Protein 2A2L (pdb70)

Structure (mmCIF, N/CA/C/O backbone):
data_2A2L
#
_entry.id   2A2L
#
_cell.length_a   80.490
_cell.length_b   80.490
_cell.length_c   207.050
_cell.angle_alpha   90.00
_cell.angle_beta   90.00
_cell.angle_gamma   90.00
#
_symmetry.space_group_name_H-M   'P 42 21 2'
#
loop_
_entity.id
_entity.type
_entity.pdbx_description
1 polymer unknown
2 water water
#
loop_
_atom_site.group_PDB
_atom_site.id
_atom_site.type_symbol
_atom_site.label_atom_id
_atom_site.label_alt_id
_atom_site.label_comp_id
_atom_site.label_asym_id
_atom_site.label_entity_id
_atom_site.label_seq_id
_atom_site.pdbx_PDB_ins_code
_atom_site.Cartn_x
_atom_site.Cartn_y
_atom_site.Cartn_z
_atom_site.occupancy
_atom_site.B_iso_or_equiv
_atom_site.auth_seq_id
_atom_site.auth_comp_id
_atom_site.auth_asym_id
_atom_site.auth_atom_id
_atom_site.pdbx_PDB_model_num
ATOM 1 N N . SER A 1 1 ? 38.128 -5.641 76.392 1.00 37.31 2 SER A N 1
ATOM 2 C CA . SER A 1 1 ? 36.730 -5.170 76.147 1.00 37.29 2 SER A CA 1
ATOM 3 C C . SER A 1 1 ? 36.553 -4.602 74.733 1.00 37.32 2 SER A C 1
ATOM 4 O O . SER A 1 1 ? 37.525 -4.457 73.981 1.00 37.30 2 SER A O 1
ATOM 7 N N . LEU A 1 2 ? 35.303 -4.294 74.382 1.00 37.32 3 LEU A N 1
ATOM 8 C CA . LEU A 1 2 ? 34.994 -3.379 73.287 1.00 37.33 3 LEU A CA 1
ATOM 9 C C . LEU A 1 2 ? 35.157 -1.930 73.743 1.00 37.34 3 LEU A C 1
ATOM 10 O O . LEU A 1 2 ? 34.657 -1.542 74.817 1.00 37.33 3 LEU A O 1
ATOM 15 N N . MET A 1 3 ? 35.847 -1.130 72.931 1.00 37.30 4 MET A N 1
ATOM 16 C CA . MET A 1 3 ? 35.786 0.309 73.115 1.00 37.30 4 MET A CA 1
ATOM 17 C C . MET A 1 3 ? 34.454 0.904 72.664 1.00 37.18 4 MET A C 1
ATOM 18 O O . MET A 1 3 ? 33.986 0.678 71.533 1.00 37.18 4 MET A O 1
ATOM 23 N N . ASN A 1 4 ? 33.835 1.634 73.586 1.00 37.05 5 ASN A N 1
ATOM 24 C CA . ASN A 1 4 ? 32.903 2.693 73.235 1.00 36.89 5 ASN A CA 1
ATOM 25 C C . ASN A 1 4 ? 33.603 3.743 72.395 1.00 36.75 5 ASN A C 1
ATOM 26 O O . ASN A 1 4 ? 34.577 4.352 72.823 1.00 36.71 5 ASN A O 1
ATOM 31 N N . LYS A 1 5 ? 33.115 3.916 71.176 1.00 36.59 6 LYS A N 1
ATOM 32 C CA . LYS A 1 5 ? 33.696 4.872 70.266 1.00 36.41 6 LYS A CA 1
ATOM 33 C C . LYS A 1 5 ? 32.830 6.110 70.175 1.00 36.30 6 LYS A C 1
ATOM 34 O O . LYS A 1 5 ? 33.305 7.190 69.819 1.00 36.26 6 LYS A O 1
ATOM 40 N N . SER A 1 6 ? 31.562 5.947 70.541 1.00 36.14 7 SER A N 1
ATOM 41 C CA . SER A 1 6 ? 30.690 7.076 70.820 1.00 35.99 7 SER A CA 1
ATOM 42 C C . SER A 1 6 ? 29.729 6.794 71.990 1.00 35.92 7 SER A C 1
ATOM 43 O O . SER A 1 6 ? 29.383 5.636 72.249 1.00 35.93 7 SER A O 1
ATOM 46 N N . GLN A 1 7 ? 29.325 7.845 72.705 1.00 35.76 8 GLN A N 1
ATOM 47 C CA . GLN A 1 7 ? 28.365 7.720 73.797 1.00 35.63 8 GLN A CA 1
ATOM 48 C C . GLN A 1 7 ? 27.052 8.433 73.493 1.00 35.54 8 GLN A C 1
ATOM 49 O O . GLN A 1 7 ? 27.015 9.374 72.694 1.00 35.53 8 GLN A O 1
ATOM 55 N N . GLN A 1 8 ? 25.984 7.995 74.157 1.00 35.38 9 GLN A N 1
ATOM 56 C CA . GLN A 1 8 ? 24.659 8.591 73.986 1.00 35.28 9 GLN A CA 1
ATOM 57 C C . GLN A 1 8 ? 24.363 9.569 75.113 1.00 35.16 9 GLN A C 1
ATOM 58 O O . GLN A 1 8 ? 24.498 9.226 76.286 1.00 35.21 9 GLN A O 1
ATOM 64 N N . VAL A 1 9 ? 23.975 10.789 74.750 1.00 35.00 10 VAL A N 1
ATOM 65 C CA . VAL A 1 9 ? 23.654 11.838 75.726 1.00 34.83 10 VAL A CA 1
ATOM 66 C C . VAL A 1 9 ? 22.402 12.610 75.339 1.00 34.71 10 VAL A C 1
ATOM 67 O O . VAL A 1 9 ? 22.072 12.758 74.154 1.00 34.69 10 VAL A O 1
ATOM 71 N N . GLN A 1 10 ? 21.723 13.098 76.366 1.00 34.51 11 GLN A N 1
ATOM 72 C CA . GLN A 1 10 ? 20.551 13.928 76.220 1.00 34.34 11 GLN A CA 1
ATOM 73 C C . GLN A 1 10 ? 20.876 15.428 76.279 1.00 34.19 11 GLN A C 1
ATOM 74 O O . GLN A 1 10 ? 21.628 15.879 77.133 1.00 34.11 11 GLN A O 1
ATOM 80 N N . THR A 1 11 ? 20.307 16.173 75.336 1.00 34.00 12 THR A N 1
ATOM 81 C CA . THR A 1 11 ? 20.385 17.621 75.299 1.00 33.82 12 THR A CA 1
ATOM 82 C C . THR A 1 11 ? 18.981 18.233 75.502 1.00 33.68 12 THR A C 1
ATOM 83 O O . THR A 1 11 ? 17.981 17.678 75.049 1.00 33.68 12 THR A O 1
ATOM 87 N N . ILE A 1 12 ? 18.901 19.353 76.206 1.00 33.46 13 ILE A N 1
ATOM 88 C CA . ILE A 1 12 ? 17.642 20.105 76.276 1.00 33.23 13 ILE A CA 1
ATOM 89 C C . ILE A 1 12 ? 17.348 20.782 74.919 1.00 33.11 13 ILE A C 1
ATOM 90 O O . ILE A 1 12 ? 18.256 20.985 74.098 1.00 33.08 13 ILE A O 1
ATOM 95 N N . THR A 1 13 ? 16.077 21.099 74.692 1.00 32.89 14 THR A N 1
ATOM 96 C CA . THR A 1 13 ? 15.594 21.587 73.416 1.00 32.72 14 THR A CA 1
ATOM 97 C C . THR A 1 13 ? 15.152 23.049 73.513 1.00 32.67 14 THR A C 1
ATOM 98 O O . THR A 1 13 ? 14.979 23.598 74.604 1.00 32.63 14 THR A O 1
ATOM 102 N N . LEU A 1 14 ? 14.968 23.667 72.358 1.00 32.48 15 LEU A N 1
ATOM 103 C CA . LEU A 1 14 ? 14.344 24.959 72.279 1.00 32.36 15 LEU A CA 1
ATOM 104 C C . LEU A 1 14 ? 12.903 24.914 72.817 1.00 32.29 15 LEU A C 1
ATOM 105 O O . LEU A 1 14 ? 12.487 25.781 73.582 1.00 32.28 15 LEU A O 1
ATOM 110 N N . ALA A 1 15 ? 12.149 23.902 72.419 1.00 32.15 16 ALA A N 1
ATOM 111 C CA . ALA A 1 15 ? 10.799 23.716 72.933 1.00 32.04 16 ALA A CA 1
ATOM 112 C C . ALA A 1 15 ? 10.735 23.969 74.437 1.00 31.94 16 ALA A C 1
ATOM 113 O O . ALA A 1 15 ? 10.035 24.877 74.883 1.00 31.96 16 ALA A O 1
ATOM 115 N N . ALA A 1 16 ? 11.490 23.168 75.192 1.00 31.80 17 ALA A N 1
ATOM 116 C CA . ALA A 1 16 ? 11.594 23.246 76.656 1.00 31.65 17 ALA A CA 1
ATOM 117 C C . ALA A 1 16 ? 12.133 24.585 77.168 1.00 31.57 17 ALA A C 1
ATOM 118 O O . ALA A 1 16 ? 11.598 25.146 78.122 1.00 31.58 17 ALA A O 1
ATOM 120 N N . ALA A 1 17 ? 13.190 25.082 76.525 1.00 31.44 18 ALA A N 1
ATOM 121 C CA . ALA A 1 17 ? 13.717 26.433 76.757 1.00 31.32 18 ALA A CA 1
ATOM 122 C C . ALA A 1 17 ? 12.624 27.475 76.673 1.00 31.26 18 ALA A C 1
ATOM 123 O O . ALA A 1 17 ? 12.511 28.335 77.547 1.00 31.31 18 ALA A O 1
ATOM 125 N N . GLN A 1 18 ? 11.821 27.400 75.618 1.00 31.19 19 GLN A N 1
ATOM 126 C CA . GLN A 1 18 ? 10.789 28.395 75.363 1.00 31.13 19 GLN A CA 1
ATOM 127 C C . GLN A 1 18 ? 9.739 28.432 76.463 1.00 31.11 19 GLN A C 1
ATOM 128 O O . GLN A 1 18 ? 9.277 29.500 76.849 1.00 31.16 19 GLN A O 1
ATOM 134 N N . GLN A 1 19 ? 9.388 27.256 76.966 1.00 31.10 20 GLN A N 1
ATOM 135 C CA . GLN A 1 19 ? 8.388 27.111 77.999 1.00 31.10 20 GLN A CA 1
ATOM 136 C C . GLN A 1 19 ? 8.870 27.642 79.342 1.00 31.07 20 GLN A C 1
ATOM 137 O O . GLN A 1 19 ? 8.139 28.378 80.002 1.00 31.10 20 GLN A O 1
ATOM 143 N N . MET A 1 20 ? 10.096 27.287 79.740 1.00 31.07 21 MET A N 1
ATOM 144 C CA . MET A 1 20 ? 10.726 27.864 80.954 1.00 31.02 21 MET A CA 1
ATOM 145 C C . MET A 1 20 ? 10.970 29.371 80.894 1.00 31.08 21 MET A C 1
ATOM 146 O O . MET A 1 20 ? 11.061 30.027 81.927 1.00 31.09 21 MET A O 1
ATOM 151 N N . ALA A 1 21 ? 11.076 29.919 79.694 1.00 31.10 22 ALA A N 1
ATOM 152 C CA . ALA A 1 21 ? 11.103 31.360 79.535 1.00 31.18 22 ALA A CA 1
ATOM 153 C C . ALA A 1 21 ? 9.808 32.000 80.026 1.00 31.24 22 ALA A C 1
ATOM 154 O O . ALA A 1 21 ? 9.832 33.096 80.602 1.00 31.27 22 ALA A O 1
ATOM 156 N N . ALA A 1 22 ? 8.679 31.323 79.812 1.00 31.28 23 ALA A N 1
ATOM 157 C CA . ALA A 1 22 ? 7.393 31.930 80.095 1.00 31.32 23 ALA A CA 1
ATOM 158 C C . ALA A 1 22 ? 7.098 31.830 81.575 1.00 31.37 23 ALA A C 1
ATOM 159 O O . ALA A 1 22 ? 6.489 32.733 82.156 1.00 31.41 23 ALA A O 1
ATOM 161 N N . ALA A 1 23 ? 7.539 30.731 82.177 1.00 31.40 24 ALA A N 1
ATOM 162 C CA . ALA A 1 23 ? 7.412 30.513 83.607 1.00 31.41 24 ALA A CA 1
ATOM 163 C C . ALA A 1 23 ? 8.129 31.644 84.330 1.00 31.42 24 ALA A C 1
ATOM 164 O O . ALA A 1 23 ? 7.509 32.406 85.078 1.00 31.47 24 ALA A O 1
ATOM 166 N N . VAL A 1 24 ? 9.428 31.745 84.069 1.00 31.41 25 VAL A N 1
ATOM 167 C CA . VAL A 1 24 ? 10.301 32.792 84.593 1.00 31.36 25 VAL A CA 1
ATOM 168 C C . VAL A 1 24 ? 9.715 34.188 84.396 1.00 31.40 25 VAL A C 1
ATOM 169 O O . VAL A 1 24 ? 9.692 34.985 85.332 1.00 31.38 25 VAL A O 1
ATOM 173 N N . GLU A 1 25 ? 9.208 34.460 83.194 1.00 31.40 26 GLU A N 1
ATOM 174 C CA . GLU A 1 25 ? 8.649 35.762 82.871 1.00 31.48 26 GLU A CA 1
ATOM 175 C C . GLU A 1 25 ? 7.398 36.068 83.688 1.00 31.44 26 GLU A C 1
ATOM 176 O O . GLU A 1 25 ? 7.046 37.229 83.924 1.00 31.50 26 GLU A O 1
ATOM 182 N N . LYS A 1 26 ? 6.722 35.020 84.127 1.00 31.43 27 LYS A N 1
ATOM 183 C CA . LYS A 1 26 ? 5.465 35.187 84.825 1.00 31.37 27 LYS A CA 1
ATOM 184 C C . LYS A 1 26 ? 5.740 35.298 86.306 1.00 31.29 27 LYS A C 1
ATOM 185 O O . LYS A 1 26 ? 5.068 36.044 87.014 1.00 31.28 27 LYS A O 1
ATOM 191 N N . LYS A 1 27 ? 6.730 34.551 86.771 1.00 31.24 28 LYS A N 1
ATOM 192 C CA . LYS A 1 27 ? 7.146 34.634 88.163 1.00 31.23 28 LYS A CA 1
ATOM 193 C C . LYS A 1 27 ? 7.870 35.940 88.471 1.00 31.22 28 LYS A C 1
ATOM 194 O O . LYS A 1 27 ? 7.648 36.544 89.517 1.00 31.21 28 LYS A O 1
ATOM 200 N N . ALA A 1 28 ? 8.744 36.361 87.560 1.00 31.20 29 ALA A N 1
ATOM 201 C CA . ALA A 1 28 ? 9.511 37.571 87.755 1.00 31.18 29 ALA A CA 1
ATOM 202 C C . ALA A 1 28 ? 8.535 38.738 87.866 1.00 31.21 29 ALA A C 1
ATOM 203 O O . ALA A 1 28 ? 8.732 39.648 88.667 1.00 31.18 29 ALA A O 1
ATOM 205 N N . THR A 1 29 ? 7.463 38.678 87.077 1.00 31.19 30 THR A N 1
ATOM 206 C CA . THR A 1 29 ? 6.489 39.756 87.038 1.00 31.22 30 THR A CA 1
ATOM 207 C C . THR A 1 29 ? 5.753 40.025 88.351 1.00 31.08 30 THR A C 1
ATOM 208 O O . THR A 1 29 ? 5.592 41.188 88.750 1.00 31.13 30 THR A O 1
ATOM 212 N N . GLU A 1 30 ? 5.375 38.955 89.042 1.00 30.95 31 GLU A N 1
ATOM 213 C CA . GLU A 1 30 ? 4.645 39.044 90.312 1.00 30.81 31 GLU A CA 1
ATOM 214 C C . GLU A 1 30 ? 5.520 39.267 91.563 1.00 30.65 31 GLU A C 1
ATOM 215 O O . GLU A 1 30 ? 5.019 39.705 92.620 1.00 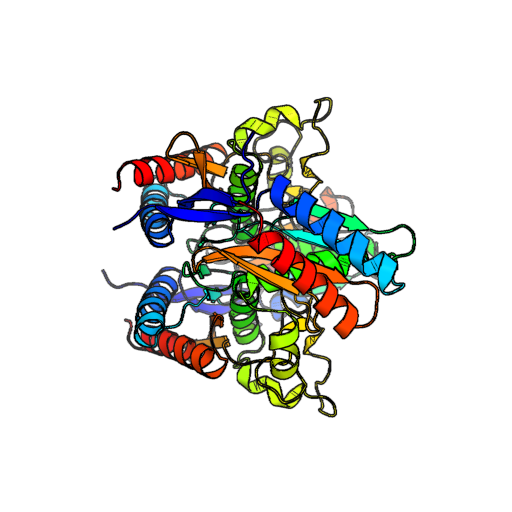30.67 31 GLU A O 1
ATOM 221 N N . ILE A 1 31 ? 6.811 38.957 91.463 1.00 30.40 32 ILE A N 1
ATOM 222 C CA . ILE A 1 31 ? 7.767 39.458 92.455 1.00 30.15 32 ILE A CA 1
ATOM 223 C C . ILE A 1 31 ? 8.434 40.771 92.020 1.00 29.95 32 ILE A C 1
ATOM 224 O O . ILE A 1 31 ? 9.458 41.184 92.593 1.00 29.89 32 ILE A O 1
ATOM 229 N N . ASN A 1 32 ? 7.827 41.393 90.999 1.00 29.64 33 ASN A N 1
ATOM 230 C CA . ASN A 1 32 ? 8.059 42.780 90.598 1.00 29.32 33 ASN A CA 1
ATOM 231 C C . ASN A 1 32 ? 9.482 43.042 90.179 1.00 29.08 33 ASN A C 1
ATOM 232 O O . ASN A 1 32 ? 10.096 44.006 90.639 1.00 29.04 33 ASN A O 1
ATOM 237 N N . VAL A 1 33 ? 10.005 42.177 89.312 1.00 28.72 34 VAL A N 1
ATOM 238 C CA . VAL A 1 33 ? 11.380 42.294 88.863 1.00 28.35 34 VAL A CA 1
ATOM 239 C C . VAL A 1 33 ? 11.508 42.001 87.355 1.00 28.07 34 VAL A C 1
ATOM 240 O O . VAL A 1 33 ? 10.779 41.189 86.810 1.00 28.06 34 VAL A O 1
ATOM 244 N N . ALA A 1 34 ? 12.435 42.677 86.687 1.00 27.68 35 ALA A N 1
ATOM 245 C CA . ALA A 1 34 ? 12.731 42.426 85.280 1.00 27.26 35 ALA A CA 1
ATOM 246 C C . ALA A 1 34 ? 14.087 41.748 85.111 1.00 27.00 35 ALA A C 1
ATOM 247 O O . ALA A 1 34 ? 15.122 42.294 85.498 1.00 26.96 35 ALA A O 1
ATOM 249 N N . VAL A 1 35 ? 14.080 40.557 84.519 1.00 26.61 36 VAL A N 1
ATOM 250 C CA . VAL A 1 35 ? 15.311 39.788 84.369 1.00 26.18 36 VAL A CA 1
ATOM 251 C C . VAL A 1 35 ? 15.658 39.408 82.933 1.00 25.95 36 VAL A C 1
ATOM 252 O O . VAL A 1 35 ? 14.784 39.348 82.078 1.00 25.86 36 VAL A O 1
ATOM 256 N N . VAL A 1 36 ? 16.942 39.130 82.682 1.00 25.61 37 VAL A N 1
ATOM 257 C CA . VAL A 1 36 ? 17.342 38.248 81.570 1.00 25.25 37 VAL A CA 1
ATOM 258 C C . VAL A 1 36 ? 17.283 36.741 81.911 1.00 25.05 37 VAL A C 1
ATOM 259 O O . VAL A 1 36 ? 17.689 36.336 82.992 1.00 25.01 37 VAL A O 1
ATOM 263 N N . PHE A 1 37 ? 16.778 35.924 80.978 1.00 24.75 38 PHE A N 1
ATOM 264 C CA . PHE A 1 37 ? 16.782 34.459 81.107 1.00 24.44 38 PHE A CA 1
ATOM 265 C C . PHE A 1 37 ? 17.566 33.856 79.965 1.00 24.29 38 PHE A C 1
ATOM 266 O O . PHE A 1 37 ? 17.403 34.253 78.800 1.00 24.21 38 PHE A O 1
ATOM 274 N N . SER A 1 38 ? 18.419 32.895 80.296 1.00 24.03 39 SER A N 1
ATOM 275 C CA . SER A 1 38 ? 19.172 32.182 79.270 1.00 23.78 39 SER A CA 1
ATOM 276 C C . SER A 1 38 ? 19.090 30.703 79.497 1.00 23.64 39 SER A C 1
ATOM 277 O O . SER A 1 38 ? 18.905 30.284 80.628 1.00 23.58 39 SER A O 1
ATOM 280 N N . VAL A 1 39 ? 19.179 29.935 78.405 1.00 23.45 40 VAL A N 1
ATOM 281 C CA . VAL A 1 39 ? 19.289 28.478 78.441 1.00 23.29 40 VAL A CA 1
ATOM 282 C C . VAL A 1 39 ? 20.324 28.056 77.432 1.00 23.23 40 VAL A C 1
ATOM 283 O O . VAL A 1 39 ? 20.283 28.476 76.282 1.00 23.22 40 VAL A O 1
ATOM 287 N N . VAL A 1 40 ? 21.246 27.205 77.863 1.00 23.15 41 VAL A N 1
ATOM 288 C CA . VAL A 1 40 ? 22.212 26.597 76.953 1.00 23.04 41 VAL A CA 1
ATOM 289 C C . VAL A 1 40 ? 21.877 25.123 76.785 1.00 23.03 41 VAL A C 1
ATOM 290 O O . VAL A 1 40 ? 21.348 24.486 77.708 1.00 22.94 41 VAL A O 1
ATOM 294 N N . ASP A 1 41 ? 22.165 24.580 75.606 1.00 22.94 42 ASP A N 1
ATOM 295 C CA . ASP A 1 41 ? 22.059 23.130 75.430 1.00 22.88 42 ASP A CA 1
ATOM 296 C C . ASP A 1 41 ? 23.211 22.348 76.101 1.00 22.82 42 ASP A C 1
ATOM 297 O O . ASP A 1 41 ? 24.064 22.941 76.787 1.00 22.76 42 ASP A O 1
ATOM 302 N N . ARG A 1 42 ? 23.223 21.031 75.889 1.00 22.72 43 ARG A N 1
ATOM 303 C CA . ARG A 1 42 ? 24.118 20.079 76.588 1.00 22.63 43 ARG A CA 1
ATOM 304 C C . ARG A 1 42 ? 25.637 20.309 76.389 1.00 22.58 43 ARG A C 1
ATOM 305 O O . ARG A 1 42 ? 26.467 19.942 77.242 1.00 22.50 43 ARG A O 1
ATOM 313 N N . GLY A 1 43 ? 25.991 20.893 75.251 1.00 22.48 44 GLY A N 1
ATOM 314 C CA . GLY A 1 43 ? 27.375 21.306 75.010 1.00 22.41 44 GLY A CA 1
ATOM 315 C C . GLY A 1 43 ? 27.719 22.697 75.521 1.00 22.32 44 GLY A C 1
ATOM 316 O O . GLY A 1 43 ? 28.827 23.167 75.331 1.00 22.31 44 GLY A O 1
ATOM 317 N N . GLY A 1 44 ? 26.778 23.357 76.172 1.00 22.26 45 GLY A N 1
ATOM 318 C CA . GLY A 1 44 ? 27.011 24.709 76.636 1.00 22.24 45 GLY A CA 1
ATOM 319 C C . GLY A 1 44 ? 26.603 25.756 75.632 1.00 22.20 45 GLY A C 1
ATOM 320 O O . GLY A 1 44 ? 26.885 26.948 75.813 1.00 22.27 45 GLY A O 1
ATOM 321 N N . ASN A 1 45 ? 25.914 25.329 74.578 1.00 22.12 46 ASN A N 1
ATOM 322 C CA . ASN A 1 45 ? 25.619 26.212 73.464 1.00 22.03 46 ASN A CA 1
ATOM 323 C C . ASN A 1 45 ? 24.284 26.922 73.558 1.00 21.97 46 ASN A C 1
ATOM 324 O O . ASN A 1 45 ? 23.267 26.305 73.847 1.00 21.96 46 ASN A O 1
ATOM 329 N N . THR A 1 46 ? 24.320 28.226 73.290 1.00 21.86 47 THR A N 1
ATOM 330 C CA . THR A 1 46 ? 23.210 29.105 73.463 1.00 21.77 47 THR A CA 1
ATOM 331 C C . THR A 1 46 ? 22.013 28.542 72.714 1.00 21.70 47 THR A C 1
ATOM 332 O O . THR A 1 46 ? 22.087 28.319 71.510 1.00 21.72 47 THR A O 1
ATOM 336 N N . LEU A 1 47 ? 20.932 28.273 73.438 1.00 21.57 48 LEU A N 1
ATOM 337 C CA . LEU A 1 47 ? 19.645 27.988 72.807 1.00 21.45 48 LEU A CA 1
ATOM 338 C C . LEU A 1 47 ? 18.837 29.266 72.833 1.00 21.40 48 LEU A C 1
ATOM 339 O O . LEU A 1 47 ? 18.398 29.735 71.800 1.00 21.41 48 LEU A O 1
ATOM 344 N N . LEU A 1 48 ? 18.654 29.833 74.021 1.00 21.31 49 LEU A N 1
ATOM 345 C CA . LEU A 1 48 ? 17.809 31.008 74.192 1.00 21.24 49 LEU A CA 1
ATOM 346 C C . LEU A 1 48 ? 18.481 32.061 75.074 1.00 21.18 49 LEU A C 1
ATOM 347 O O . LEU A 1 48 ? 19.109 31.721 76.077 1.00 21.09 49 LEU A O 1
ATOM 352 N N . ILE A 1 49 ? 18.330 33.331 74.686 1.00 21.08 50 ILE A N 1
ATOM 353 C CA . ILE A 1 49 ? 18.503 34.480 75.594 1.00 21.04 50 ILE A CA 1
ATOM 354 C C . ILE A 1 49 ? 17.325 35.437 75.478 1.00 21.00 50 ILE A C 1
ATOM 355 O O . ILE A 1 49 ? 17.017 35.880 74.388 1.00 21.04 50 ILE A O 1
ATOM 360 N N . GLN A 1 50 ? 16.693 35.773 76.597 1.00 20.98 51 GLN A N 1
ATOM 361 C CA . GLN A 1 50 ? 15.509 36.621 76.594 1.00 20.94 51 GLN A CA 1
ATOM 362 C C . GLN A 1 50 ? 15.521 37.709 77.665 1.00 20.97 51 GLN A C 1
ATOM 363 O O . GLN A 1 50 ? 15.552 37.410 78.863 1.00 20.93 51 GLN A O 1
ATOM 369 N N . ARG A 1 51 ? 15.485 38.963 77.219 1.00 21.01 52 ARG A N 1
ATOM 370 C CA . ARG A 1 51 ? 15.619 40.110 78.111 1.00 21.14 52 ARG A CA 1
ATOM 371 C C . ARG A 1 51 ? 14.318 40.917 78.259 1.00 21.16 52 ARG A C 1
ATOM 372 O O . ARG A 1 51 ? 13.804 41.487 77.297 1.00 21.08 52 ARG A O 1
ATOM 380 N N . MET A 1 52 ? 13.790 40.933 79.475 1.00 21.27 53 MET A N 1
ATOM 381 C CA . MET A 1 52 ? 12.729 41.855 79.818 1.00 21.41 53 MET A CA 1
ATOM 382 C C . MET A 1 52 ? 13.142 43.319 79.617 1.00 21.65 53 MET A C 1
ATOM 383 O O . MET A 1 52 ? 14.304 43.704 79.834 1.00 21.63 53 MET A O 1
ATOM 388 N N . ASP A 1 53 ? 12.178 44.131 79.196 1.00 21.86 54 ASP A N 1
ATOM 389 C CA . ASP A 1 53 ? 12.477 45.423 78.611 1.00 22.10 54 ASP A CA 1
ATOM 390 C C . ASP A 1 53 ? 13.013 46.415 79.644 1.00 22.19 54 ASP A C 1
ATOM 391 O O . ASP A 1 53 ? 13.670 47.388 79.277 1.00 22.27 54 ASP A O 1
ATOM 396 N N . GLU A 1 54 ? 12.714 46.152 80.917 1.00 22.31 55 GLU A N 1
ATOM 397 C CA . GLU A 1 54 ? 13.154 46.949 82.064 1.00 22.49 55 GLU A CA 1
ATOM 398 C C . GLU A 1 54 ? 14.410 46.364 82.740 1.00 22.56 55 GLU A C 1
ATOM 399 O O . GLU A 1 54 ? 14.909 46.948 83.705 1.00 22.61 55 GLU A O 1
ATOM 405 N N . ALA A 1 55 ? 14.897 45.211 82.263 1.00 22.58 56 ALA A N 1
ATOM 406 C CA . ALA A 1 55 ? 16.098 44.585 82.832 1.00 22.63 56 ALA A CA 1
ATOM 407 C C . ALA A 1 55 ? 17.416 45.294 82.453 1.00 22.66 56 ALA A C 1
ATOM 408 O O . ALA A 1 55 ? 17.484 46.023 81.447 1.00 22.66 56 ALA A O 1
ATOM 410 N N . PHE A 1 56 ? 18.447 45.080 83.278 1.00 22.68 57 PHE A N 1
ATOM 411 C CA . PHE A 1 56 ? 19.758 45.698 83.082 1.00 22.70 57 PHE A CA 1
ATOM 412 C C . PHE A 1 56 ? 20.352 45.088 81.825 1.00 22.73 57 PHE A C 1
ATOM 413 O O . PHE A 1 56 ? 20.384 43.857 81.700 1.00 22.77 57 PHE A O 1
ATOM 421 N N . VAL A 1 57 ? 20.807 45.933 80.898 1.00 22.72 58 VAL A N 1
ATOM 422 C CA . VAL A 1 57 ? 21.500 45.445 79.696 1.00 22.71 58 VAL A CA 1
ATOM 423 C C . VAL A 1 57 ? 22.799 44.715 80.057 1.00 22.74 58 VAL A C 1
ATOM 424 O O . VAL A 1 57 ? 23.195 43.755 79.370 1.00 22.80 58 VAL A O 1
ATOM 428 N N . SER A 1 58 ? 23.416 45.125 81.167 1.00 22.67 59 SER A N 1
ATOM 429 C CA . SER A 1 58 ? 24.535 44.395 81.763 1.00 22.61 59 SER A CA 1
ATOM 430 C C . SER A 1 58 ? 24.237 42.937 82.046 1.00 22.58 59 SER A C 1
ATOM 431 O O . SER A 1 58 ? 25.149 42.130 82.141 1.00 22.59 59 SER A O 1
ATOM 434 N N . SER A 1 59 ? 22.963 42.598 82.183 1.00 22.54 60 SER A N 1
ATOM 435 C CA . SER A 1 59 ? 22.586 41.258 82.608 1.00 22.52 60 SER A CA 1
ATOM 436 C C . SER A 1 59 ? 22.498 40.169 81.522 1.00 22.48 60 SER A C 1
ATOM 437 O O . SER A 1 59 ? 22.260 39.028 81.853 1.00 22.48 60 SER A O 1
ATOM 440 N N . CYS A 1 60 ? 22.672 40.508 80.246 1.00 22.49 61 CYS A N 1
ATOM 441 C CA . CYS A 1 60 ? 22.633 39.492 79.176 1.00 22.57 61 CYS A CA 1
ATOM 442 C C . CYS A 1 60 ? 23.835 38.560 79.131 1.00 22.45 61 CYS A C 1
ATOM 443 O O . CYS A 1 60 ? 23.648 37.355 79.007 1.00 22.46 61 CYS A O 1
ATOM 446 N N . ASP A 1 61 ? 25.043 39.123 79.163 1.00 22.39 62 ASP A N 1
ATOM 447 C CA . ASP A 1 61 ? 26.287 38.350 79.286 1.00 22.42 62 ASP A CA 1
ATOM 448 C C . ASP A 1 61 ? 26.237 37.522 80.571 1.00 22.36 62 ASP A C 1
ATOM 449 O O . ASP A 1 61 ? 26.359 36.292 80.545 1.00 22.29 62 ASP A O 1
ATOM 454 N N . ILE A 1 62 ? 26.039 38.213 81.692 1.00 22.36 63 ILE A N 1
ATOM 455 C CA . ILE A 1 62 ? 25.898 37.550 82.992 1.00 22.36 63 ILE A CA 1
ATOM 456 C C . ILE A 1 62 ? 24.951 36.356 82.929 1.00 22.35 63 ILE A C 1
ATOM 457 O O . ILE A 1 62 ? 25.319 35.257 83.323 1.00 22.43 63 ILE A O 1
ATOM 462 N N . SER A 1 63 ? 23.737 36.577 82.439 1.00 22.35 64 SER A N 1
ATOM 463 C CA . SER A 1 63 ? 22.721 35.519 82.418 1.00 22.35 64 SER A CA 1
ATOM 464 C C . SER A 1 63 ? 23.125 34.324 81.570 1.00 22.26 64 SER A C 1
ATOM 465 O O . SER A 1 63 ? 23.006 33.175 82.018 1.00 22.31 64 SER A O 1
ATOM 468 N N . LEU A 1 64 ? 23.609 34.591 80.354 1.00 22.20 65 LEU A N 1
ATOM 469 C CA . LEU A 1 64 ? 24.237 33.545 79.509 1.00 22.11 65 LEU A CA 1
ATOM 470 C C . LEU A 1 64 ? 25.359 32.802 80.224 1.00 22.01 65 LEU A C 1
ATOM 471 O O . LEU A 1 64 ? 25.370 31.580 80.299 1.00 22.07 65 LEU A O 1
ATOM 476 N N . ASN A 1 65 ? 26.303 33.524 80.787 1.00 21.94 66 ASN A N 1
ATOM 477 C CA . ASN A 1 65 ? 27.440 32.831 81.394 1.00 21.84 66 ASN A CA 1
ATOM 478 C C . ASN A 1 65 ? 27.146 32.058 82.656 1.00 21.75 66 ASN A C 1
ATOM 479 O O . ASN A 1 65 ? 27.841 31.100 82.959 1.00 21.69 66 ASN A O 1
ATOM 484 N N . LYS A 1 66 ? 26.116 32.477 83.380 1.00 21.68 67 LYS A N 1
ATOM 485 C CA . LYS A 1 66 ? 25.598 31.679 84.480 1.00 21.67 67 LYS A CA 1
ATOM 486 C C . LYS A 1 66 ? 25.110 30.354 83.959 1.00 21.66 67 LYS A C 1
ATOM 487 O O . LYS A 1 66 ? 25.335 29.352 84.596 1.00 21.65 67 LYS A O 1
ATOM 493 N N . ALA A 1 67 ? 24.466 30.341 82.792 1.00 21.70 68 ALA A N 1
ATOM 494 C CA . ALA A 1 67 ? 23.969 29.078 82.241 1.00 21.77 68 ALA A CA 1
ATOM 495 C C . ALA A 1 67 ? 25.166 28.225 81.823 1.00 21.81 68 ALA A C 1
ATOM 496 O O . ALA A 1 67 ? 25.275 27.049 82.191 1.00 21.83 68 ALA A O 1
ATOM 498 N N . TRP A 1 68 ? 26.070 28.835 81.065 1.00 21.86 69 TRP A N 1
ATOM 499 C CA . TRP A 1 68 ? 27.259 28.146 80.606 1.00 21.89 69 TRP A CA 1
ATOM 500 C C . TRP A 1 68 ? 28.113 27.655 81.767 1.00 21.96 69 TRP A C 1
ATOM 501 O O . TRP A 1 68 ? 28.699 26.577 81.672 1.00 21.99 69 TRP A O 1
ATOM 512 N N . SER A 1 69 ? 28.170 28.426 82.855 1.00 21.99 70 SER A N 1
ATOM 513 C CA . SER A 1 69 ? 28.885 28.001 84.055 1.00 22.11 70 SER A CA 1
ATOM 514 C C . SER A 1 69 ? 28.193 26.842 84.764 1.00 22.18 70 SER A C 1
ATOM 515 O O . SER A 1 69 ? 28.828 25.864 85.145 1.00 22.19 70 SER A O 1
ATOM 518 N N . ALA A 1 70 ? 26.883 26.965 84.938 1.00 22.30 71 ALA A N 1
ATOM 519 C CA . ALA A 1 70 ? 26.075 25.894 85.492 1.00 22.48 71 ALA A CA 1
ATOM 520 C C . ALA A 1 70 ? 26.164 24.555 84.729 1.00 22.56 71 ALA A C 1
ATOM 521 O O . ALA A 1 70 ? 26.167 23.479 85.340 1.00 22.64 71 ALA A O 1
ATOM 523 N N . CYS A 1 71 ? 26.234 24.626 83.403 1.00 22.70 72 CYS A N 1
ATOM 524 C CA . CYS A 1 71 ? 26.346 23.430 82.567 1.00 22.76 72 CYS A CA 1
ATOM 525 C C . CYS A 1 71 ? 27.776 22.917 82.585 1.00 22.75 72 CYS A C 1
ATOM 526 O O . CYS A 1 71 ? 28.000 21.721 82.624 1.00 22.77 72 CYS A O 1
ATOM 529 N N . SER A 1 72 ? 28.740 23.827 82.498 1.00 22.79 73 SER A N 1
ATOM 530 C CA . SER A 1 72 ? 30.121 23.429 82.297 1.00 22.84 73 SER A CA 1
ATOM 531 C C . SER A 1 72 ? 30.635 22.766 83.584 1.00 22.83 73 SER A C 1
ATOM 532 O O . SER A 1 72 ? 31.105 21.628 83.532 1.00 22.83 73 SER A O 1
ATOM 535 N N . LEU A 1 73 ? 30.454 23.432 84.735 1.00 22.86 74 LEU A N 1
ATOM 536 C CA . LEU A 1 73 ? 30.902 22.907 86.056 1.00 22.85 74 LEU A CA 1
ATOM 537 C C . LEU A 1 73 ? 29.901 21.966 86.774 1.00 22.83 74 LEU A C 1
ATOM 538 O O . LEU A 1 73 ? 30.165 21.488 87.879 1.00 22.77 74 LEU A O 1
ATOM 543 N N . LYS A 1 74 ? 28.757 21.740 86.140 1.00 22.87 75 LYS A N 1
ATOM 544 C CA . LYS A 1 74 ? 27.764 20.736 86.550 1.00 22.91 75 LYS A CA 1
ATOM 545 C C . LYS A 1 74 ? 27.145 20.983 87.913 1.00 22.87 75 LYS A C 1
ATOM 546 O O . LYS A 1 74 ? 26.864 20.046 88.648 1.00 22.96 75 LYS A O 1
ATOM 552 N N . GLN A 1 75 ? 26.922 22.245 88.247 1.00 22.81 76 GLN A N 1
ATOM 553 C CA . GLN A 1 75 ? 26.385 22.600 89.552 1.00 22.78 76 GLN A CA 1
ATOM 554 C C . GLN A 1 75 ? 25.871 24.049 89.506 1.00 22.73 76 GLN A C 1
ATOM 555 O O . GLN A 1 75 ? 26.104 24.760 88.533 1.00 22.81 76 GLN A O 1
ATOM 561 N N . GLY A 1 76 ? 25.171 24.497 90.541 1.00 22.64 77 GLY A N 1
ATOM 562 C CA . GLY A 1 76 ? 24.722 25.885 90.578 1.00 22.47 77 GLY A CA 1
ATOM 563 C C . GLY A 1 76 ? 25.897 26.831 90.713 1.00 22.39 77 GLY A C 1
ATOM 564 O O . GLY A 1 76 ? 26.859 26.525 91.407 1.00 22.37 77 GLY A O 1
ATOM 565 N N . THR A 1 77 ? 25.822 27.990 90.068 1.00 22.32 78 THR A N 1
ATOM 566 C CA . THR A 1 77 ? 26.800 29.050 90.320 1.00 22.25 78 THR A CA 1
ATOM 567 C C . THR A 1 77 ? 26.882 29.502 91.799 1.00 22.27 78 THR A C 1
ATOM 568 O O . THR A 1 77 ? 27.882 30.108 92.228 1.00 22.15 78 THR A O 1
ATOM 572 N N . HIS A 1 78 ? 25.855 29.159 92.585 1.00 22.19 79 HIS A N 1
ATOM 573 C CA . HIS A 1 78 ? 25.846 29.489 94.008 1.00 22.18 79 HIS A CA 1
ATOM 574 C C . HIS A 1 78 ? 26.731 28.550 94.798 1.00 22.19 79 HIS A C 1
ATOM 575 O O . HIS A 1 78 ? 27.115 28.856 95.920 1.00 22.19 79 HIS A O 1
ATOM 582 N N . GLU A 1 79 ? 27.068 27.410 94.204 1.00 22.20 80 GLU A N 1
ATOM 583 C CA . GLU A 1 79 ? 27.794 26.381 94.918 1.00 22.20 80 GLU A CA 1
ATOM 584 C C . GLU A 1 79 ? 29.306 26.569 94.839 1.00 22.23 80 GLU A C 1
ATOM 585 O O . GLU A 1 79 ? 30.053 25.867 95.521 1.00 22.30 80 GLU A O 1
ATOM 591 N N . ILE A 1 80 ? 29.761 27.518 94.022 1.00 22.21 81 ILE A N 1
ATOM 592 C CA . ILE A 1 80 ? 31.188 27.770 93.860 1.00 22.11 81 ILE A CA 1
ATOM 593 C C . ILE A 1 80 ? 31.673 29.031 94.570 1.00 22.08 81 ILE A C 1
ATOM 594 O O . ILE A 1 80 ? 32.880 29.245 94.708 1.00 22.06 81 ILE A O 1
ATOM 599 N N . THR A 1 81 ? 30.729 29.851 95.017 1.00 21.95 82 THR A N 1
ATOM 600 C CA . THR A 1 81 ? 31.025 31.076 95.748 1.00 21.84 82 THR A CA 1
ATOM 601 C C . THR A 1 81 ? 32.041 30.909 96.892 1.00 21.81 82 THR A C 1
ATOM 602 O O . THR A 1 81 ? 33.004 31.668 96.979 1.00 21.80 82 THR A O 1
ATOM 606 N N . SER A 1 82 ? 31.835 29.915 97.756 1.00 21.66 83 SER A N 1
ATOM 607 C CA . SER A 1 82 ? 32.736 29.677 98.889 1.00 21.57 83 SER A CA 1
ATOM 608 C C . SER A 1 82 ? 34.150 29.228 98.489 1.00 21.48 83 SER A C 1
ATOM 609 O O . SER A 1 82 ? 35.116 29.487 99.206 1.00 21.51 83 SER A O 1
ATOM 612 N N . ALA A 1 83 ? 34.272 28.564 97.347 1.00 21.33 84 ALA A N 1
ATOM 613 C CA . ALA A 1 83 ? 35.565 28.041 96.908 1.00 21.19 84 ALA A CA 1
ATOM 614 C C . ALA A 1 83 ? 36.493 29.106 96.300 1.00 21.09 84 ALA A C 1
ATOM 615 O O . ALA A 1 83 ? 37.707 28.904 96.223 1.00 21.04 84 ALA A O 1
ATOM 617 N N . VAL A 1 84 ? 35.925 30.234 95.883 1.00 20.93 85 VAL A N 1
ATOM 618 C CA . VAL A 1 84 ? 36.662 31.224 95.101 1.00 20.90 85 VAL A CA 1
ATOM 619 C C . VAL A 1 84 ? 37.042 32.504 95.849 1.00 20.82 85 VAL A C 1
ATOM 620 O O . VAL A 1 84 ? 37.622 33.410 95.259 1.00 20.78 85 VAL A O 1
ATOM 624 N N . GLN A 1 85 ? 36.718 32.559 97.142 1.00 20.74 86 GLN A N 1
ATOM 625 C CA . GLN A 1 85 ? 37.082 33.681 98.018 1.00 20.67 86 GLN A CA 1
ATOM 626 C C . GLN A 1 85 ? 38.603 33.712 98.164 1.00 20.66 86 GLN A C 1
ATOM 627 O O . GLN A 1 85 ? 39.237 32.647 98.143 1.00 20.67 86 GLN A O 1
ATOM 633 N N . PRO A 1 86 ? 39.197 34.922 98.295 1.00 20.63 87 PRO A N 1
ATOM 634 C CA . PRO A 1 86 ? 40.601 35.037 98.718 1.00 20.63 87 PRO A CA 1
ATOM 635 C C . PRO A 1 86 ? 40.904 34.037 99.830 1.00 20.62 87 PRO A C 1
ATOM 636 O O . PRO A 1 86 ? 40.083 33.868 100.731 1.00 20.72 87 PRO A O 1
ATOM 640 N N . GLY A 1 87 ? 42.033 33.344 99.751 1.00 20.57 88 GLY A N 1
ATOM 641 C CA . GLY A 1 87 ? 42.360 32.347 100.758 1.00 20.47 88 GLY A CA 1
ATOM 642 C C . GLY A 1 87 ? 41.753 30.955 100.589 1.00 20.42 88 GLY A C 1
ATOM 643 O O . GLY A 1 87 ? 42.187 30.026 101.264 1.00 20.42 88 GLY A O 1
ATOM 644 N N . GLN A 1 88 ? 40.781 30.782 99.692 1.00 20.40 89 GLN A N 1
ATOM 645 C CA . GLN A 1 88 ? 40.180 29.450 99.465 1.00 20.37 89 GLN A CA 1
ATOM 646 C C . GLN A 1 88 ? 40.823 28.712 98.313 1.00 20.36 89 GLN A C 1
ATOM 647 O O . GLN A 1 88 ? 41.519 29.319 97.505 1.00 20.39 89 GLN A O 1
ATOM 653 N N . SER A 1 89 ? 40.562 27.409 98.217 1.00 20.31 90 SER A N 1
ATOM 654 C CA . SER A 1 89 ? 41.296 26.541 97.287 1.00 20.28 90 SER A CA 1
ATOM 655 C C . SER A 1 89 ? 41.299 27.052 95.832 1.00 20.14 90 SER A C 1
ATOM 656 O O . SER A 1 89 ? 42.359 27.153 95.195 1.00 20.10 90 SER A O 1
ATOM 659 N N . LEU A 1 90 ? 40.119 27.395 95.330 1.00 19.97 91 LEU A N 1
ATOM 660 C CA . LEU A 1 90 ? 39.946 27.760 93.918 1.00 19.80 91 LEU A CA 1
ATOM 661 C C . LEU A 1 90 ? 39.949 29.272 93.685 1.00 19.71 91 LEU A C 1
ATOM 662 O O . LEU A 1 90 ? 39.456 29.723 92.666 1.00 19.66 91 LEU A O 1
ATOM 667 N N . TYR A 1 91 ? 40.520 30.047 94.611 1.00 19.61 92 TYR A N 1
ATOM 668 C CA . TYR A 1 91 ? 40.730 31.490 94.396 1.00 19.52 92 TYR A CA 1
ATOM 669 C C . TYR A 1 91 ? 41.412 31.734 93.058 1.00 19.51 92 TYR A C 1
ATOM 670 O O . TYR A 1 91 ? 42.492 31.220 92.814 1.00 19.46 92 TYR A O 1
ATOM 679 N N . GLY A 1 92 ? 40.774 32.526 92.200 1.00 19.52 93 GLY A N 1
ATOM 680 C CA . GLY A 1 92 ? 41.293 32.807 90.861 1.00 19.49 93 GLY A CA 1
ATOM 681 C C . GLY A 1 92 ? 40.611 32.026 89.745 1.00 19.47 93 GLY A C 1
ATOM 682 O O . GLY A 1 92 ? 40.881 32.252 88.575 1.00 19.52 93 GLY A O 1
ATOM 683 N N . LEU A 1 93 ? 39.708 31.116 90.103 1.00 19.46 94 LEU A N 1
ATOM 684 C CA . LEU A 1 93 ? 38.840 30.448 89.129 1.00 19.39 94 LEU A CA 1
ATOM 685 C C . LEU A 1 93 ? 38.032 31.413 88.269 1.00 19.36 94 LEU A C 1
ATOM 686 O O . LEU A 1 93 ? 37.691 31.112 87.104 1.00 19.39 94 LEU A O 1
ATOM 691 N N . GLN A 1 94 ? 37.734 32.571 88.849 1.00 19.29 95 GLN A N 1
ATOM 692 C CA . GLN A 1 94 ? 36.876 33.573 88.244 1.00 19.27 95 GLN A CA 1
ATOM 693 C C . GLN A 1 94 ? 37.605 34.344 87.122 1.00 19.30 95 GLN A C 1
ATOM 694 O O . GLN A 1 94 ? 36.974 35.119 86.367 1.00 19.27 95 GLN A O 1
ATOM 700 N N . LEU A 1 95 ? 38.920 34.117 87.023 1.00 19.24 96 LEU A N 1
ATOM 701 C CA . LEU A 1 95 ? 39.755 34.760 86.029 1.00 19.28 96 LEU A CA 1
ATOM 702 C C . LEU A 1 95 ? 39.961 33.892 84.797 1.00 19.25 96 LEU A C 1
ATOM 703 O O . LEU A 1 95 ? 40.362 34.372 83.745 1.00 19.23 96 LEU A O 1
ATOM 708 N N . THR A 1 96 ? 39.640 32.613 84.925 1.00 19.30 97 THR A N 1
ATOM 709 C CA . THR A 1 96 ? 39.801 31.673 83.811 1.00 19.28 97 THR A CA 1
ATOM 710 C C . THR A 1 96 ? 38.634 31.711 82.829 1.00 19.32 97 THR A C 1
ATOM 711 O O . THR A 1 96 ? 37.637 32.387 83.070 1.00 19.36 97 THR A O 1
ATOM 715 N N . ASN A 1 97 ? 38.795 31.025 81.697 1.00 19.42 98 ASN A N 1
ATOM 716 C CA . ASN A 1 97 ? 37.764 30.922 80.674 1.00 19.49 98 ASN A CA 1
ATOM 717 C C . ASN A 1 97 ? 37.192 32.240 80.164 1.00 19.62 98 ASN A C 1
ATOM 718 O O . ASN A 1 97 ? 35.975 32.374 80.020 1.00 19.62 98 ASN A O 1
ATOM 723 N N . GLN A 1 98 ? 38.073 33.210 79.933 1.00 19.77 99 GLN A N 1
ATOM 724 C CA . GLN A 1 98 ? 37.694 34.547 79.493 1.00 19.92 99 GLN A CA 1
ATOM 725 C C . GLN A 1 98 ? 36.720 35.224 80.474 1.00 20.01 99 GLN A C 1
ATOM 726 O O . GLN A 1 98 ? 35.900 36.063 80.077 1.00 20.03 99 GLN A O 1
ATOM 732 N N . GLN A 1 99 ? 36.836 34.855 81.750 1.00 20.10 100 GLN A N 1
ATOM 733 C CA . GLN A 1 99 ? 35.929 35.303 82.803 1.00 20.22 100 GLN A CA 1
ATOM 734 C C . GLN A 1 99 ? 34.454 34.915 82.577 1.00 20.29 100 GLN A C 1
ATOM 735 O O . GLN A 1 99 ? 33.552 35.652 82.952 1.00 20.46 100 GLN A O 1
ATOM 741 N N . ARG A 1 100 ? 34.202 33.740 81.991 1.00 20.36 101 ARG A N 1
ATOM 742 C CA . ARG A 1 100 ? 32.827 33.283 81.747 1.00 20.36 101 ARG A CA 1
ATOM 743 C C . ARG A 1 100 ? 32.263 32.602 82.968 1.00 20.39 101 ARG A C 1
ATOM 744 O O . ARG A 1 100 ? 31.044 32.395 83.047 1.00 20.36 101 ARG A O 1
ATOM 752 N N . ILE A 1 101 ? 33.137 32.212 83.900 1.00 20.42 102 ILE A N 1
ATOM 753 C CA . ILE A 1 101 ? 32.671 31.502 85.096 1.00 20.46 102 ILE A CA 1
ATOM 754 C C . ILE A 1 101 ? 32.019 32.457 86.094 1.00 20.49 102 ILE A C 1
ATOM 755 O O . ILE A 1 101 ? 32.685 33.320 86.658 1.00 20.49 102 ILE A O 1
ATOM 760 N N . ILE A 1 102 ? 30.711 32.314 86.281 1.00 20.53 103 ILE A N 1
ATOM 761 C CA . ILE A 1 102 ? 30.006 33.163 87.233 1.00 20.62 103 ILE A CA 1
ATOM 762 C C . ILE A 1 102 ? 29.963 32.526 88.598 1.00 20.77 103 ILE A C 1
ATOM 763 O O . ILE A 1 102 ? 29.870 31.307 88.707 1.00 20.76 103 ILE A O 1
ATOM 768 N N . ILE A 1 103 ? 30.083 33.347 89.641 1.00 20.96 104 ILE A N 1
ATOM 769 C CA . ILE A 1 103 ? 30.414 32.840 90.974 1.00 21.16 104 ILE A CA 1
ATOM 770 C C . ILE A 1 103 ? 29.418 33.336 92.009 1.00 21.30 104 ILE A C 1
ATOM 771 O O . ILE A 1 103 ? 29.661 33.251 93.209 1.00 21.38 104 ILE A O 1
ATOM 776 N N . PHE A 1 104 ? 28.298 33.867 91.544 1.00 21.49 105 PHE A N 1
ATOM 777 C CA . PHE A 1 104 ? 27.159 34.101 92.424 1.00 21.67 105 PHE A CA 1
ATOM 778 C C . PHE A 1 104 ? 25.931 33.429 91.837 1.00 21.80 105 PHE A C 1
ATOM 779 O O . PHE A 1 104 ? 25.878 33.159 90.626 1.00 21.81 105 PHE A O 1
ATOM 787 N N . GLY A 1 105 ? 24.964 33.139 92.708 1.00 21.94 106 GLY A N 1
ATOM 788 C CA . GLY A 1 105 ? 23.790 32.371 92.346 1.00 22.16 106 GLY A CA 1
ATOM 789 C C . GLY A 1 105 ? 23.039 32.940 91.160 1.00 22.31 106 GLY A C 1
ATOM 790 O O . GLY A 1 105 ? 23.139 34.135 90.860 1.00 22.29 106 GLY A O 1
ATOM 791 N N . GLY A 1 106 ? 22.294 32.078 90.478 1.00 22.48 107 GLY A N 1
ATOM 792 C CA . GLY A 1 106 ? 21.452 32.517 89.384 1.00 22.77 107 GLY A CA 1
ATOM 793 C C . GLY A 1 106 ? 21.532 31.602 88.185 1.00 23.02 107 GLY A C 1
ATOM 794 O O . GLY A 1 106 ? 20.830 31.813 87.197 1.00 22.99 107 GLY A O 1
ATOM 795 N N . GLY A 1 107 ? 22.400 30.589 88.274 1.00 23.25 108 GLY A N 1
ATOM 796 C CA . GLY A 1 107 ? 22.646 29.667 87.178 1.00 23.56 108 GLY A CA 1
ATOM 797 C C . GLY A 1 107 ? 22.442 28.279 87.716 1.00 23.80 108 GLY A C 1
ATOM 798 O O . GLY A 1 107 ? 22.999 27.947 88.750 1.00 23.83 108 GLY A O 1
ATOM 799 N N . LEU A 1 108 ? 21.615 27.481 87.051 1.00 24.01 109 LEU A N 1
ATOM 800 C CA . LEU A 1 108 ? 21.395 26.092 87.478 1.00 24.28 109 LEU A CA 1
ATOM 801 C C . LEU A 1 108 ? 21.573 25.122 86.311 1.00 24.42 109 LEU A C 1
ATOM 802 O O . LEU A 1 108 ? 21.158 25.421 85.204 1.00 24.43 109 LEU A O 1
ATOM 807 N N . PRO A 1 109 ? 22.220 23.971 86.547 1.00 24.67 110 PRO A N 1
ATOM 808 C CA . PRO A 1 109 ? 22.161 22.880 85.574 1.00 24.86 110 PRO A CA 1
ATOM 809 C C . PRO A 1 109 ? 20.781 22.214 85.528 1.00 25.10 110 PRO A C 1
ATOM 810 O O . PRO A 1 109 ? 20.066 22.184 86.530 1.00 25.11 110 PRO A O 1
ATOM 814 N N . VAL A 1 110 ? 20.407 21.710 84.357 1.00 25.40 111 VAL A N 1
ATOM 815 C CA . VAL A 1 110 ? 19.147 20.994 84.191 1.00 25.70 111 VAL A CA 1
ATOM 816 C C . VAL A 1 110 ? 19.451 19.500 84.201 1.00 25.89 111 VAL A C 1
ATOM 817 O O . VAL A 1 110 ? 20.193 19.020 83.345 1.00 25.92 111 VAL A O 1
ATOM 821 N N . ILE A 1 111 ? 18.889 18.783 85.166 1.00 26.17 112 ILE A N 1
ATOM 822 C CA . ILE A 1 111 ? 19.220 17.373 85.372 1.00 26.49 112 ILE A CA 1
ATOM 823 C C . ILE A 1 111 ? 18.068 16.448 84.969 1.00 26.71 112 ILE A C 1
ATOM 824 O O . ILE A 1 111 ? 17.005 16.424 85.604 1.00 26.80 112 ILE A O 1
ATOM 829 N N . PHE A 1 112 ? 18.290 15.681 83.916 1.00 26.99 113 PHE A N 1
ATOM 830 C CA . PHE A 1 112 ? 17.295 14.738 83.436 1.00 27.26 113 PHE A CA 1
ATOM 831 C C . PHE A 1 112 ? 17.950 13.362 83.340 1.00 27.43 113 PHE A C 1
ATOM 832 O O . PHE A 1 112 ? 18.945 13.200 82.631 1.00 27.51 113 PHE A O 1
ATOM 840 N N . ASN A 1 113 ? 17.395 12.389 84.067 1.00 27.62 114 ASN A N 1
ATOM 841 C CA . ASN A 1 113 ? 17.838 10.995 84.020 1.00 27.79 114 ASN A CA 1
ATOM 842 C C . ASN A 1 113 ? 19.278 10.919 84.491 1.00 27.87 114 ASN A C 1
ATOM 843 O O . ASN A 1 113 ? 20.156 10.396 83.786 1.00 27.96 114 ASN A O 1
ATOM 848 N N . GLU A 1 114 ? 19.516 11.477 85.673 1.00 27.92 115 GLU A N 1
ATOM 849 C CA . GLU A 1 114 ? 20.847 11.469 86.268 1.00 27.96 115 GLU A CA 1
ATOM 850 C C . GLU A 1 114 ? 21.956 11.939 85.286 1.00 27.92 115 GLU A C 1
ATOM 851 O O . GLU A 1 114 ? 22.957 11.250 85.046 1.00 27.96 115 GLU A O 1
ATOM 857 N N . GLN A 1 115 ? 21.741 13.119 84.713 1.00 27.86 116 GLN A N 1
ATOM 858 C CA . GLN A 1 115 ? 22.528 13.605 83.596 1.00 27.78 116 GLN A CA 1
ATOM 859 C C . GLN A 1 115 ? 22.236 15.077 83.404 1.00 27.71 116 GLN A C 1
ATOM 860 O O . GLN A 1 115 ? 21.092 15.521 83.575 1.00 27.70 116 GLN A O 1
ATOM 866 N N . VAL A 1 116 ? 23.267 15.829 83.032 1.00 27.59 117 VAL A N 1
ATOM 867 C CA . VAL A 1 116 ? 23.149 17.273 82.842 1.00 27.44 117 VAL A CA 1
ATOM 868 C C . VAL A 1 116 ? 22.914 17.566 81.362 1.00 27.38 117 VAL A C 1
ATOM 869 O O . VAL A 1 116 ? 23.786 17.368 80.521 1.00 27.38 117 VAL A O 1
ATOM 873 N N . ILE A 1 117 ? 21.718 18.020 81.037 1.00 27.29 118 ILE A N 1
ATOM 874 C CA . ILE A 1 117 ? 21.317 18.097 79.639 1.00 27.21 118 ILE A CA 1
ATOM 875 C C . ILE A 1 117 ? 21.470 19.513 79.066 1.00 27.17 118 ILE A C 1
ATOM 876 O O . ILE A 1 117 ? 21.105 19.787 77.910 1.00 27.17 118 ILE A O 1
ATOM 881 N N . GLY A 1 118 ? 22.027 20.401 79.883 1.00 27.09 119 GLY A N 1
ATOM 882 C CA . GLY A 1 118 ? 21.979 21.827 79.622 1.00 27.01 119 GLY A CA 1
ATOM 883 C C . GLY A 1 118 ? 22.018 22.584 80.926 1.00 26.97 119 GLY A C 1
ATOM 884 O O . GLY A 1 118 ? 22.284 21.993 81.976 1.00 26.95 119 GLY A O 1
ATOM 885 N N . ALA A 1 119 ? 21.760 23.889 80.857 1.00 26.93 120 ALA A N 1
ATOM 886 C CA . ALA A 1 119 ? 21.617 24.716 82.048 1.00 26.89 120 ALA A CA 1
ATOM 887 C C . ALA A 1 119 ? 20.847 25.997 81.786 1.00 26.88 120 ALA A C 1
ATOM 888 O O . ALA A 1 119 ? 20.662 26.400 80.635 1.00 26.90 120 ALA A O 1
ATOM 890 N N . VAL A 1 120 ? 20.405 26.632 82.870 1.00 26.83 121 VAL A N 1
ATOM 891 C CA . VAL A 1 120 ? 19.704 27.907 82.803 1.00 26.77 121 VAL A CA 1
ATOM 892 C C . VAL A 1 120 ? 20.488 28.964 83.575 1.00 26.78 121 VAL A C 1
ATOM 893 O O . VAL A 1 120 ? 21.362 28.644 84.372 1.00 26.70 121 VAL A O 1
ATOM 897 N N . GLY A 1 121 ? 20.168 30.222 83.310 1.00 26.77 122 GLY A N 1
ATOM 898 C CA . GLY A 1 121 ? 20.809 31.368 83.944 1.00 26.81 122 GLY A CA 1
ATOM 899 C C . GLY A 1 121 ? 19.824 32.531 84.006 1.00 26.87 122 GLY A C 1
ATOM 900 O O . GLY A 1 121 ? 19.144 32.827 83.024 1.00 26.86 122 GLY A O 1
ATOM 901 N N . VAL A 1 122 ? 19.721 33.167 85.173 1.00 26.91 123 VAL A N 1
ATOM 902 C CA . VAL A 1 122 ? 18.859 34.348 85.366 1.00 26.95 123 VAL A CA 1
ATOM 903 C C . VAL A 1 122 ? 19.710 35.478 85.944 1.00 26.97 123 VAL A C 1
ATOM 904 O O . VAL A 1 122 ? 20.567 35.250 86.797 1.00 27.00 123 VAL A O 1
ATOM 908 N N . SER A 1 123 ? 19.499 36.693 85.468 1.00 27.04 124 SER A N 1
ATOM 909 C CA . SER A 1 123 ? 20.241 37.828 85.994 1.00 27.09 124 SER A CA 1
ATOM 910 C C . SER A 1 123 ? 19.369 39.058 85.969 1.00 27.18 124 SER A C 1
ATOM 911 O O . SER A 1 123 ? 18.498 39.170 85.117 1.00 27.18 124 SER A O 1
ATOM 914 N N . GLY A 1 124 ? 19.600 39.963 86.916 1.00 27.24 125 GLY A N 1
ATOM 915 C CA . GLY A 1 124 ? 18.998 41.291 86.883 1.00 27.38 125 GLY A CA 1
ATOM 916 C C . GLY A 1 124 ? 18.109 41.565 88.086 1.00 27.48 125 GLY A C 1
ATOM 917 O O . GLY A 1 124 ? 17.540 42.647 88.218 1.00 27.45 125 GLY A O 1
ATOM 918 N N . GLY A 1 125 ? 17.973 40.577 88.964 1.00 27.54 126 GLY A N 1
ATOM 919 C CA . GLY A 1 125 ? 17.419 40.834 90.282 1.00 27.68 126 GLY A CA 1
ATOM 920 C C . GLY A 1 125 ? 18.550 40.880 91.283 1.00 27.76 126 GLY A C 1
ATOM 921 O O . GLY A 1 125 ? 19.711 40.988 90.896 1.00 27.75 126 GLY A O 1
ATOM 922 N N . THR A 1 126 ? 18.200 40.811 92.568 1.00 27.87 127 THR A N 1
ATOM 923 C CA . THR A 1 126 ? 19.073 40.229 93.588 1.00 27.97 127 THR A CA 1
ATOM 924 C C . THR A 1 126 ? 19.464 38.781 93.278 1.00 28.04 127 THR A C 1
ATOM 925 O O . THR A 1 126 ? 18.784 38.082 92.531 1.00 27.94 127 THR A O 1
ATOM 929 N N . VAL A 1 127 ? 20.548 38.343 93.905 1.00 28.14 128 VAL A N 1
ATOM 930 C CA . VAL A 1 127 ? 21.084 37.008 93.682 1.00 28.31 128 VAL A CA 1
ATOM 931 C C . VAL A 1 127 ? 20.105 35.932 94.142 1.00 28.36 128 VAL A C 1
ATOM 932 O O . VAL A 1 127 ? 19.896 34.937 93.455 1.00 28.34 128 VAL A O 1
ATOM 936 N N . GLU A 1 128 ? 19.497 36.160 95.301 1.00 28.51 129 GLU A N 1
ATOM 937 C CA . GLU A 1 128 ? 18.423 35.309 95.812 1.00 28.66 129 GLU A CA 1
ATOM 938 C C . GLU A 1 128 ? 17.252 35.177 94.843 1.00 28.71 129 GLU A C 1
ATOM 939 O O . GLU A 1 128 ? 16.727 34.083 94.676 1.00 28.69 129 GLU A O 1
ATOM 945 N N . GLN A 1 129 ? 16.838 36.294 94.236 1.00 28.83 130 GLN A N 1
ATOM 946 C CA . GLN A 1 129 ? 15.806 36.289 93.199 1.00 28.93 130 GLN A CA 1
ATOM 947 C C . GLN A 1 129 ? 16.180 35.508 91.943 1.00 29.03 130 GLN A C 1
ATOM 948 O O . GLN A 1 129 ? 15.421 34.631 91.508 1.00 29.00 130 GLN A O 1
ATOM 954 N N . ASP A 1 130 ? 17.345 35.828 91.372 1.00 29.14 131 ASP A N 1
ATOM 955 C CA . ASP A 1 130 ? 17.892 35.122 90.214 1.00 29.31 131 ASP A CA 1
ATOM 956 C C . ASP A 1 130 ? 17.782 33.610 90.389 1.00 29.46 131 ASP A C 1
ATOM 957 O O . ASP A 1 130 ? 17.327 32.896 89.496 1.00 29.46 131 ASP A O 1
ATOM 962 N N . GLN A 1 131 ? 18.175 33.147 91.569 1.00 29.67 132 GLN A N 1
ATOM 963 C CA . GLN A 1 131 ? 18.270 31.739 91.860 1.00 29.91 132 GLN A CA 1
ATOM 964 C C . GLN A 1 131 ? 16.873 31.109 92.052 1.00 30.06 132 GLN A C 1
ATOM 965 O O . GLN A 1 131 ? 16.667 29.940 91.727 1.00 30.08 132 GLN A O 1
ATOM 971 N N . LEU A 1 132 ? 15.939 31.909 92.568 1.00 30.30 133 LEU A N 1
ATOM 972 C CA . LEU A 1 132 ? 14.544 31.517 92.817 1.00 30.53 133 LEU A CA 1
ATOM 973 C C . LEU A 1 132 ? 13.820 31.360 91.479 1.00 30.69 133 LEU A C 1
ATOM 974 O O . LEU A 1 132 ? 12.908 30.544 91.342 1.00 30.66 133 LEU A O 1
ATOM 979 N N . LEU A 1 133 ? 14.235 32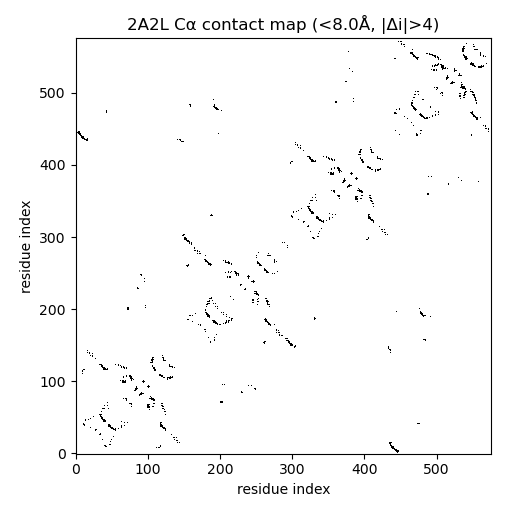.169 90.506 1.00 30.96 134 LEU A N 1
ATOM 980 C CA . LEU A 1 133 ? 13.620 32.185 89.193 1.00 31.24 134 LEU A CA 1
ATOM 981 C C . LEU A 1 133 ? 14.275 31.125 88.335 1.00 31.47 134 LEU A C 1
ATOM 982 O O . LEU A 1 133 ? 13.694 30.655 87.357 1.00 31.54 134 LEU A O 1
ATOM 987 N N . ALA A 1 134 ? 15.494 30.752 88.717 1.00 31.78 135 ALA A N 1
ATOM 988 C CA . ALA A 1 134 ? 16.229 29.712 88.043 1.00 32.08 135 ALA A CA 1
ATOM 989 C C . ALA A 1 134 ? 15.676 28.344 88.420 1.00 32.31 135 ALA A C 1
ATOM 990 O O . ALA A 1 134 ? 15.496 27.503 87.543 1.00 32.32 135 ALA A O 1
ATOM 992 N N . GLN A 1 135 ? 15.388 28.136 89.709 1.00 32.64 136 GLN A N 1
ATOM 993 C CA . GLN A 1 135 ? 14.702 26.918 90.181 1.00 33.05 136 GLN A CA 1
ATOM 994 C C . GLN A 1 135 ? 13.279 26.821 89.631 1.00 33.27 136 GLN A C 1
ATOM 995 O O . GLN A 1 135 ? 12.830 25.763 89.246 1.00 33.30 136 GLN A O 1
ATOM 1001 N N . CYS A 1 136 ? 12.602 27.959 89.599 1.00 33.72 137 CYS A N 1
ATOM 1002 C CA . CYS A 1 136 ? 11.319 28.148 88.965 1.00 34.00 137 CYS A CA 1
ATOM 1003 C C . CYS A 1 136 ? 11.280 27.626 87.531 1.00 34.19 137 CYS A C 1
ATOM 1004 O O . CYS A 1 136 ? 10.327 26.977 87.149 1.00 34.18 137 CYS A O 1
ATOM 1007 N N . ALA A 1 137 ? 12.318 27.912 86.749 1.00 34.49 138 ALA A N 1
ATOM 1008 C CA . ALA A 1 137 ? 12.483 27.336 85.409 1.00 34.79 138 ALA A CA 1
ATOM 1009 C C . ALA A 1 137 ? 12.614 25.806 85.439 1.00 35.03 138 ALA A C 1
ATOM 1010 O O . ALA A 1 137 ? 11.963 25.111 84.658 1.00 35.07 138 ALA A O 1
ATOM 1012 N N . LEU A 1 138 ? 13.449 25.289 86.338 1.00 35.35 139 LEU A N 1
ATOM 1013 C CA . LEU A 1 138 ? 13.641 23.848 86.505 1.00 35.70 139 LEU A CA 1
ATOM 1014 C C . LEU A 1 138 ? 12.328 23.149 86.882 1.00 35.96 139 LEU A C 1
ATOM 1015 O O . LEU A 1 138 ? 11.967 22.132 86.303 1.00 36.02 139 LEU A O 1
ATOM 1020 N N . ASP A 1 139 ? 11.602 23.731 87.826 1.00 36.3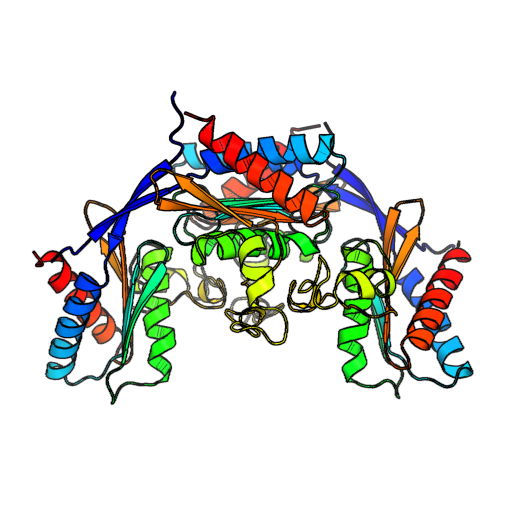2 140 ASP A N 1
ATOM 1021 C CA . ASP A 1 139 ? 10.298 23.234 88.244 1.00 36.74 140 ASP A CA 1
ATOM 1022 C C . ASP A 1 139 ? 9.267 23.196 87.112 1.00 36.99 140 ASP A C 1
ATOM 1023 O O . ASP A 1 139 ? 8.374 22.330 87.110 1.00 37.06 140 ASP A O 1
ATOM 1028 N N . CYS A 1 140 ? 9.374 24.143 86.176 1.00 37.34 141 CYS A N 1
ATOM 1029 C CA . CYS A 1 140 ? 8.565 24.120 84.956 1.00 37.63 141 CYS A CA 1
ATOM 1030 C C . CYS A 1 140 ? 9.014 22.947 84.085 1.00 37.84 141 CYS A C 1
ATOM 1031 O O . CYS A 1 140 ? 8.183 22.157 83.611 1.00 37.86 141 CYS A O 1
ATOM 1034 N N . PHE A 1 141 ? 10.332 22.815 83.917 1.00 38.12 142 PHE A N 1
ATOM 1035 C CA . PHE A 1 141 ? 10.890 21.793 83.039 1.00 38.39 142 PHE A CA 1
ATOM 1036 C C . PHE A 1 141 ? 10.347 20.430 83.426 1.00 38.56 142 PHE A C 1
ATOM 1037 O O . PHE A 1 141 ? 9.757 19.737 82.597 1.00 38.64 142 PHE A O 1
ATOM 1045 N N . SER A 1 142 ? 10.525 20.063 84.691 1.00 38.81 143 SER A N 1
ATOM 1046 C CA . SER A 1 142 ? 10.270 18.697 85.127 1.00 39.03 143 SER A CA 1
ATOM 1047 C C . SER A 1 142 ? 8.803 18.322 84.993 1.00 39.20 143 SER A C 1
ATOM 1048 O O . SER A 1 142 ? 8.469 17.145 84.912 1.00 39.25 143 SER A O 1
ATOM 1051 N N . ALA A 1 143 ? 7.943 19.339 84.940 1.00 39.47 144 ALA A N 1
ATOM 1052 C CA . ALA A 1 143 ? 6.489 19.174 84.816 1.00 39.73 144 ALA A CA 1
ATOM 1053 C C . ALA A 1 143 ? 6.030 18.839 83.392 1.00 39.88 144 ALA A C 1
ATOM 1054 O O . ALA A 1 143 ? 5.046 18.106 83.201 1.00 39.98 144 ALA A O 1
ATOM 1056 N N . LEU A 1 144 ? 6.743 19.387 82.406 1.00 40.09 145 LEU A N 1
ATOM 1057 C CA . LEU A 1 144 ? 6.426 19.236 80.976 1.00 40.25 145 LEU A CA 1
ATOM 1058 C C . LEU A 1 144 ? 6.169 17.792 80.498 1.00 40.36 145 LEU A C 1
ATOM 1059 O O . LEU A 1 144 ? 6.869 16.860 80.906 1.00 40.37 145 LEU A O 1
ATOM 1064 N N . GLU A 1 145 ? 5.142 17.643 79.654 1.00 40.51 146 GLU A N 1
ATOM 1065 C CA . GLU A 1 145 ? 4.970 16.530 78.687 1.00 40.66 146 GLU A CA 1
ATOM 1066 C C . GLU A 1 145 ? 4.605 15.145 79.226 1.00 40.68 146 GLU A C 1
ATOM 1067 O O . GLU A 1 145 ? 3.853 14.418 78.565 1.00 40.74 146 GLU A O 1
ATOM 1074 N N . SER B 1 1 ? 86.383 38.785 76.864 1.00 39.81 2 SER B N 1
ATOM 1075 C CA . SER B 1 1 ? 85.326 37.739 77.083 1.00 39.84 2 SER B CA 1
ATOM 1076 C C . SER B 1 1 ? 84.590 37.367 75.781 1.00 39.77 2 SER B C 1
ATOM 1077 O O . SER B 1 1 ? 83.788 38.163 75.269 1.00 39.81 2 SER B O 1
ATOM 1080 N N . LEU B 1 2 ? 84.872 36.167 75.255 1.00 39.66 3 LEU B N 1
ATOM 1081 C CA . LEU B 1 2 ? 84.147 35.631 74.087 1.00 39.52 3 LEU B CA 1
ATOM 1082 C C . LEU B 1 2 ? 82.654 35.583 74.398 1.00 39.41 3 LEU B C 1
ATOM 1083 O O . LEU B 1 2 ? 82.258 35.235 75.515 1.00 39.42 3 LEU B O 1
ATOM 1088 N N . MET B 1 3 ? 81.834 35.946 73.420 1.00 39.21 4 MET B N 1
ATOM 1089 C CA . MET B 1 3 ? 80.420 36.151 73.682 1.00 39.05 4 MET B CA 1
ATOM 1090 C C . MET B 1 3 ? 79.580 35.175 72.900 1.00 38.87 4 MET B C 1
ATOM 1091 O O . MET B 1 3 ? 79.953 34.777 71.798 1.00 38.92 4 MET B O 1
ATOM 1096 N N . ASN B 1 4 ? 78.451 34.779 73.478 1.00 38.64 5 ASN B N 1
ATOM 1097 C CA . ASN B 1 4 ? 77.671 33.702 72.908 1.00 38.37 5 ASN B CA 1
ATOM 1098 C C . ASN B 1 4 ? 76.498 34.168 72.085 1.00 38.18 5 ASN B C 1
ATOM 1099 O O . ASN B 1 4 ? 75.578 34.793 72.593 1.00 38.21 5 ASN B O 1
ATOM 1104 N N . LYS B 1 5 ? 76.544 33.869 70.797 1.00 37.89 6 LYS B N 1
ATOM 1105 C CA . LYS B 1 5 ? 75.451 34.209 69.924 1.00 37.60 6 LYS B CA 1
ATOM 1106 C C . LYS B 1 5 ? 74.317 33.187 69.987 1.00 37.41 6 LYS B C 1
ATOM 1107 O O . LYS B 1 5 ? 73.193 33.481 69.565 1.00 37.39 6 LYS B O 1
ATOM 1113 N N . SER B 1 6 ? 74.601 32.004 70.535 1.00 37.09 7 SER B N 1
ATOM 1114 C CA . SER B 1 6 ? 73.546 31.052 70.887 1.00 36.77 7 SER B CA 1
ATOM 1115 C C . SER B 1 6 ? 73.722 30.293 72.203 1.00 36.57 7 SER B C 1
ATOM 1116 O O . SER B 1 6 ? 74.799 30.311 72.815 1.00 36.52 7 SER B O 1
ATOM 1119 N N . GLN B 1 7 ? 72.633 29.645 72.625 1.00 36.27 8 GLN B N 1
ATOM 1120 C CA . GLN B 1 7 ? 72.553 28.863 73.864 1.00 35.98 8 GLN B CA 1
ATOM 1121 C C . GLN B 1 7 ? 71.961 27.474 73.588 1.00 35.72 8 GLN B C 1
ATOM 1122 O O . GLN B 1 7 ? 70.893 27.357 72.987 1.00 35.64 8 GLN B O 1
ATOM 1128 N N . GLN B 1 8 ? 72.646 26.424 74.040 1.00 35.41 9 GLN B N 1
ATOM 1129 C CA . GLN B 1 8 ? 72.053 25.087 74.018 1.00 35.10 9 GLN B CA 1
ATOM 1130 C C . GLN B 1 8 ? 71.099 24.803 75.173 1.00 34.82 9 GLN B C 1
ATOM 1131 O O . GLN B 1 8 ? 71.495 24.757 76.336 1.00 34.77 9 GLN B O 1
ATOM 1137 N N . VAL B 1 9 ? 69.831 24.623 74.828 1.00 34.46 10 VAL B N 1
ATOM 1138 C CA . VAL B 1 9 ? 68.820 24.251 75.809 1.00 34.12 10 VAL B CA 1
ATOM 1139 C C . VAL B 1 9 ? 68.228 22.864 75.547 1.00 33.88 10 VAL B C 1
ATOM 1140 O O . VAL B 1 9 ? 68.456 22.252 74.514 1.00 33.83 10 VAL B O 1
ATOM 1144 N N . GLN B 1 10 ? 67.439 22.393 76.498 1.00 33.59 11 GLN B N 1
ATOM 1145 C CA . GLN B 1 10 ? 66.792 21.098 76.400 1.00 33.30 11 GLN B CA 1
ATOM 1146 C C . GLN B 1 10 ? 65.255 21.253 76.414 1.00 33.07 11 GLN B C 1
ATOM 1147 O O . GLN B 1 10 ? 64.713 22.076 77.150 1.00 33.02 11 GLN B O 1
ATOM 1153 N N . THR B 1 11 ? 64.551 20.480 75.588 1.00 32.79 12 THR B N 1
ATOM 1154 C CA . THR B 1 11 ? 63.071 20.494 75.600 1.00 32.43 12 THR B CA 1
ATOM 1155 C C . THR B 1 11 ? 62.471 19.098 75.682 1.00 32.26 12 THR B C 1
ATOM 1156 O O . THR B 1 11 ? 63.070 18.140 75.218 1.00 32.19 12 THR B O 1
ATOM 1160 N N . ILE B 1 12 ? 61.262 19.013 76.240 1.00 31.95 13 ILE B N 1
ATOM 1161 C CA . ILE B 1 12 ? 60.535 17.759 76.402 1.00 31.63 13 ILE B CA 1
ATOM 1162 C C . ILE B 1 12 ? 59.900 17.379 75.055 1.00 31.45 13 ILE B C 1
ATOM 1163 O O . ILE B 1 12 ? 59.616 18.254 74.234 1.00 31.40 13 ILE B O 1
ATOM 1168 N N . THR B 1 13 ? 59.722 16.083 74.805 1.00 31.19 14 THR B N 1
ATOM 1169 C CA . THR B 1 13 ? 59.362 15.611 73.456 1.00 30.94 14 THR B CA 1
ATOM 1170 C C . THR B 1 13 ? 57.914 15.153 73.454 1.00 30.83 14 THR B C 1
ATOM 1171 O O . THR B 1 13 ? 57.396 14.801 74.504 1.00 30.79 14 THR B O 1
ATOM 1175 N N . LEU B 1 14 ? 57.260 15.144 72.291 1.00 30.64 15 LEU B N 1
ATOM 1176 C CA . LEU B 1 14 ? 55.841 14.810 72.260 1.00 30.53 15 LEU B CA 1
ATOM 1177 C C . LEU B 1 14 ? 55.626 13.404 72.811 1.00 30.44 15 LEU B C 1
ATOM 1178 O O . LEU B 1 14 ? 54.696 13.193 73.584 1.00 30.41 15 LEU B O 1
ATOM 1183 N N . ALA B 1 15 ? 56.516 12.469 72.463 1.00 30.33 16 ALA B N 1
ATOM 1184 C CA . ALA B 1 15 ? 56.430 11.090 72.962 1.00 30.21 16 ALA B CA 1
ATOM 1185 C C . ALA B 1 15 ? 56.635 10.975 74.474 1.00 30.12 16 ALA B C 1
ATOM 1186 O O . ALA B 1 15 ? 56.127 10.042 75.094 1.00 30.09 16 ALA B O 1
ATOM 1188 N N . ALA B 1 16 ? 57.388 11.897 75.070 1.00 29.99 17 ALA B N 1
ATOM 1189 C CA . ALA B 1 16 ? 57.435 11.970 76.536 1.00 29.85 17 ALA B CA 1
ATOM 1190 C C . ALA B 1 16 ? 56.060 12.386 77.073 1.00 29.78 17 ALA B C 1
ATOM 1191 O O . ALA B 1 16 ? 55.540 11.788 78.017 1.00 29.76 17 ALA B O 1
ATOM 1193 N N . ALA B 1 17 ? 55.469 13.390 76.437 1.00 29.65 18 ALA B N 1
ATOM 1194 C CA . ALA B 1 17 ? 54.182 13.912 76.844 1.00 29.57 18 ALA B CA 1
ATOM 1195 C C . ALA B 1 17 ? 53.081 12.843 76.735 1.00 29.51 18 ALA B C 1
ATOM 1196 O O . ALA B 1 17 ? 52.148 12.823 77.537 1.00 29.45 18 ALA B O 1
ATOM 1198 N N . GLN B 1 18 ? 53.231 11.936 75.773 1.00 29.38 19 GLN B N 1
ATOM 1199 C CA . GLN B 1 18 ? 52.239 10.914 75.516 1.00 29.32 19 GLN B CA 1
ATOM 1200 C C . GLN B 1 18 ? 52.237 9.812 76.573 1.00 29.26 19 GLN B C 1
ATOM 1201 O O . GLN B 1 18 ? 51.160 9.336 76.995 1.00 29.22 19 GLN B O 1
ATOM 1207 N N . GLN B 1 19 ? 53.443 9.418 76.983 1.00 29.13 20 GLN B N 1
ATOM 1208 C CA . GLN B 1 19 ? 53.673 8.568 78.164 1.00 29.06 20 GLN B CA 1
ATOM 1209 C C . GLN B 1 19 ? 53.127 9.183 79.462 1.00 29.00 20 GLN B C 1
ATOM 1210 O O . GLN B 1 19 ? 52.637 8.458 80.344 1.00 28.95 20 GLN B O 1
ATOM 1216 N N . MET B 1 20 ? 53.258 10.510 79.583 1.00 28.93 21 MET B N 1
ATOM 1217 C CA . MET B 1 20 ? 52.861 11.235 80.785 1.00 28.83 21 MET B CA 1
ATOM 1218 C C . MET B 1 20 ? 51.347 11.216 80.868 1.00 28.88 21 MET B C 1
ATOM 1219 O O . MET B 1 20 ? 50.779 10.944 81.915 1.00 28.88 21 MET B O 1
ATOM 1224 N N . ALA B 1 21 ? 50.702 11.469 79.738 1.00 28.87 22 ALA B N 1
ATOM 1225 C CA . ALA B 1 21 ? 49.251 11.407 79.622 1.00 28.87 22 ALA B CA 1
ATOM 1226 C C . ALA B 1 21 ? 48.659 10.026 79.917 1.00 28.89 22 ALA B C 1
ATOM 1227 O O . ALA B 1 21 ? 47.585 9.932 80.501 1.00 28.90 22 ALA B O 1
ATOM 1229 N N . ALA B 1 22 ? 49.349 8.960 79.519 1.00 28.91 23 ALA B N 1
ATOM 1230 C CA . ALA B 1 22 ? 48.911 7.610 79.868 1.00 28.92 23 ALA B CA 1
ATOM 1231 C C . ALA B 1 22 ? 48.849 7.406 81.368 1.00 28.91 23 ALA B C 1
ATOM 1232 O O . ALA B 1 22 ? 47.867 6.879 81.882 1.00 28.93 23 ALA B O 1
ATOM 1234 N N . ALA B 1 23 ? 49.896 7.843 82.057 1.00 28.91 24 ALA B N 1
ATOM 1235 C CA . ALA B 1 23 ? 50.031 7.645 83.486 1.00 28.96 24 ALA B CA 1
ATOM 1236 C C . ALA B 1 23 ? 49.026 8.463 84.307 1.00 29.01 24 ALA B C 1
ATOM 1237 O O . ALA B 1 23 ? 48.612 8.011 85.384 1.00 29.00 24 ALA B O 1
ATOM 1239 N N . VAL B 1 24 ? 48.653 9.650 83.801 1.00 29.04 25 VAL B N 1
ATOM 1240 C CA . VAL B 1 24 ? 47.659 10.517 84.447 1.00 29.12 25 VAL B CA 1
ATOM 1241 C C . VAL B 1 24 ? 46.209 9.999 84.296 1.00 29.15 25 VAL B C 1
ATOM 1242 O O . VAL B 1 24 ? 45.502 9.831 85.293 1.00 29.13 25 VAL B O 1
ATOM 1246 N N . GLU B 1 25 ? 45.796 9.742 83.055 1.00 29.19 26 GLU B N 1
ATOM 1247 C CA . GLU B 1 25 ? 44.539 9.064 82.730 1.00 29.26 26 GLU B CA 1
ATOM 1248 C C . GLU B 1 25 ? 44.310 7.769 83.541 1.00 29.24 26 GLU B C 1
ATOM 1249 O O . GLU B 1 25 ? 43.195 7.484 83.975 1.00 29.27 26 GLU B O 1
ATOM 1255 N N . LYS B 1 26 ? 45.374 7.003 83.753 1.00 29.25 27 LYS B N 1
ATOM 1256 C CA . LYS B 1 26 ? 45.346 5.831 84.624 1.00 29.22 27 LYS B CA 1
ATOM 1257 C C . LYS B 1 26 ? 45.045 6.248 86.057 1.00 29.17 27 LYS B C 1
ATOM 1258 O O . LYS B 1 26 ? 44.030 5.846 86.624 1.00 29.18 27 LYS B O 1
ATOM 1264 N N . LYS B 1 27 ? 45.906 7.071 86.637 1.00 29.07 28 LYS B N 1
ATOM 1265 C CA . LYS B 1 27 ? 45.801 7.359 88.053 1.00 29.03 28 LYS B CA 1
ATOM 1266 C C . LYS B 1 27 ? 44.549 8.172 88.395 1.00 28.98 28 LYS B C 1
ATOM 1267 O O . LYS B 1 27 ? 44.007 8.064 89.502 1.00 29.01 28 LYS B O 1
ATOM 1273 N N . ALA B 1 28 ? 44.074 8.969 87.446 1.00 28.93 29 ALA B N 1
ATOM 1274 C CA . ALA B 1 28 ? 42.796 9.648 87.624 1.00 28.85 29 ALA B CA 1
ATOM 1275 C C . ALA B 1 28 ? 41.631 8.665 87.767 1.00 28.84 29 ALA B C 1
ATOM 1276 O O . ALA B 1 28 ? 40.825 8.786 88.704 1.00 28.82 29 ALA B O 1
ATOM 1278 N N . THR B 1 29 ? 41.563 7.685 86.860 1.00 28.82 30 THR B N 1
ATOM 1279 C CA . THR B 1 29 ? 40.685 6.524 87.034 1.00 28.79 30 THR B CA 1
ATOM 1280 C C . THR B 1 29 ? 40.785 5.879 88.403 1.00 28.73 30 THR B C 1
ATOM 1281 O O . THR B 1 29 ? 39.746 5.629 89.021 1.00 28.85 30 THR B O 1
ATOM 1285 N N . GLU B 1 30 ? 41.992 5.607 88.896 1.00 28.57 31 GLU B N 1
ATOM 1286 C CA . GLU B 1 30 ? 42.087 4.881 90.164 1.00 28.42 31 GLU B CA 1
ATOM 1287 C C . GLU B 1 30 ? 41.632 5.650 91.402 1.00 28.29 31 GLU B C 1
ATOM 1288 O O . GLU B 1 30 ? 41.112 5.058 92.368 1.00 28.33 31 GLU B O 1
ATOM 1294 N N . ILE B 1 31 ? 41.770 6.974 91.351 1.00 28.07 32 ILE B N 1
ATOM 1295 C CA . ILE B 1 31 ? 41.231 7.843 92.388 1.00 27.77 32 ILE B CA 1
ATOM 1296 C C . ILE B 1 31 ? 39.869 8.443 92.032 1.00 27.61 32 ILE B C 1
ATOM 1297 O O . ILE B 1 31 ? 39.296 9.194 92.826 1.00 27.68 32 ILE B O 1
ATOM 1302 N N . ASN B 1 32 ? 39.345 8.106 90.859 1.00 27.33 33 ASN B N 1
ATOM 1303 C CA . ASN B 1 32 ? 37.946 8.404 90.513 1.00 27.09 33 ASN B CA 1
ATOM 1304 C C . ASN B 1 32 ? 37.614 9.872 90.270 1.00 26.86 33 ASN B C 1
ATOM 1305 O O . ASN B 1 32 ? 36.692 10.428 90.864 1.00 26.88 33 ASN B O 1
ATOM 1310 N N . VAL B 1 33 ? 38.367 10.493 89.373 1.00 26.57 34 VAL B N 1
ATOM 1311 C CA . VAL B 1 33 ? 38.090 11.843 88.918 1.00 26.19 34 VAL B CA 1
ATOM 1312 C C . VAL B 1 33 ? 38.439 11.884 87.426 1.00 25.93 34 VAL B C 1
ATOM 1313 O O . VAL B 1 33 ? 39.292 11.122 86.975 1.00 25.93 34 VAL B O 1
ATOM 1317 N N . ALA B 1 34 ? 37.749 12.731 86.663 1.00 25.55 35 ALA B N 1
ATOM 1318 C CA . ALA B 1 34 ? 38.115 13.019 85.277 1.00 25.12 35 ALA B CA 1
ATOM 1319 C C . ALA B 1 34 ? 38.764 14.405 85.162 1.00 24.88 35 ALA B C 1
ATOM 1320 O O . ALA B 1 34 ? 38.259 15.390 85.690 1.00 24.79 35 ALA B O 1
ATOM 1322 N N . VAL B 1 35 ? 39.900 14.475 84.478 1.00 24.50 36 VAL B N 1
ATOM 1323 C CA . VAL B 1 35 ? 40.635 15.719 84.389 1.00 24.15 36 VAL B CA 1
ATOM 1324 C C . VAL B 1 35 ? 41.076 15.995 82.960 1.00 23.98 36 VAL B C 1
ATOM 1325 O O . VAL B 1 35 ? 40.869 15.170 82.065 1.00 23.91 36 VAL B O 1
ATOM 1329 N N . VAL B 1 36 ? 41.627 17.184 82.752 1.00 23.64 37 VAL B N 1
ATOM 1330 C CA . VAL B 1 36 ? 42.244 17.541 81.497 1.00 23.36 37 VAL B CA 1
ATOM 1331 C C . VAL B 1 36 ? 43.722 17.733 81.784 1.00 23.25 37 VAL B C 1
ATOM 1332 O O . VAL B 1 36 ? 44.097 18.246 82.840 1.00 23.20 37 VAL B O 1
ATOM 1336 N N . PHE B 1 37 ? 44.557 17.322 80.840 1.00 23.03 38 PHE B N 1
ATOM 1337 C CA . PHE B 1 37 ? 45.968 17.204 81.085 1.00 22.84 38 PHE B CA 1
ATOM 1338 C C . PHE B 1 37 ? 46.759 17.825 79.942 1.00 22.70 38 PHE B C 1
ATOM 1339 O O . PHE B 1 37 ? 46.504 17.518 78.777 1.00 22.69 38 PHE B O 1
ATOM 1347 N N . SER B 1 38 ? 47.732 18.673 80.286 1.00 22.51 39 SER B N 1
ATOM 1348 C CA . SER B 1 38 ? 48.441 19.518 79.307 1.00 22.28 39 SER B CA 1
ATOM 1349 C C . SER B 1 38 ? 49.949 19.494 79.501 1.00 22.18 39 SER B C 1
ATOM 1350 O O . SER B 1 38 ? 50.435 19.446 80.618 1.00 22.11 39 SER B O 1
ATOM 1353 N N . VAL B 1 39 ? 50.690 19.535 78.397 1.00 22.05 40 VAL B N 1
ATOM 1354 C CA . VAL B 1 39 ? 52.150 19.582 78.443 1.00 21.91 40 VAL B CA 1
ATOM 1355 C C . VAL B 1 39 ? 52.600 20.715 77.527 1.00 21.83 40 VAL B C 1
ATOM 1356 O O . VAL B 1 39 ? 52.018 20.908 76.459 1.00 21.83 40 VAL B O 1
ATOM 1360 N N . VAL B 1 40 ? 53.595 21.489 77.961 1.00 21.63 41 VAL B N 1
ATOM 1361 C CA . VAL B 1 40 ? 54.163 22.547 77.122 1.00 21.46 41 VAL B CA 1
ATOM 1362 C C . VAL B 1 40 ? 55.653 22.316 77.023 1.00 21.36 41 VAL B C 1
ATOM 1363 O O . VAL B 1 40 ? 56.220 21.646 77.894 1.00 21.35 41 VAL B O 1
ATOM 1367 N N . ASP B 1 41 ? 56.270 22.841 75.960 1.00 21.18 42 ASP B N 1
ATOM 1368 C CA . ASP B 1 41 ? 57.700 22.637 75.692 1.00 21.08 42 ASP B CA 1
ATOM 1369 C C . ASP B 1 41 ? 58.569 23.643 76.471 1.00 20.99 42 ASP B C 1
ATOM 1370 O O . ASP B 1 41 ? 58.100 24.297 77.388 1.00 20.98 42 ASP B O 1
ATOM 1375 N N . ARG B 1 42 ? 59.830 23.764 76.101 1.00 20.92 43 ARG B N 1
ATOM 1376 C CA . ARG B 1 42 ? 60.700 24.750 76.712 1.00 20.88 43 ARG B CA 1
ATOM 1377 C C . ARG B 1 42 ? 60.206 26.219 76.571 1.00 20.95 43 ARG B C 1
ATOM 1378 O O . ARG B 1 42 ? 60.431 27.027 77.481 1.00 20.97 43 ARG B O 1
ATOM 1386 N N . GLY B 1 43 ? 59.554 26.568 75.454 1.00 20.90 44 GLY B N 1
ATOM 1387 C CA . GLY B 1 43 ? 58.995 27.927 75.280 1.00 20.97 44 GLY B CA 1
ATOM 1388 C C . GLY B 1 43 ? 57.533 28.172 75.673 1.00 20.96 44 GLY B C 1
ATOM 1389 O O . GLY B 1 43 ? 56.954 29.217 75.349 1.00 20.94 44 GLY B O 1
ATOM 1390 N N . GLY B 1 44 ? 56.933 27.205 76.362 1.00 21.00 45 GLY B N 1
ATOM 1391 C CA . GLY B 1 44 ? 55.539 27.300 76.785 1.00 21.07 45 GLY B CA 1
ATOM 1392 C C . GLY B 1 44 ? 54.504 27.073 75.695 1.00 21.09 45 GLY B C 1
ATOM 1393 O O . GLY B 1 44 ? 53.327 27.297 75.911 1.00 21.04 45 GLY B O 1
ATOM 1394 N N . ASN B 1 45 ? 54.955 26.658 74.516 1.00 21.19 46 ASN B N 1
ATOM 1395 C CA . ASN B 1 45 ? 54.070 26.284 73.427 1.00 21.31 46 ASN B CA 1
ATOM 1396 C C . ASN B 1 45 ? 53.552 24.848 73.623 1.00 21.43 46 ASN B C 1
ATOM 1397 O O . ASN B 1 45 ? 54.228 23.992 74.226 1.00 21.39 46 ASN B O 1
ATOM 1402 N N . THR B 1 46 ? 52.364 24.590 73.087 1.00 21.59 47 THR B N 1
ATOM 1403 C CA . THR B 1 46 ? 51.602 23.382 73.409 1.00 21.84 47 THR B CA 1
ATOM 1404 C C . THR B 1 46 ? 52.267 22.190 72.779 1.00 21.91 47 THR B C 1
ATOM 1405 O O . THR B 1 46 ? 52.676 22.268 71.628 1.00 21.99 47 THR B O 1
ATOM 1409 N N . LEU B 1 47 ? 52.392 21.105 73.541 1.00 22.10 48 LEU B N 1
ATOM 1410 C CA . LEU B 1 47 ? 52.714 19.763 73.010 1.00 22.26 48 LEU B CA 1
ATOM 1411 C C . LEU B 1 47 ? 51.551 18.770 72.943 1.00 22.36 48 LEU B C 1
ATOM 1412 O O . LEU B 1 47 ? 51.530 17.893 72.063 1.00 22.39 48 LEU B O 1
ATOM 1417 N N . LEU B 1 48 ? 50.589 18.900 73.863 1.00 22.52 49 LEU B N 1
ATOM 1418 C CA . LEU B 1 48 ? 49.583 17.850 74.117 1.00 22.63 49 LEU B CA 1
ATOM 1419 C C . LEU B 1 48 ? 48.553 18.350 75.131 1.00 22.72 49 LEU B C 1
ATOM 1420 O O . LEU B 1 48 ? 48.905 18.779 76.234 1.00 22.71 49 LEU B O 1
ATOM 1425 N N . ILE B 1 49 ? 47.289 18.322 74.722 1.00 22.87 50 ILE B N 1
ATOM 1426 C CA . ILE B 1 49 ? 46.135 18.535 75.605 1.00 23.02 50 ILE B CA 1
ATOM 1427 C C . ILE B 1 49 ? 45.178 17.368 75.448 1.00 23.11 50 ILE B C 1
ATOM 1428 O O . ILE B 1 49 ? 44.889 16.924 74.334 1.00 23.13 50 ILE B O 1
ATOM 1433 N N . GLN B 1 50 ? 44.695 16.863 76.576 1.00 23.26 51 GLN B N 1
ATOM 1434 C CA . GLN B 1 50 ? 43.849 15.676 76.593 1.00 23.42 51 GLN B CA 1
ATOM 1435 C C . GLN B 1 50 ? 42.737 15.881 77.646 1.00 23.46 51 GLN B C 1
ATOM 1436 O O . GLN B 1 50 ? 43.017 16.081 78.834 1.00 23.50 51 GLN B O 1
ATOM 1442 N N . ARG B 1 51 ? 41.482 15.833 77.208 1.00 23.52 52 ARG B N 1
ATOM 1443 C CA . ARG B 1 51 ? 40.367 15.888 78.140 1.00 23.59 52 ARG B CA 1
ATOM 1444 C C . ARG B 1 51 ? 39.660 14.553 78.230 1.00 23.59 52 ARG B C 1
ATOM 1445 O O . ARG B 1 51 ? 39.015 14.149 77.258 1.00 23.70 52 ARG B O 1
ATOM 1453 N N . MET B 1 52 ? 39.717 13.890 79.389 1.00 23.58 53 MET B N 1
ATOM 1454 C CA . MET B 1 52 ? 38.815 12.739 7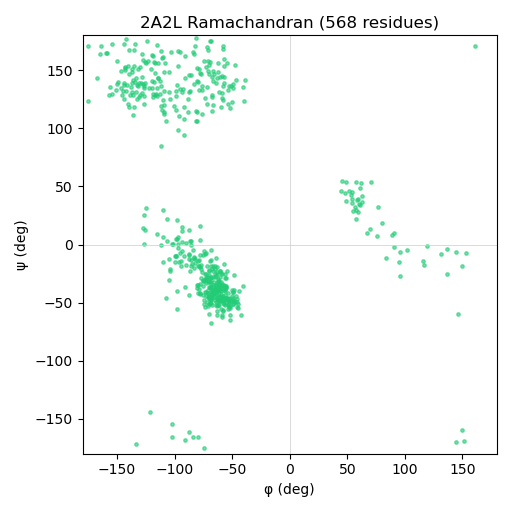9.628 1.00 23.41 53 MET B CA 1
ATOM 1455 C C . MET B 1 52 ? 37.361 13.203 79.457 1.00 23.61 53 MET B C 1
ATOM 1456 O O . MET B 1 52 ? 37.034 14.348 79.781 1.00 23.57 53 MET B O 1
ATOM 1461 N N . ASP B 1 53 ? 36.510 12.325 78.919 1.00 23.65 54 ASP B N 1
ATOM 1462 C CA . ASP B 1 53 ? 35.130 12.665 78.540 1.00 23.71 54 ASP B CA 1
ATOM 1463 C C . ASP B 1 53 ? 34.354 13.509 79.555 1.00 23.71 54 ASP B C 1
ATOM 1464 O O . ASP B 1 53 ? 33.599 14.405 79.176 1.00 23.70 54 ASP B O 1
ATOM 1469 N N . GLU B 1 54 ? 34.529 13.194 80.836 1.00 23.70 55 GLU B N 1
ATOM 1470 C CA . GLU B 1 54 ? 33.659 13.703 81.884 1.00 23.69 55 GLU B CA 1
ATOM 1471 C C . GLU B 1 54 ? 34.246 14.907 82.620 1.00 23.63 55 GLU B C 1
ATOM 1472 O O . GLU B 1 54 ? 33.554 15.546 83.410 1.00 23.60 55 GLU B O 1
ATOM 1478 N N . ALA B 1 55 ? 35.518 15.195 82.361 1.00 23.55 56 ALA B N 1
ATOM 1479 C CA . ALA B 1 55 ? 36.164 16.403 82.842 1.00 23.49 56 ALA B CA 1
ATOM 1480 C C . ALA B 1 55 ? 35.436 17.663 82.372 1.00 23.47 56 ALA B C 1
ATOM 1481 O O . ALA B 1 55 ? 35.021 17.763 81.203 1.00 23.45 56 ALA B O 1
ATOM 1483 N N . PHE B 1 56 ? 35.272 18.616 83.286 1.00 23.41 57 PHE B N 1
ATOM 1484 C CA . PHE B 1 56 ? 34.713 19.936 82.946 1.00 23.33 57 PHE B CA 1
ATOM 1485 C C . PHE B 1 56 ? 35.374 20.505 81.700 1.00 23.28 57 PHE B C 1
ATOM 1486 O O . PHE B 1 56 ? 36.584 20.377 81.524 1.00 23.21 57 PHE B O 1
ATOM 1494 N N . VAL B 1 57 ? 34.589 21.166 80.848 1.00 23.22 58 VAL B N 1
ATOM 1495 C CA . VAL B 1 57 ? 35.153 21.734 79.636 1.00 23.17 58 VAL B CA 1
ATOM 1496 C C . VAL B 1 57 ? 35.855 23.047 79.925 1.00 23.09 58 VAL B C 1
ATOM 1497 O O . VAL B 1 57 ? 36.601 23.560 79.085 1.00 23.08 58 VAL B O 1
ATOM 1501 N N . SER B 1 58 ? 35.587 23.592 81.109 1.00 23.01 59 SER B N 1
ATOM 1502 C CA . SER B 1 58 ? 36.209 24.829 81.560 1.00 22.91 59 SER B CA 1
ATOM 1503 C C . SER B 1 58 ? 37.633 24.543 82.042 1.00 22.82 59 SER B C 1
ATOM 1504 O O . SER B 1 58 ? 38.393 25.465 82.284 1.00 22.87 59 SER B O 1
ATOM 1507 N N . SER B 1 59 ? 37.989 23.264 82.150 1.00 22.68 60 SER B N 1
ATOM 1508 C CA . SER B 1 59 ? 39.324 22.848 82.584 1.00 22.54 60 SER B CA 1
ATOM 1509 C C . SER B 1 59 ? 40.365 22.770 81.466 1.00 22.48 60 SER B C 1
ATOM 1510 O O . SER B 1 59 ? 41.560 22.762 81.739 1.00 22.43 60 SER B O 1
ATOM 1513 N N . CYS B 1 60 ? 39.909 22.704 80.218 1.00 22.36 61 CYS B N 1
ATOM 1514 C CA . CYS B 1 60 ? 40.797 22.757 79.064 1.00 22.36 61 CYS B CA 1
ATOM 1515 C C . CYS B 1 60 ? 41.728 23.953 79.119 1.00 22.15 61 CYS B C 1
ATOM 1516 O O . CYS B 1 60 ? 42.945 23.785 79.274 1.00 22.17 61 CYS B O 1
ATOM 1519 N N . ASP B 1 61 ? 41.146 25.151 79.053 1.00 21.93 62 ASP B N 1
ATOM 1520 C CA . ASP B 1 61 ? 41.901 26.382 79.147 1.00 21.76 62 ASP B CA 1
ATOM 1521 C C . ASP B 1 61 ? 42.756 26.507 80.419 1.00 21.59 62 ASP B C 1
ATOM 1522 O O . ASP B 1 61 ? 43.881 27.034 80.352 1.00 21.62 62 ASP B O 1
ATOM 1527 N N . ILE B 1 62 ? 42.260 25.988 81.550 1.00 21.33 63 ILE B N 1
ATOM 1528 C CA . ILE B 1 62 ? 42.996 26.015 82.830 1.00 21.01 63 ILE B CA 1
ATOM 1529 C C . ILE B 1 62 ? 44.206 25.073 82.873 1.00 20.94 63 ILE B C 1
ATOM 1530 O O . ILE B 1 62 ? 45.325 25.480 83.195 1.00 20.94 63 ILE B O 1
ATOM 1535 N N . SER B 1 63 ? 43.982 23.810 82.544 1.00 20.76 64 SER B N 1
ATOM 1536 C CA . SER B 1 63 ? 45.068 22.849 82.382 1.00 20.60 64 SER B CA 1
ATOM 1537 C C . SER B 1 63 ? 46.239 23.430 81.560 1.00 20.50 64 SER B C 1
ATOM 1538 O O . SER B 1 63 ? 47.389 23.454 82.033 1.00 20.41 64 SER B O 1
ATOM 1541 N N . LEU B 1 64 ? 45.932 23.920 80.351 1.00 20.33 65 LEU B N 1
ATOM 1542 C CA . LEU B 1 64 ? 46.956 24.474 79.471 1.00 20.19 65 LEU B CA 1
ATOM 1543 C C . LEU B 1 64 ? 47.732 25.641 80.112 1.00 20.06 65 LEU B C 1
ATOM 1544 O O . LEU B 1 64 ? 48.965 25.657 80.070 1.00 19.98 65 LEU B O 1
ATOM 1549 N N . ASN B 1 65 ? 47.008 26.557 80.760 1.00 19.85 66 ASN B N 1
ATOM 1550 C CA . ASN B 1 65 ? 47.595 27.749 81.309 1.00 19.68 66 ASN B CA 1
ATOM 1551 C C . ASN B 1 65 ? 48.315 27.497 82.629 1.00 19.60 66 ASN B C 1
ATOM 1552 O O . ASN B 1 65 ? 49.143 28.314 83.046 1.00 19.61 66 ASN B O 1
ATOM 1557 N N . LYS B 1 66 ? 48.011 26.376 83.286 1.00 19.49 67 LYS B N 1
ATOM 1558 C CA . LYS B 1 66 ? 48.840 25.859 84.403 1.00 19.29 67 LYS B CA 1
ATOM 1559 C C . LYS B 1 66 ? 50.217 25.375 83.910 1.00 19.22 67 LYS B C 1
ATOM 1560 O O . LYS B 1 66 ? 51.266 25.757 84.446 1.00 19.18 67 LYS B O 1
ATOM 1566 N N . ALA B 1 67 ? 50.206 24.509 82.903 1.00 19.09 68 ALA B N 1
ATOM 1567 C CA . ALA B 1 67 ? 51.422 24.145 82.197 1.00 18.98 68 ALA B CA 1
ATOM 1568 C C . ALA B 1 67 ? 52.213 25.405 81.775 1.00 18.90 68 ALA B C 1
ATOM 1569 O O . ALA B 1 67 ? 53.398 25.547 82.105 1.00 18.92 68 ALA B O 1
ATOM 1571 N N . TRP B 1 68 ? 51.557 26.345 81.114 1.00 18.80 69 TRP B N 1
ATOM 1572 C CA . TRP B 1 68 ? 52.229 27.601 80.693 1.00 18.77 69 TRP B CA 1
ATOM 1573 C C . TRP B 1 68 ? 52.883 28.454 81.823 1.00 18.71 69 TRP B C 1
ATOM 1574 O O . TRP B 1 68 ? 54.019 28.911 81.697 1.00 18.61 69 TRP B O 1
ATOM 1585 N N . SER B 1 69 ? 52.148 28.656 82.911 1.00 18.74 70 SER B N 1
ATOM 1586 C CA . SER B 1 69 ? 52.636 29.379 84.086 1.00 18.80 70 SER B CA 1
ATOM 1587 C C . SER B 1 69 ? 53.854 28.715 84.734 1.00 18.92 70 SER B C 1
ATOM 1588 O O . SER B 1 69 ? 54.818 29.402 85.094 1.00 18.86 70 SER B O 1
ATOM 1591 N N . ALA B 1 70 ? 53.809 27.390 84.888 1.00 18.98 71 ALA B N 1
ATOM 1592 C CA . ALA B 1 70 ? 54.846 26.720 85.632 1.00 19.15 71 ALA B CA 1
ATOM 1593 C C . ALA B 1 70 ? 56.100 26.691 84.792 1.00 19.26 71 ALA B C 1
ATOM 1594 O O . ALA B 1 70 ? 57.202 26.641 85.323 1.00 19.37 71 ALA B O 1
ATOM 1596 N N . CYS B 1 71 ? 55.922 26.763 83.477 1.00 19.42 72 CYS B N 1
ATOM 1597 C CA . CYS B 1 71 ? 57.020 26.925 82.544 1.00 19.51 72 CYS B CA 1
ATOM 1598 C C . CYS B 1 71 ? 57.674 28.309 82.676 1.00 19.56 72 CYS B C 1
ATOM 1599 O O . CYS B 1 71 ? 58.813 28.437 83.100 1.00 19.56 72 CYS B O 1
ATOM 1602 N N . SER B 1 72 ? 56.919 29.331 82.309 1.00 19.64 73 SER B N 1
ATOM 1603 C CA . SER B 1 72 ? 57.317 30.735 82.392 1.00 19.72 73 SER B CA 1
ATOM 1604 C C . SER B 1 72 ? 57.746 31.258 83.761 1.00 19.79 73 SER B C 1
ATOM 1605 O O . SER B 1 72 ? 58.546 32.192 83.837 1.00 19.78 73 SER B O 1
ATOM 1608 N N . LEU B 1 73 ? 57.212 30.681 84.839 1.00 19.86 74 LEU B N 1
ATOM 1609 C CA . LEU B 1 73 ? 57.595 31.122 86.176 1.00 19.89 74 LEU B CA 1
ATOM 1610 C C . LEU B 1 73 ? 58.629 30.214 86.800 1.00 19.91 74 LEU B C 1
ATOM 1611 O O . LEU B 1 73 ? 59.254 30.561 87.823 1.00 19.89 74 LEU B O 1
ATOM 1616 N N . LYS B 1 74 ? 58.843 29.075 86.127 1.00 19.92 75 LYS B N 1
ATOM 1617 C CA . LYS B 1 74 ? 59.847 28.073 86.495 1.00 19.85 75 LYS B CA 1
ATOM 1618 C C . LYS B 1 74 ? 59.677 27.621 87.940 1.00 19.86 75 LYS B C 1
ATOM 1619 O O . LYS B 1 74 ? 60.652 27.436 88.682 1.00 19.89 75 LYS B O 1
ATOM 1625 N N . GLN B 1 75 ? 58.419 27.486 88.341 1.00 19.80 76 GLN B N 1
ATOM 1626 C CA . GLN B 1 75 ? 58.054 27.066 89.680 1.00 19.74 76 GLN B CA 1
ATOM 1627 C C . GLN B 1 75 ? 56.666 26.413 89.625 1.00 19.71 76 GLN B C 1
ATOM 1628 O O . GLN B 1 75 ? 56.013 26.449 88.597 1.00 19.68 76 GLN B O 1
ATOM 1634 N N . GLY B 1 76 ? 56.219 25.827 90.726 1.00 19.69 77 GLY B N 1
ATOM 1635 C CA . GLY B 1 76 ? 54.902 25.168 90.773 1.00 19.66 77 GLY B CA 1
ATOM 1636 C C . GLY B 1 76 ? 53.862 26.253 90.906 1.00 19.64 77 GLY B C 1
ATOM 1637 O O . GLY B 1 76 ? 54.142 27.291 91.481 1.00 19.62 77 GLY B O 1
ATOM 1638 N N . THR B 1 77 ? 52.673 26.056 90.348 1.00 19.65 78 THR B N 1
ATOM 1639 C CA . THR B 1 77 ? 51.666 27.129 90.409 1.00 19.68 78 THR B CA 1
ATOM 1640 C C . THR B 1 77 ? 51.139 27.305 91.852 1.00 19.68 78 THR B C 1
ATOM 1641 O O . THR B 1 77 ? 50.650 28.376 92.205 1.00 19.69 78 THR B O 1
ATOM 1645 N N . HIS B 1 78 ? 51.267 26.257 92.671 1.00 19.71 79 HIS B N 1
ATOM 1646 C CA . HIS B 1 78 ? 50.943 26.329 94.086 1.00 19.78 79 HIS B CA 1
ATOM 1647 C C . HIS B 1 78 ? 51.910 27.233 94.839 1.00 19.85 79 HIS B C 1
ATOM 1648 O O . HIS B 1 78 ? 51.590 27.729 95.907 1.00 19.83 79 HIS B O 1
ATOM 1655 N N . GLU B 1 79 ? 53.088 27.452 94.258 1.00 19.95 80 GLU B N 1
ATOM 1656 C CA . GLU B 1 79 ? 54.149 28.161 94.912 1.00 20.13 80 GLU B CA 1
ATOM 1657 C C . GLU B 1 79 ? 53.874 29.652 94.920 1.00 20.17 80 GLU B C 1
ATOM 1658 O O . GLU B 1 79 ? 54.377 30.365 95.779 1.00 20.25 80 GLU B O 1
ATOM 1664 N N . ILE B 1 80 ? 53.065 30.127 93.983 1.00 20.32 81 ILE B N 1
ATOM 1665 C CA . ILE B 1 80 ? 52.767 31.556 93.945 1.00 20.42 81 ILE B CA 1
ATOM 1666 C C . ILE B 1 80 ? 51.505 31.988 94.646 1.00 20.40 81 ILE B C 1
ATOM 1667 O O . ILE B 1 80 ? 51.254 33.187 94.746 1.00 20.46 81 ILE B O 1
ATOM 1672 N N . THR B 1 81 ? 50.708 31.028 95.101 1.00 20.43 82 THR B N 1
ATOM 1673 C CA . THR B 1 81 ? 49.397 31.287 95.707 1.00 20.45 82 THR B CA 1
ATOM 1674 C C . THR B 1 81 ? 49.476 32.263 96.888 1.00 20.44 82 THR B C 1
ATOM 1675 O O . THR B 1 81 ? 48.578 33.083 97.084 1.00 20.45 82 THR B O 1
ATOM 1679 N N . SER B 1 82 ? 50.564 32.177 97.653 1.00 20.41 83 SER B N 1
ATOM 1680 C CA . SER B 1 82 ? 50.706 32.950 98.866 1.00 20.33 83 SER B CA 1
ATOM 1681 C C . SER B 1 82 ? 50.979 34.405 98.499 1.00 20.33 83 SER B C 1
ATOM 1682 O O . SER B 1 82 ? 50.571 35.323 99.229 1.00 20.24 83 SER B O 1
ATOM 1685 N N . ALA B 1 83 ? 51.634 34.599 97.347 1.00 20.27 84 ALA B N 1
ATOM 1686 C CA . ALA B 1 83 ? 52.283 35.878 96.999 1.00 20.23 84 ALA B CA 1
ATOM 1687 C C . ALA B 1 83 ? 51.316 36.915 96.403 1.00 20.19 84 ALA B C 1
ATOM 1688 O O . ALA B 1 83 ? 51.654 38.085 96.281 1.00 20.24 84 ALA B O 1
ATOM 1690 N N . VAL B 1 84 ? 50.112 36.470 96.058 1.00 20.20 85 VAL B N 1
ATOM 1691 C CA . VAL B 1 84 ? 49.200 37.180 95.172 1.00 20.13 85 VAL B CA 1
ATOM 1692 C C . VAL B 1 84 ? 47.804 37.384 95.796 1.00 20.12 85 VAL B C 1
ATOM 1693 O O . VAL B 1 84 ? 46.916 37.982 95.174 1.00 20.16 85 VAL B O 1
ATOM 1697 N N . GLN B 1 85 ? 47.616 36.915 97.025 1.00 20.10 86 GLN B N 1
ATOM 1698 C CA . GLN B 1 85 ? 46.430 37.294 97.837 1.00 20.06 86 GLN B CA 1
ATOM 1699 C C . GLN B 1 85 ? 46.430 38.805 98.112 1.00 20.03 86 GLN B C 1
ATOM 1700 O O . GLN B 1 85 ? 47.471 39.451 98.074 1.00 19.98 86 GLN B O 1
ATOM 1706 N N . PRO B 1 86 ? 45.252 39.384 98.383 1.00 19.99 87 PRO B N 1
ATOM 1707 C CA . PRO B 1 86 ? 45.278 40.784 98.763 1.00 19.90 87 PRO B CA 1
ATOM 1708 C C . PRO B 1 86 ? 46.223 41.112 99.910 1.00 19.82 87 PRO B C 1
ATOM 1709 O O . PRO B 1 86 ? 46.293 40.385 100.901 1.00 19.82 87 PRO B O 1
ATOM 1713 N N . GLY B 1 87 ? 46.959 42.211 99.753 1.00 19.74 88 GLY B N 1
ATOM 1714 C CA . GLY B 1 87 ? 47.816 42.724 100.797 1.00 19.55 88 GLY B CA 1
ATOM 1715 C C . GLY B 1 87 ? 49.216 42.221 100.606 1.00 19.45 88 GLY B C 1
ATOM 1716 O O . GLY B 1 87 ? 50.147 42.752 101.195 1.00 19.47 88 GLY B O 1
ATOM 1717 N N . GLN B 1 88 ? 49.362 41.203 99.765 1.00 19.37 89 GLN B N 1
ATOM 1718 C CA . GLN B 1 88 ? 50.654 40.563 99.517 1.00 19.30 89 GLN B CA 1
ATOM 1719 C C . GLN B 1 88 ? 51.402 41.217 98.315 1.00 19.26 89 GLN B C 1
ATOM 1720 O O . GLN B 1 88 ? 50.784 41.940 97.499 1.00 19.24 89 GLN B O 1
ATOM 1726 N N . SER B 1 89 ? 52.713 40.978 98.216 1.00 19.12 90 SER B N 1
ATOM 1727 C CA . SER B 1 89 ? 53.583 41.784 97.343 1.00 19.10 90 SER B CA 1
ATOM 1728 C C . SER B 1 89 ? 53.368 41.600 95.835 1.00 19.02 90 SER B C 1
ATOM 1729 O O . SER B 1 89 ? 53.857 42.391 95.034 1.00 19.07 90 SER B O 1
ATOM 1732 N N . LEU B 1 90 ? 52.647 40.553 95.453 1.00 18.89 91 LEU B N 1
ATOM 1733 C CA . LEU B 1 90 ? 52.363 40.307 94.055 1.00 18.71 91 LEU B CA 1
ATOM 1734 C C . LEU B 1 90 ? 50.852 40.149 93.805 1.00 18.66 91 LEU B C 1
ATOM 1735 O O . LEU B 1 90 ? 50.436 39.515 92.852 1.00 18.58 91 LEU B O 1
ATOM 1740 N N . TYR B 1 91 ? 50.031 40.734 94.673 1.00 18.62 92 TYR B N 1
ATOM 1741 C CA . TYR B 1 91 ? 48.612 40.896 94.373 1.00 18.60 92 TYR B CA 1
ATOM 1742 C C . TYR B 1 91 ? 48.475 41.728 93.070 1.00 18.57 92 TYR B C 1
ATOM 1743 O O . TYR B 1 91 ? 49.088 42.804 92.925 1.00 18.63 92 TYR B O 1
ATOM 1752 N N . GLY B 1 92 ? 47.748 41.182 92.101 1.00 18.51 93 GLY B N 1
ATOM 1753 C CA . GLY B 1 92 ? 47.540 41.838 90.811 1.00 18.39 93 GLY B CA 1
ATOM 1754 C C . GLY B 1 92 ? 48.153 41.053 89.684 1.00 18.34 93 GLY B C 1
ATOM 1755 O O . GLY B 1 92 ? 47.865 41.298 88.522 1.00 18.31 93 GLY B O 1
ATOM 1756 N N . LEU B 1 93 ? 49.004 40.100 90.043 1.00 18.33 94 LEU B N 1
ATOM 1757 C CA . LEU B 1 93 ? 49.784 39.347 89.081 1.00 18.33 94 LEU B CA 1
ATOM 1758 C C . LEU B 1 93 ? 48.848 38.433 88.283 1.00 18.33 94 LEU B C 1
ATOM 1759 O O . LEU B 1 93 ? 49.037 38.240 87.077 1.00 18.41 94 LEU B O 1
ATOM 1764 N N . GLN B 1 94 ? 47.835 37.906 88.957 1.00 18.29 95 GLN B N 1
ATOM 1765 C CA . GLN B 1 94 ? 46.867 36.994 88.352 1.00 18.29 95 GLN B CA 1
ATOM 1766 C C . GLN B 1 94 ? 46.113 37.634 87.181 1.00 18.25 95 GLN B C 1
ATOM 1767 O O . GLN B 1 94 ? 45.630 36.933 86.314 1.00 18.24 95 GLN B O 1
ATOM 1773 N N . LEU B 1 95 ? 46.024 38.962 87.187 1.00 18.27 96 LEU B N 1
ATOM 1774 C CA . LEU B 1 95 ? 45.476 39.736 86.096 1.00 18.29 96 LEU B CA 1
ATOM 1775 C C . LEU B 1 95 ? 46.421 40.030 84.931 1.00 18.34 96 LEU B C 1
ATOM 1776 O O . LEU B 1 95 ? 45.955 40.512 83.898 1.00 18.31 96 LEU B O 1
ATOM 1781 N N . THR B 1 96 ? 47.730 39.799 85.090 1.00 18.31 97 THR B N 1
ATOM 1782 C CA . THR B 1 96 ? 48.663 40.025 83.988 1.00 18.33 97 THR B CA 1
ATOM 1783 C C . THR B 1 96 ? 48.476 39.038 82.859 1.00 18.35 97 THR B C 1
ATOM 1784 O O . THR B 1 96 ? 47.667 38.120 82.940 1.00 18.34 97 THR B O 1
ATOM 1788 N N . ASN B 1 97 ? 49.227 39.261 81.788 1.00 18.47 98 ASN B N 1
ATOM 1789 C CA . ASN B 1 97 ? 49.408 38.280 80.701 1.00 18.48 98 ASN B CA 1
ATOM 1790 C C . ASN B 1 97 ? 48.115 37.673 80.222 1.00 18.55 98 ASN B C 1
ATOM 1791 O O . ASN B 1 97 ? 48.040 36.449 80.033 1.00 18.42 98 ASN B O 1
ATOM 1796 N N . GLN B 1 98 ? 47.099 38.526 80.045 1.00 18.61 99 GLN B N 1
ATOM 1797 C CA . GLN B 1 98 ? 45.809 38.079 79.531 1.00 18.85 99 GLN B CA 1
ATOM 1798 C C . GLN B 1 98 ? 45.248 36.909 80.374 1.00 18.92 99 GLN B C 1
ATOM 1799 O O . GLN B 1 98 ? 44.628 35.988 79.840 1.00 18.92 99 GLN B O 1
ATOM 1805 N N . GLN B 1 99 ? 45.502 36.980 81.691 1.00 19.12 100 GLN B N 1
ATOM 1806 C CA . GLN B 1 99 ? 44.953 36.077 82.725 1.00 19.25 100 GLN B CA 1
ATOM 1807 C C . GLN B 1 99 ? 45.334 34.629 82.531 1.00 19.36 100 GLN B C 1
ATOM 1808 O O . GLN B 1 99 ? 44.560 33.720 82.862 1.00 19.48 100 GLN B O 1
ATOM 1814 N N . ARG B 1 100 ? 46.535 34.412 82.015 1.00 19.48 101 ARG B N 1
ATOM 1815 C CA . ARG B 1 100 ? 47.049 33.060 81.774 1.00 19.60 101 ARG B CA 1
ATOM 1816 C C . ARG B 1 100 ? 47.905 32.527 82.946 1.00 19.68 101 ARG B C 1
ATOM 1817 O O . ARG B 1 100 ? 48.216 31.328 82.993 1.00 19.75 101 ARG B O 1
ATOM 1825 N N . ILE B 1 101 ? 48.312 33.405 83.862 1.00 19.77 102 ILE B N 1
ATOM 1826 C CA . ILE B 1 101 ? 49.015 32.963 85.058 1.00 19.90 102 ILE B CA 1
ATOM 1827 C C . ILE B 1 101 ? 47.996 32.473 86.070 1.00 20.01 102 ILE B C 1
ATOM 1828 O O . ILE B 1 101 ? 47.277 33.284 86.694 1.00 20.05 102 ILE B O 1
ATOM 1833 N N . ILE B 1 102 ? 47.933 31.153 86.231 1.00 20.11 103 ILE B N 1
ATOM 1834 C CA . ILE B 1 102 ? 46.981 30.506 87.146 1.00 20.15 103 ILE B CA 1
ATOM 1835 C C . ILE B 1 102 ? 47.609 30.462 88.533 1.00 20.24 103 ILE B C 1
ATOM 1836 O O . ILE B 1 102 ? 48.755 30.017 88.673 1.00 20.32 103 ILE B O 1
ATOM 1841 N N . ILE B 1 103 ? 46.865 30.873 89.556 1.00 20.38 104 ILE B N 1
ATOM 1842 C CA . ILE B 1 103 ? 47.418 31.048 90.897 1.00 20.44 104 ILE B CA 1
ATOM 1843 C C . ILE B 1 103 ? 46.998 29.981 91.907 1.00 20.62 104 ILE B C 1
ATOM 1844 O O . ILE B 1 103 ? 47.069 30.193 93.130 1.00 20.68 104 ILE B O 1
ATOM 1849 N N . PHE B 1 104 ? 46.583 28.815 91.429 1.00 20.76 105 PHE B N 1
ATOM 1850 C CA . PHE B 1 104 ? 46.341 27.710 92.348 1.00 20.92 105 PHE B CA 1
ATOM 1851 C C . PHE B 1 104 ? 46.933 26.432 91.798 1.00 21.02 105 PHE B C 1
ATOM 1852 O O . PHE B 1 104 ? 47.317 26.369 90.629 1.00 21.07 105 PHE B O 1
ATOM 1860 N N . GLY B 1 105 ? 47.006 25.414 92.645 1.00 21.09 106 GLY B N 1
ATOM 1861 C CA . GLY B 1 105 ? 47.834 24.261 92.360 1.00 21.21 106 GLY B CA 1
ATOM 1862 C C . GLY B 1 105 ? 47.366 23.426 91.180 1.00 21.28 106 GLY B C 1
ATOM 1863 O O . GLY B 1 105 ? 46.157 23.196 90.991 1.00 21.26 106 GLY B O 1
ATOM 1864 N N . GLY B 1 106 ? 48.338 22.963 90.395 1.00 21.36 107 GLY B N 1
ATOM 1865 C CA . GLY B 1 106 ? 48.122 21.855 89.461 1.00 21.46 107 GLY B CA 1
ATOM 1866 C C . GLY B 1 106 ? 49.069 21.943 88.278 1.00 21.57 107 GLY B C 1
ATOM 1867 O O . GLY B 1 106 ? 49.116 21.018 87.442 1.00 21.49 107 GLY B O 1
ATOM 1868 N N . GLY B 1 107 ? 49.807 23.055 88.208 1.00 21.60 108 GLY B N 1
ATOM 1869 C CA . GLY B 1 107 ? 50.920 23.205 87.261 1.00 21.86 108 GLY B CA 1
ATOM 1870 C C . GLY B 1 107 ? 52.312 22.960 87.842 1.00 21.97 108 GLY B C 1
ATOM 1871 O O . GLY B 1 107 ? 52.652 23.496 88.890 1.00 21.91 108 GLY B O 1
ATOM 1872 N N . LEU B 1 108 ? 53.121 22.155 87.158 1.00 22.18 109 LEU B N 1
ATOM 1873 C CA . LEU B 1 108 ? 54.469 21.818 87.631 1.00 22.45 109 LEU B CA 1
ATOM 1874 C C . LEU B 1 108 ? 55.490 21.755 86.491 1.00 22.70 109 LEU B C 1
ATOM 1875 O O . LEU B 1 108 ? 55.179 21.223 85.427 1.00 22.67 109 LEU B O 1
ATOM 1880 N N . PRO B 1 109 ? 56.703 22.317 86.699 1.00 22.97 110 PRO B N 1
ATOM 1881 C CA . PRO B 1 109 ? 57.727 22.301 85.647 1.00 23.25 110 PRO B CA 1
ATOM 1882 C C . PRO B 1 109 ? 58.457 20.965 85.578 1.00 23.57 110 PRO B C 1
ATOM 1883 O O . PRO B 1 109 ? 58.750 20.354 86.619 1.00 23.63 110 PRO B O 1
ATOM 1887 N N . VAL B 1 110 ? 58.751 20.509 84.365 1.00 23.92 111 VAL B N 1
ATOM 1888 C CA . VAL B 1 110 ? 59.657 19.389 84.208 1.00 24.28 111 VAL B C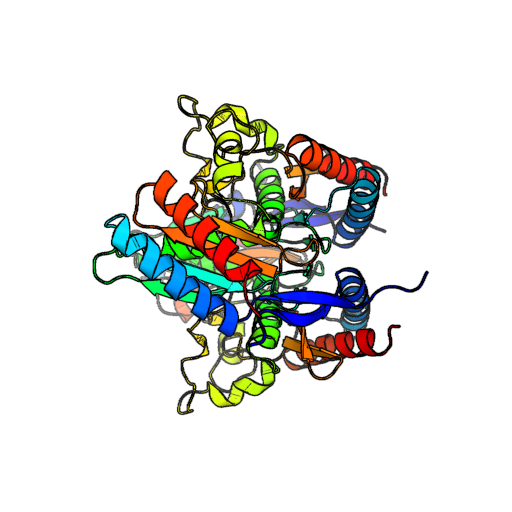A 1
ATOM 1889 C C . VAL B 1 110 ? 61.069 19.902 84.322 1.00 24.52 111 VAL B C 1
ATOM 1890 O O . VAL B 1 110 ? 61.566 20.582 83.436 1.00 24.62 111 VAL B O 1
ATOM 1894 N N . ILE B 1 111 ? 61.694 19.604 85.450 1.00 24.89 112 ILE B N 1
ATOM 1895 C CA . ILE B 1 111 ? 63.104 19.880 85.662 1.00 25.23 112 ILE B CA 1
ATOM 1896 C C . ILE B 1 111 ? 63.942 18.655 85.249 1.00 25.43 112 ILE B C 1
ATOM 1897 O O . ILE B 1 111 ? 63.771 17.560 85.796 1.00 25.50 112 ILE B O 1
ATOM 1902 N N . PHE B 1 112 ? 64.808 18.872 84.257 1.00 25.72 113 PHE B N 1
ATOM 1903 C CA . PHE B 1 112 ? 65.831 17.932 83.779 1.00 26.05 113 PHE B CA 1
ATOM 1904 C C . PHE B 1 112 ? 67.152 18.717 83.671 1.00 26.21 113 PHE B C 1
ATOM 1905 O O . PHE B 1 112 ? 67.164 19.868 83.207 1.00 26.26 113 PHE B O 1
ATOM 1913 N N . ASN B 1 113 ? 68.253 18.120 84.124 1.00 26.41 114 ASN B N 1
ATOM 1914 C CA . ASN B 1 113 ? 69.550 18.808 84.165 1.00 26.57 114 ASN B CA 1
ATOM 1915 C C . ASN B 1 113 ? 69.514 20.157 84.917 1.00 26.60 114 ASN B C 1
ATOM 1916 O O . ASN B 1 113 ? 70.027 21.152 84.422 1.00 26.65 114 ASN B O 1
ATOM 1921 N N . GLU B 1 114 ? 68.880 20.203 86.083 1.00 26.65 115 GLU B N 1
ATOM 1922 C CA . GLU B 1 114 ? 68.752 21.466 86.821 1.00 26.67 115 GLU B CA 1
ATOM 1923 C C . GLU B 1 114 ? 68.110 22.612 85.984 1.00 26.59 115 GLU B C 1
ATOM 1924 O O . GLU B 1 114 ? 68.397 23.809 86.207 1.00 26.66 115 GLU B O 1
ATOM 1930 N N . GLN B 1 115 ? 67.255 22.240 85.027 1.00 26.42 116 GLN B N 1
ATOM 1931 C CA . GLN B 1 115 ? 66.824 23.144 83.964 1.00 26.20 116 GLN B CA 1
ATOM 1932 C C . GLN B 1 115 ? 65.369 22.842 83.614 1.00 25.96 116 GLN B C 1
ATOM 1933 O O . GLN B 1 115 ? 64.980 21.673 83.433 1.00 25.98 116 GLN B O 1
ATOM 1939 N N . VAL B 1 116 ? 64.567 23.897 83.537 1.00 25.61 117 VAL B N 1
ATOM 1940 C CA . VAL B 1 116 ? 63.192 23.794 83.067 1.00 25.22 117 VAL B CA 1
ATOM 1941 C C . VAL B 1 116 ? 63.119 23.436 81.587 1.00 25.05 117 VAL B C 1
ATOM 1942 O O . VAL B 1 116 ? 63.529 24.214 80.728 1.00 25.02 117 VAL B O 1
ATOM 1946 N N . ILE B 1 117 ? 62.586 22.253 81.287 1.00 24.77 118 ILE B N 1
ATOM 1947 C CA . ILE B 1 117 ? 62.581 21.754 79.904 1.00 24.40 118 ILE B CA 1
ATOM 1948 C C . ILE B 1 117 ? 61.201 21.685 79.305 1.00 24.20 118 ILE B C 1
ATOM 1949 O O . ILE B 1 117 ? 61.054 21.303 78.157 1.00 24.13 118 ILE B O 1
ATOM 1954 N N . GLY B 1 118 ? 60.192 22.062 80.094 1.00 23.96 119 GLY B N 1
ATOM 1955 C CA . GLY B 1 118 ? 58.788 21.724 79.809 1.00 23.55 119 GLY B CA 1
ATOM 1956 C C . GLY B 1 118 ? 57.938 21.859 81.065 1.00 23.35 119 GLY B C 1
ATOM 1957 O O . GLY B 1 118 ? 58.481 22.051 82.156 1.00 23.32 119 GLY B O 1
ATOM 1958 N N . ALA B 1 119 ? 56.612 21.776 80.927 1.00 23.03 120 ALA B N 1
ATOM 1959 C CA . ALA B 1 119 ? 55.725 21.764 82.101 1.00 22.77 120 ALA B CA 1
ATOM 1960 C C . ALA B 1 119 ? 54.436 20.991 81.887 1.00 22.59 120 ALA B C 1
ATOM 1961 O O . ALA B 1 119 ? 54.003 20.791 80.749 1.00 22.59 120 ALA B O 1
ATOM 1963 N N . VAL B 1 120 ? 53.826 20.557 82.988 1.00 22.37 121 VAL B N 1
ATOM 1964 C CA . VAL B 1 120 ? 52.533 19.881 82.943 1.00 22.11 121 VAL B CA 1
ATOM 1965 C C . VAL B 1 120 ? 51.468 20.621 83.743 1.00 22.06 121 VAL B C 1
ATOM 1966 O O . VAL B 1 120 ? 51.784 21.290 84.735 1.00 22.00 121 VAL B O 1
ATOM 1970 N N . GLY B 1 121 ? 50.215 20.483 83.316 1.00 21.87 122 GLY B N 1
ATOM 1971 C CA . GLY B 1 121 ? 49.095 21.075 84.019 1.00 21.76 122 GLY B CA 1
ATOM 1972 C C . GLY B 1 121 ? 47.920 20.121 84.143 1.00 21.67 122 GLY B C 1
ATOM 1973 O O . GLY B 1 121 ? 47.466 19.547 83.148 1.00 21.61 122 GLY B O 1
ATOM 1974 N N . VAL B 1 122 ? 47.416 19.951 85.361 1.00 21.61 123 VAL B N 1
ATOM 1975 C CA . VAL B 1 122 ? 46.201 19.159 85.557 1.00 21.57 123 VAL B CA 1
ATOM 1976 C C . VAL B 1 122 ? 45.099 19.994 86.148 1.00 21.60 123 VAL B C 1
ATOM 1977 O O . VAL B 1 122 ? 45.306 20.689 87.137 1.00 21.53 123 VAL B O 1
ATOM 1981 N N . SER B 1 123 ? 43.934 19.925 85.514 1.00 21.66 124 SER B N 1
ATOM 1982 C CA . SER B 1 123 ? 42.752 20.634 85.959 1.00 21.74 124 SER B CA 1
ATOM 1983 C C . SER B 1 123 ? 41.505 19.735 85.864 1.00 21.85 124 SER B C 1
ATOM 1984 O O . SER B 1 123 ? 41.325 19.008 84.879 1.00 21.85 124 SER B O 1
ATOM 1987 N N . GLY B 1 124 ? 40.637 19.797 86.879 1.00 21.95 125 GLY B N 1
ATOM 1988 C CA . GLY B 1 124 ? 39.404 19.023 86.881 1.00 22.06 125 GLY B CA 1
ATOM 1989 C C . GLY B 1 124 ? 39.034 18.336 88.190 1.00 22.21 125 GLY B C 1
ATOM 1990 O O . GLY B 1 124 ? 37.859 18.055 88.426 1.00 22.16 125 GLY B O 1
ATOM 1991 N N . GLY B 1 125 ? 40.039 18.049 89.019 1.00 22.35 126 GLY B N 1
ATOM 1992 C CA . GLY B 1 125 ? 39.855 17.618 90.407 1.00 22.61 126 GLY B CA 1
ATOM 1993 C C . GLY B 1 125 ? 39.750 18.739 91.433 1.00 22.82 126 GLY B C 1
ATOM 1994 O O . GLY B 1 125 ? 39.463 19.894 91.103 1.00 22.80 126 GLY B O 1
ATOM 1995 N N . THR B 1 126 ? 39.975 18.399 92.699 1.00 23.04 127 THR B N 1
ATOM 1996 C CA . THR B 1 126 ? 40.286 19.401 93.694 1.00 23.26 127 THR B CA 1
ATOM 1997 C C . THR B 1 126 ? 41.665 19.946 93.370 1.00 23.47 127 THR B C 1
ATOM 1998 O O . THR B 1 126 ? 42.331 19.473 92.454 1.00 23.53 127 THR B O 1
ATOM 2002 N N . VAL B 1 127 ? 42.100 20.944 94.113 1.00 23.77 128 VAL B N 1
ATOM 2003 C CA . VAL B 1 127 ? 43.392 21.547 93.861 1.00 24.08 128 VAL B CA 1
ATOM 2004 C C . VAL B 1 127 ? 44.462 20.546 94.318 1.00 24.28 128 VAL B C 1
ATOM 2005 O O . VAL B 1 127 ? 45.486 20.346 93.646 1.00 24.31 128 VAL B O 1
ATOM 2009 N N . GLU B 1 128 ? 44.185 19.910 95.454 1.00 24.51 129 GLU B N 1
ATOM 2010 C CA . GLU B 1 128 ? 44.971 18.809 95.981 1.00 24.77 129 GLU B CA 1
ATOM 2011 C C . GLU B 1 128 ? 45.120 17.669 94.974 1.00 24.90 129 GLU B C 1
ATOM 2012 O O . GLU B 1 128 ? 46.223 17.155 94.783 1.00 24.92 129 GLU B O 1
ATOM 2018 N N . GLN B 1 129 ? 44.012 17.281 94.342 1.00 25.12 130 GLN B N 1
ATOM 2019 C CA . GLN B 1 129 ? 43.992 16.170 93.376 1.00 25.37 130 GLN B CA 1
ATOM 2020 C C . GLN B 1 129 ? 44.761 16.492 92.104 1.00 25.49 130 GLN B C 1
ATOM 2021 O O . GLN B 1 129 ? 45.440 15.624 91.569 1.00 25.51 130 GLN B O 1
ATOM 2027 N N . ASP B 1 130 ? 44.621 17.729 91.618 1.00 25.71 131 ASP B N 1
ATOM 2028 C CA . ASP B 1 130 ? 45.260 18.193 90.381 1.00 25.95 131 ASP B CA 1
ATOM 2029 C C . ASP B 1 130 ? 46.767 18.195 90.556 1.00 26.14 131 ASP B C 1
ATOM 2030 O O . ASP B 1 130 ? 47.522 17.899 89.647 1.00 26.13 131 ASP B O 1
ATOM 2035 N N . GLN B 1 131 ? 47.195 18.575 91.746 1.00 26.47 132 GLN B N 1
ATOM 2036 C CA . GLN B 1 131 ? 48.586 18.671 92.055 1.00 26.81 132 GLN B CA 1
ATOM 2037 C C . GLN B 1 131 ? 49.159 17.275 92.246 1.00 27.03 132 GLN B C 1
ATOM 2038 O O . GLN B 1 131 ? 50.291 17.017 91.867 1.00 27.10 132 GLN B O 1
ATOM 2044 N N . LEU B 1 132 ? 48.373 16.361 92.811 1.00 27.37 133 LEU B N 1
ATOM 2045 C CA . LEU B 1 132 ? 48.816 14.974 92.925 1.00 27.68 133 LEU B CA 1
ATOM 2046 C C . LEU B 1 132 ? 49.072 14.338 91.563 1.00 27.89 133 LEU B C 1
ATOM 2047 O O . LEU B 1 132 ? 50.156 13.788 91.328 1.00 27.89 133 LEU B O 1
ATOM 2052 N N . LEU B 1 133 ? 48.083 14.440 90.675 1.00 28.17 134 LEU B N 1
ATOM 2053 C CA . LEU B 1 133 ? 48.168 13.896 89.328 1.00 28.46 134 LEU B CA 1
ATOM 2054 C C . LEU B 1 133 ? 49.305 14.483 88.501 1.00 28.72 134 LEU B C 1
ATOM 2055 O O . LEU B 1 133 ? 49.956 13.766 87.718 1.00 28.76 134 LEU B O 1
ATOM 2060 N N . ALA B 1 134 ? 49.551 15.778 88.676 1.00 29.05 135 ALA B N 1
ATOM 2061 C CA . ALA B 1 134 ? 50.599 16.465 87.926 1.00 29.41 135 ALA B CA 1
ATOM 2062 C C . ALA B 1 134 ? 51.981 16.045 88.427 1.00 29.65 135 ALA B C 1
ATOM 2063 O O . ALA B 1 134 ? 52.947 16.038 87.673 1.00 29.69 135 ALA B O 1
ATOM 2065 N N . GLN B 1 135 ? 52.064 15.707 89.707 1.00 30.00 136 GLN B N 1
ATOM 2066 C CA . GLN B 1 135 ? 53.278 15.156 90.266 1.00 30.38 136 GLN B CA 1
ATOM 2067 C C . GLN B 1 135 ? 53.513 13.780 89.655 1.00 30.63 136 GLN B C 1
ATOM 2068 O O . GLN B 1 135 ? 54.637 13.409 89.298 1.00 30.73 136 GLN B O 1
ATOM 2074 N N . CYS B 1 136 ? 52.422 13.046 89.513 1.00 31.04 137 CYS B N 1
ATOM 2075 C CA . CYS B 1 136 ? 52.419 11.710 88.961 1.00 31.34 137 CYS B CA 1
ATOM 2076 C C . CYS B 1 136 ? 53.012 11.687 87.553 1.00 31.56 137 CYS B C 1
ATOM 2077 O O . CYS B 1 136 ? 53.775 10.788 87.218 1.00 31.64 137 CYS B O 1
ATOM 2080 N N . ALA B 1 137 ? 52.700 12.706 86.756 1.00 31.85 138 ALA B N 1
ATOM 2081 C CA . ALA B 1 137 ? 53.292 12.861 85.434 1.00 32.13 138 ALA B CA 1
ATOM 2082 C C . ALA B 1 137 ? 54.816 13.019 85.448 1.00 32.33 138 ALA B C 1
ATOM 2083 O O . ALA B 1 137 ? 55.493 12.517 84.550 1.00 32.32 138 ALA B O 1
ATOM 2085 N N . LEU B 1 138 ? 55.350 13.694 86.467 1.00 32.61 139 LEU B N 1
ATOM 2086 C CA . LEU B 1 138 ? 56.789 13.956 86.541 1.00 32.95 139 LEU B CA 1
ATOM 2087 C C . LEU B 1 138 ? 57.569 12.769 87.054 1.00 33.18 139 LEU B C 1
ATOM 2088 O O . LEU B 1 138 ? 58.703 12.538 86.627 1.00 33.23 139 LEU B O 1
ATOM 2093 N N . ASP B 1 139 ? 56.969 12.070 88.018 1.00 33.52 140 ASP B N 1
ATOM 2094 C CA . ASP B 1 139 ? 57.431 10.766 88.508 1.00 33.88 140 ASP B CA 1
ATOM 2095 C C . ASP B 1 139 ? 57.608 9.764 87.359 1.00 34.07 140 ASP B C 1
ATOM 2096 O O . ASP B 1 139 ? 58.626 9.078 87.257 1.00 34.14 140 ASP B O 1
ATOM 2101 N N . CYS B 1 140 ? 56.609 9.697 86.496 1.00 34.44 141 CYS B N 1
ATOM 2102 C CA . CYS B 1 140 ? 56.701 8.930 85.262 1.00 34.69 141 CYS B CA 1
ATOM 2103 C C . CYS B 1 140 ? 57.854 9.377 84.363 1.00 34.85 141 CYS B C 1
ATOM 2104 O O . CYS B 1 140 ? 58.718 8.576 84.040 1.00 34.89 141 CYS B O 1
ATOM 2107 N N . PHE B 1 141 ? 57.877 10.652 83.980 1.00 35.08 142 PHE B N 1
ATOM 2108 C CA . PHE B 1 141 ? 58.936 11.190 83.111 1.00 35.33 142 PHE B CA 1
ATOM 2109 C C . PHE B 1 141 ? 60.369 10.836 83.562 1.00 35.49 142 PHE B C 1
ATOM 2110 O O . PHE B 1 141 ? 61.206 10.408 82.748 1.00 35.47 142 PHE B O 1
ATOM 2118 N N . SER B 1 142 ? 60.653 11.020 84.851 1.00 35.71 143 SER B N 1
ATOM 2119 C CA . SER B 1 142 ? 61.973 10.692 85.371 1.00 35.94 143 SER B CA 1
ATOM 2120 C C . SER B 1 142 ? 62.196 9.194 85.505 1.00 36.08 143 SER B C 1
ATOM 2121 O O . SER B 1 142 ? 63.309 8.769 85.832 1.00 36.19 143 SER B O 1
ATOM 2124 N N . ALA B 1 143 ? 61.161 8.392 85.256 1.00 36.22 144 ALA B N 1
ATOM 2125 C CA . ALA B 1 143 ? 61.356 6.943 85.175 1.00 36.37 144 ALA B CA 1
ATOM 2126 C C . ALA B 1 143 ? 61.587 6.391 83.756 1.00 36.44 144 ALA B C 1
ATOM 2127 O O . ALA B 1 143 ? 62.105 5.281 83.605 1.00 36.49 144 ALA B O 1
ATOM 2129 N N . LEU B 1 144 ? 61.217 7.158 82.732 1.00 36.56 145 LEU B N 1
ATOM 2130 C CA . LEU B 1 144 ? 61.600 6.861 81.345 1.00 36.72 145 LEU B CA 1
ATOM 2131 C C . LEU B 1 144 ? 63.092 7.112 81.150 1.00 36.83 145 LEU B C 1
ATOM 2132 O O . LEU B 1 144 ? 63.732 7.717 82.000 1.00 36.87 145 LEU B O 1
ATOM 2137 N N . GLU B 1 145 ? 63.651 6.658 80.030 1.00 36.98 146 GLU B N 1
ATOM 2138 C CA . GLU B 1 145 ? 65.027 7.028 79.666 1.00 37.11 146 GLU B CA 1
ATOM 2139 C C . GLU B 1 145 ? 65.212 7.286 78.188 1.00 37.16 146 GLU B C 1
ATOM 2140 O O . GLU B 1 145 ? 66.104 8.092 77.852 1.00 37.24 146 GLU B O 1
ATOM 2147 N N . MET C 1 3 ? 63.802 5.437 72.381 1.00 34.73 4 MET C N 1
ATOM 2148 C CA . MET C 1 3 ? 63.029 6.629 72.855 1.00 34.77 4 MET C CA 1
ATOM 2149 C C . MET C 1 3 ? 63.960 7.803 73.184 1.00 34.62 4 MET C C 1
ATOM 2150 O O . MET C 1 3 ? 65.167 7.608 73.393 1.00 34.65 4 MET C O 1
ATOM 2155 N N . ASN C 1 4 ? 63.403 9.017 73.225 1.00 34.45 5 ASN C N 1
ATOM 2156 C CA . ASN C 1 4 ? 64.118 10.180 73.769 1.00 34.23 5 ASN C CA 1
ATOM 2157 C C . ASN C 1 4 ? 63.167 11.086 74.497 1.00 34.08 5 ASN C C 1
ATOM 2158 O O . ASN C 1 4 ? 62.154 11.513 73.944 1.00 34.05 5 ASN C O 1
ATOM 2163 N N . LYS C 1 5 ? 63.480 11.381 75.748 1.00 33.85 6 LYS C N 1
ATOM 2164 C CA . LYS C 1 5 ? 62.570 12.198 76.527 1.00 33.60 6 LYS C CA 1
ATOM 2165 C C . LYS C 1 5 ? 62.809 13.698 76.376 1.00 33.45 6 LYS C C 1
ATOM 2166 O O . LYS C 1 5 ? 61.978 14.506 76.821 1.00 33.43 6 LYS C O 1
ATOM 2172 N N . SER C 1 6 ? 63.919 14.059 75.713 1.00 33.22 7 SER C N 1
ATOM 2173 C CA . SER C 1 6 ? 64.289 15.463 75.470 1.00 32.96 7 SER C CA 1
ATOM 2174 C C . SER C 1 6 ? 65.186 15.726 74.238 1.00 32.79 7 SER C C 1
ATOM 2175 O O . SER C 1 6 ? 66.235 15.097 74.077 1.00 32.80 7 SER C O 1
ATOM 2178 N N . GLN C 1 7 ? 64.784 16.677 73.395 1.00 32.49 8 GLN C N 1
ATOM 2179 C CA . GLN C 1 7 ? 65.646 17.220 72.339 1.00 32.21 8 GLN C CA 1
ATOM 2180 C C . GLN C 1 7 ? 66.509 18.408 72.807 1.00 32.00 8 GLN C C 1
ATOM 2181 O O . GLN C 1 7 ? 65.974 19.395 73.318 1.00 31.97 8 GLN C O 1
ATOM 2187 N N . GLN C 1 8 ? 67.827 18.303 72.614 1.00 31.69 9 GLN C N 1
ATOM 2188 C CA . GLN C 1 8 ? 68.750 19.448 72.531 1.00 31.39 9 GLN C CA 1
ATOM 2189 C C . GLN C 1 8 ? 68.393 20.415 71.400 1.00 31.17 9 GLN C C 1
ATOM 2190 O O . GLN C 1 8 ? 68.207 20.017 70.258 1.00 31.06 9 GLN C O 1
ATOM 2196 N N . VAL C 1 9 ? 68.325 21.699 71.726 1.00 30.89 10 VAL C N 1
ATOM 2197 C CA . VAL C 1 9 ? 68.120 22.732 70.710 1.00 30.59 10 VAL C CA 1
ATOM 2198 C C . VAL C 1 9 ? 68.927 24.001 70.996 1.00 30.40 10 VAL C C 1
ATOM 2199 O O . VAL C 1 9 ? 69.600 24.139 72.031 1.00 30.35 10 VAL C O 1
ATOM 2203 N N . GLN C 1 10 ? 68.836 24.939 70.072 1.00 30.10 11 GLN C N 1
ATOM 2204 C CA . GLN C 1 10 ? 69.673 26.099 70.128 1.00 29.83 11 GLN C CA 1
ATOM 2205 C C . GLN C 1 10 ? 68.808 27.349 70.061 1.00 29.62 11 GLN C C 1
ATOM 2206 O O . GLN C 1 10 ? 67.864 27.409 69.273 1.00 29.56 11 GLN C O 1
ATOM 2212 N N . THR C 1 11 ? 69.122 28.332 70.904 1.00 29.32 12 THR C N 1
ATOM 2213 C CA . THR C 1 11 ? 68.402 29.618 70.905 1.00 29.03 12 THR C CA 1
ATOM 2214 C C . THR C 1 11 ? 69.334 30.832 70.820 1.00 28.83 12 THR C C 1
ATOM 2215 O O . THR C 1 11 ? 70.426 30.837 71.406 1.00 28.75 12 THR C O 1
ATOM 2219 N N . ILE C 1 12 ? 68.881 31.865 70.106 1.00 28.56 13 ILE C N 1
ATOM 2220 C CA . ILE C 1 12 ? 69.572 33.169 70.075 1.00 28.22 13 ILE C CA 1
ATOM 2221 C C . ILE C 1 12 ? 69.648 33.808 71.482 1.00 28.08 13 ILE C C 1
ATOM 2222 O O . ILE C 1 12 ? 68.745 33.623 72.301 1.00 28.00 13 ILE C O 1
ATOM 2227 N N . THR C 1 13 ? 70.747 34.496 71.775 1.00 27.79 14 THR C N 1
ATOM 2228 C CA . THR C 1 13 ? 70.885 35.223 73.033 1.00 27.61 14 THR C CA 1
ATOM 2229 C C . THR C 1 13 ? 70.550 36.722 72.944 1.00 27.46 14 THR C C 1
ATOM 2230 O O . THR C 1 13 ? 70.459 37.291 71.856 1.00 27.33 14 THR C O 1
ATOM 2234 N N . LEU C 1 14 ? 70.391 37.348 74.109 1.00 27.32 15 LEU C N 1
ATOM 2235 C CA . LEU C 1 14 ? 70.214 38.801 74.199 1.00 27.19 15 LEU C CA 1
ATOM 2236 C C . LEU C 1 14 ? 71.425 39.529 73.629 1.00 27.12 15 LEU C C 1
ATOM 2237 O O . LEU C 1 14 ? 71.273 40.435 72.808 1.00 27.06 15 LEU C O 1
ATOM 2242 N N . ALA C 1 15 ? 72.613 39.107 74.062 1.00 27.05 16 ALA C N 1
ATOM 2243 C CA . ALA C 1 15 ? 73.891 39.574 73.504 1.00 26.99 16 ALA C CA 1
ATOM 2244 C C . ALA C 1 15 ? 73.932 39.591 71.976 1.00 26.94 16 ALA C C 1
ATOM 2245 O O . ALA C 1 15 ? 74.286 40.600 71.375 1.00 26.94 16 ALA C O 1
ATOM 2247 N N . ALA C 1 16 ? 73.539 38.496 71.342 1.00 26.88 17 ALA C N 1
ATOM 2248 C CA . ALA C 1 16 ? 73.453 38.490 69.896 1.00 26.87 17 ALA C CA 1
ATOM 2249 C C . ALA C 1 16 ? 72.530 39.594 69.396 1.00 26.87 17 ALA C C 1
ATOM 2250 O O . ALA C 1 16 ? 72.911 40.399 68.551 1.00 26.85 17 ALA C O 1
ATOM 2252 N N . ALA C 1 17 ? 71.330 39.647 69.956 1.00 26.85 18 ALA C N 1
ATOM 2253 C CA . ALA C 1 17 ? 70.276 40.535 69.468 1.00 26.86 18 ALA C CA 1
ATOM 2254 C C . ALA C 1 17 ? 70.680 42.012 69.561 1.00 26.84 18 ALA C C 1
ATOM 2255 O O . ALA C 1 17 ? 70.252 42.845 68.759 1.00 26.76 18 ALA C O 1
ATOM 2257 N N . GLN C 1 18 ? 71.493 42.310 70.569 1.00 26.92 19 GLN C N 1
ATOM 2258 C CA . GLN C 1 18 ? 72.025 43.653 70.815 1.00 27.03 19 GLN C CA 1
ATOM 2259 C C . GLN C 1 18 ? 73.020 44.093 69.752 1.00 27.07 19 GLN C C 1
ATOM 2260 O O . GLN C 1 18 ? 72.961 45.237 69.307 1.00 27.16 19 GLN C O 1
ATOM 2266 N N . GLN C 1 19 ? 73.935 43.193 69.382 1.00 27.14 20 GLN C N 1
ATOM 2267 C CA . GLN C 1 19 ? 74.829 43.356 68.230 1.00 27.18 20 GLN C CA 1
ATOM 2268 C C . GLN C 1 19 ? 74.041 43.684 66.978 1.00 27.21 20 GLN C C 1
ATOM 2269 O O . GLN C 1 19 ? 74.324 44.679 66.301 1.00 27.23 20 GLN C O 1
ATOM 2275 N N . MET C 1 20 ? 73.058 42.839 66.672 1.00 27.23 21 MET C N 1
ATOM 2276 C CA . MET C 1 20 ? 72.237 43.007 65.480 1.00 27.23 21 MET C CA 1
ATOM 2277 C C . MET C 1 20 ? 71.445 44.303 65.448 1.00 27.31 21 MET C C 1
ATOM 2278 O O . MET C 1 20 ? 71.256 44.870 64.368 1.00 27.27 21 MET C O 1
ATOM 2283 N N . ALA C 1 21 ? 71.008 44.772 66.621 1.00 27.37 22 ALA C N 1
ATOM 2284 C CA . ALA C 1 21 ? 70.231 46.019 66.733 1.00 27.51 22 ALA C CA 1
ATOM 2285 C C . ALA C 1 21 ? 71.065 47.244 66.397 1.00 27.58 22 ALA C C 1
ATOM 2286 O O . ALA C 1 21 ? 70.611 48.120 65.671 1.00 27.60 22 ALA C O 1
ATOM 2288 N N . ALA C 1 22 ? 72.265 47.309 66.976 1.00 27.71 23 ALA C N 1
ATOM 2289 C CA . ALA C 1 22 ? 73.236 48.366 66.680 1.00 27.82 23 ALA C CA 1
ATOM 2290 C C . ALA C 1 22 ? 73.525 48.433 65.168 1.00 27.88 23 ALA C C 1
ATOM 2291 O O . ALA C 1 22 ? 73.481 49.516 64.583 1.00 27.91 23 ALA C O 1
ATOM 2293 N N . ALA C 1 23 ? 73.756 47.267 64.553 1.00 27.95 24 ALA C N 1
ATOM 2294 C CA . ALA C 1 23 ? 73.817 47.094 63.096 1.00 28.02 24 ALA C CA 1
ATOM 2295 C C . ALA C 1 23 ? 72.609 47.599 62.303 1.00 28.09 24 ALA C C 1
ATOM 2296 O O . ALA C 1 23 ? 72.765 48.346 61.337 1.00 28.09 24 ALA C O 1
ATOM 2298 N N . VAL C 1 24 ? 71.406 47.187 62.699 1.00 28.19 25 VAL C N 1
ATOM 2299 C CA . VAL C 1 24 ? 70.187 47.664 62.036 1.00 28.29 25 VAL C CA 1
ATOM 2300 C C . VAL C 1 24 ? 69.912 49.171 62.222 1.00 28.34 25 VAL C C 1
ATOM 2301 O O . VAL C 1 24 ? 69.508 49.838 61.284 1.00 28.36 25 VAL C O 1
ATOM 2305 N N . GLU C 1 25 ? 70.137 49.697 63.422 1.00 28.40 26 GLU C N 1
ATOM 2306 C CA . GLU C 1 25 ? 70.047 51.140 63.663 1.00 28.49 26 GLU C CA 1
ATOM 2307 C C . GLU C 1 25 ? 71.055 51.936 62.812 1.00 28.49 26 GLU C C 1
ATOM 2308 O O . GLU C 1 25 ? 70.858 53.137 62.546 1.00 28.44 26 GLU C O 1
ATOM 2314 N N . LYS C 1 26 ? 72.124 51.255 62.383 1.00 28.49 27 LYS C N 1
ATOM 2315 C CA . LYS C 1 26 ? 73.254 51.924 61.737 1.00 28.50 27 LYS C CA 1
ATOM 2316 C C . LYS C 1 26 ? 73.020 52.045 60.237 1.00 28.43 27 LYS C C 1
ATOM 2317 O O . LYS C 1 26 ? 73.266 53.099 59.647 1.00 28.42 27 LYS C O 1
ATOM 2323 N N . LYS C 1 27 ? 72.530 50.965 59.635 1.00 28.35 28 LYS C N 1
ATOM 2324 C CA . LYS C 1 27 ? 72.036 50.994 58.267 1.00 28.29 28 LYS C CA 1
ATOM 2325 C C . LYS C 1 27 ? 70.777 51.845 58.074 1.00 28.26 28 LYS C C 1
ATOM 2326 O O . LYS C 1 27 ? 70.597 52.479 57.038 1.00 28.20 28 LYS C O 1
ATOM 2332 N N . ALA C 1 28 ? 69.900 51.856 59.071 1.00 28.25 29 ALA C N 1
ATOM 2333 C CA . ALA C 1 28 ? 68.614 52.516 58.911 1.00 28.24 29 ALA C CA 1
ATOM 2334 C C . ALA C 1 28 ? 68.872 53.996 58.825 1.00 28.25 29 ALA C C 1
ATOM 2335 O O . ALA C 1 28 ? 68.218 54.705 58.062 1.00 28.18 29 ALA C O 1
ATOM 2337 N N . THR C 1 29 ? 69.861 54.427 59.604 1.00 28.27 30 THR C N 1
ATOM 2338 C CA . THR C 1 29 ? 70.297 55.802 59.637 1.00 28.40 30 THR C CA 1
ATOM 2339 C C . THR C 1 29 ? 70.899 56.229 58.304 1.00 28.39 30 THR C C 1
ATOM 2340 O O . THR C 1 29 ? 70.523 57.287 57.769 1.00 28.47 30 THR C O 1
ATOM 2344 N N . GLU C 1 30 ? 71.795 55.404 57.750 1.00 28.36 31 GLU C N 1
ATOM 2345 C CA . GLU C 1 30 ? 72.344 55.718 56.443 1.00 28.31 31 GLU C CA 1
ATOM 2346 C C . GLU C 1 30 ? 71.421 55.692 55.208 1.00 28.26 31 GLU C C 1
ATOM 2347 O O . GLU C 1 30 ? 71.482 56.614 54.370 1.00 28.31 31 GLU C O 1
ATOM 2353 N N . ILE C 1 31 ? 70.540 54.689 55.120 1.00 28.12 32 ILE C N 1
ATOM 2354 C CA . ILE C 1 31 ? 69.425 54.708 54.145 1.00 27.94 32 ILE C CA 1
ATOM 2355 C C . ILE C 1 31 ? 68.218 55.587 54.535 1.00 27.81 32 ILE C C 1
ATOM 2356 O O . ILE C 1 31 ? 67.128 55.453 53.960 1.00 27.84 32 ILE C O 1
ATOM 2361 N N . ASN C 1 32 ? 68.411 56.482 55.505 1.00 27.57 33 ASN C N 1
ATOM 2362 C CA . ASN C 1 32 ? 67.458 57.579 55.790 1.00 27.34 33 ASN C CA 1
ATOM 2363 C C . ASN C 1 32 ? 66.047 57.166 56.244 1.00 27.14 33 ASN C C 1
ATOM 2364 O O . ASN C 1 32 ? 65.047 57.751 55.826 1.00 27.12 33 ASN C O 1
ATOM 2369 N N . VAL C 1 33 ? 65.981 56.161 57.116 1.00 26.88 34 VAL C N 1
ATOM 2370 C CA . VAL C 1 33 ? 64.705 55.585 57.511 1.00 26.56 34 VAL C CA 1
ATOM 2371 C C . VAL C 1 33 ? 64.688 55.175 58.982 1.00 26.36 34 VAL C C 1
ATOM 2372 O O . VAL C 1 33 ? 65.667 54.659 59.522 1.00 26.30 34 VAL C O 1
ATOM 2376 N N . ALA C 1 34 ? 63.573 55.440 59.645 1.00 26.04 35 ALA C N 1
ATOM 2377 C CA . ALA C 1 34 ? 63.442 55.066 61.035 1.00 25.67 35 ALA C CA 1
ATOM 2378 C C . ALA C 1 34 ? 62.557 53.821 61.191 1.00 25.45 35 ALA C C 1
ATOM 2379 O O . ALA C 1 34 ? 61.425 53.770 60.705 1.00 25.42 35 ALA C O 1
ATOM 2381 N N . VAL C 1 35 ? 63.103 52.810 61.852 1.00 25.07 36 VAL C N 1
ATOM 2382 C CA . VAL C 1 35 ? 62.442 51.531 61.961 1.00 24.76 36 VAL C CA 1
ATOM 2383 C C . VAL C 1 35 ? 62.345 51.043 63.424 1.00 24.52 36 VAL C C 1
ATOM 2384 O O . VAL C 1 35 ? 63.025 51.572 64.333 1.00 24.46 36 VAL C O 1
ATOM 2388 N N . VAL C 1 36 ? 61.471 50.057 63.633 1.00 24.12 37 VAL C N 1
ATOM 2389 C CA . VAL C 1 36 ? 61.460 49.260 64.847 1.00 23.75 37 VAL C CA 1
ATOM 2390 C C . VAL C 1 36 ? 62.204 47.978 64.523 1.00 23.51 37 VAL C C 1
ATOM 2391 O O . VAL C 1 36 ? 62.027 47.430 63.453 1.00 23.42 37 VAL C O 1
ATOM 2395 N N . PHE C 1 37 ? 63.057 47.533 65.440 1.00 23.19 38 PHE C N 1
ATOM 2396 C CA . PHE C 1 37 ? 63.758 46.259 65.309 1.00 22.87 38 PHE C CA 1
ATOM 2397 C C . PHE C 1 37 ? 63.383 45.313 66.473 1.00 22.73 38 PHE C C 1
ATOM 2398 O O . PHE C 1 37 ? 63.506 45.678 67.646 1.00 22.65 38 PHE C O 1
ATOM 2406 N N . SER C 1 38 ? 62.951 44.099 66.131 1.00 22.49 39 SER C N 1
ATOM 2407 C CA . SER C 1 38 ? 62.603 43.071 67.124 1.00 22.27 39 SER C CA 1
ATOM 2408 C C . SER C 1 38 ? 63.294 41.731 66.906 1.00 22.12 39 SER C C 1
ATOM 2409 O O . SER C 1 38 ? 63.423 41.267 65.785 1.00 22.02 39 SER C O 1
ATOM 2412 N N . VAL C 1 39 ? 63.751 41.135 68.004 1.00 21.97 40 VAL C N 1
ATOM 2413 C CA . VAL C 1 39 ? 64.274 39.774 68.034 1.00 21.78 40 VAL C CA 1
ATOM 2414 C C . VAL C 1 39 ? 63.422 38.934 68.997 1.00 21.74 40 VAL C C 1
ATOM 2415 O O . VAL C 1 39 ? 62.969 39.425 70.041 1.00 21.70 40 VAL C O 1
ATOM 2419 N N . VAL C 1 40 ? 63.161 37.687 68.603 1.00 21.62 41 VAL C N 1
ATOM 2420 C CA . VAL C 1 40 ? 62.573 36.689 69.469 1.00 21.46 41 VAL C CA 1
ATOM 2421 C C . VAL C 1 40 ? 63.562 35.564 69.596 1.00 21.41 41 VAL C C 1
ATOM 2422 O O . VAL C 1 40 ? 64.481 35.454 68.780 1.00 21.39 41 VAL C O 1
ATOM 2426 N N . ASP C 1 41 ? 63.376 34.731 70.615 1.00 21.30 42 ASP C N 1
ATOM 2427 C CA . ASP C 1 41 ? 64.195 33.528 70.792 1.00 21.19 42 ASP C CA 1
ATOM 2428 C C . ASP C 1 41 ? 63.611 32.286 70.118 1.00 21.06 42 ASP C C 1
ATOM 2429 O O . ASP C 1 41 ? 62.668 32.386 69.326 1.00 21.00 42 ASP C O 1
ATOM 2434 N N . ARG C 1 42 ? 64.188 31.131 70.453 1.00 20.93 43 ARG C N 1
ATOM 2435 C CA . ARG C 1 42 ? 63.913 29.823 69.814 1.00 20.83 43 ARG C CA 1
ATOM 2436 C C . ARG C 1 42 ? 62.439 29.438 69.808 1.00 20.75 43 ARG C C 1
ATOM 2437 O O . ARG C 1 42 ? 61.885 28.979 68.800 1.00 20.67 43 ARG C O 1
ATOM 2445 N N . GLY C 1 43 ? 61.833 29.622 70.971 1.00 20.67 44 GLY C N 1
ATOM 2446 C CA . GLY C 1 43 ? 60.423 29.378 71.178 1.00 20.68 44 GLY C CA 1
ATOM 2447 C C . GLY C 1 43 ? 59.524 30.547 70.860 1.00 20.58 44 GLY C C 1
ATOM 2448 O O . GLY C 1 43 ? 58.334 30.515 71.183 1.00 20.74 44 GLY C O 1
ATOM 2449 N N . GLY C 1 44 ? 60.063 31.564 70.203 1.00 20.56 45 GLY C N 1
ATOM 2450 C CA . GLY C 1 44 ? 59.234 32.648 69.639 1.00 20.47 45 GLY C CA 1
ATOM 2451 C C . GLY C 1 44 ? 58.956 33.810 70.574 1.00 20.44 45 GLY C C 1
ATOM 2452 O O . GLY C 1 44 ? 58.169 34.700 70.252 1.00 20.41 45 GLY C O 1
ATOM 2453 N N . ASN C 1 45 ? 59.615 33.812 71.727 1.00 20.40 46 ASN C N 1
ATOM 2454 C CA . ASN C 1 45 ? 59.342 34.787 72.782 1.00 20.39 46 ASN C CA 1
ATOM 2455 C C . ASN C 1 45 ? 60.306 35.967 72.762 1.00 20.36 46 ASN C C 1
ATOM 2456 O O . ASN C 1 45 ? 61.422 35.834 72.301 1.00 20.34 46 ASN C O 1
ATOM 2461 N N . THR C 1 46 ? 59.849 37.111 73.274 1.00 20.40 47 THR C N 1
ATOM 2462 C CA . THR C 1 46 ? 60.486 38.393 73.072 1.00 20.42 47 THR C CA 1
ATOM 2463 C C . THR C 1 46 ? 61.841 38.492 73.756 1.00 20.47 47 THR C C 1
ATOM 2464 O O . THR C 1 46 ? 61.963 38.212 74.946 1.00 20.44 47 THR C O 1
ATOM 2468 N N . LEU C 1 47 ? 62.861 38.860 72.990 1.00 20.48 48 LEU C N 1
ATOM 2469 C CA . LEU C 1 47 ? 64.197 39.055 73.561 1.00 20.59 48 LEU C CA 1
ATOM 2470 C C . LEU C 1 47 ? 64.556 40.539 73.622 1.00 20.61 48 LEU C C 1
ATOM 2471 O O . LEU C 1 47 ? 65.060 41.024 74.628 1.00 20.69 48 LEU C O 1
ATOM 2476 N N . LEU C 1 48 ? 64.294 41.244 72.530 1.00 20.69 49 LEU C N 1
ATOM 2477 C CA . LEU C 1 48 ? 64.730 42.615 72.335 1.00 20.73 49 LEU C CA 1
ATOM 2478 C C . LEU C 1 48 ? 63.788 43.203 71.311 1.00 20.75 49 LEU C C 1
ATOM 2479 O O . LEU C 1 48 ? 63.555 42.612 70.259 1.00 20.75 49 LEU C O 1
ATOM 2484 N N . ILE C 1 49 ? 63.225 44.352 71.661 1.00 20.85 50 ILE C N 1
ATOM 2485 C CA . ILE C 1 49 ? 62.442 45.194 70.772 1.00 20.93 50 ILE C CA 1
ATOM 2486 C C . ILE C 1 49 ? 62.994 46.592 70.987 1.00 21.09 50 ILE C C 1
ATOM 2487 O O . ILE C 1 49 ? 63.270 46.996 72.119 1.00 21.03 50 ILE C O 1
ATOM 2492 N N . GLN C 1 50 ? 63.170 47.308 69.889 1.00 21.24 51 GLN C N 1
ATOM 2493 C CA . GLN C 1 50 ? 63.725 48.631 69.921 1.00 21.53 51 GLN C CA 1
ATOM 2494 C C . GLN C 1 50 ? 62.995 49.479 68.879 1.00 21.63 51 GLN C C 1
ATOM 2495 O O . GLN C 1 50 ? 62.800 49.024 67.751 1.00 21.69 51 GLN C O 1
ATOM 2501 N N . ARG C 1 51 ? 62.550 50.683 69.243 1.00 21.84 52 ARG C N 1
ATOM 2502 C CA . ARG C 1 51 ? 62.075 51.636 68.216 1.00 22.02 52 ARG C CA 1
ATOM 2503 C C . ARG C 1 51 ? 62.929 52.886 68.179 1.00 22.19 52 ARG C C 1
ATOM 2504 O O . ARG C 1 51 ? 63.157 53.508 69.218 1.00 22.24 52 ARG C O 1
ATOM 2512 N N . MET C 1 52 ? 63.404 53.253 66.989 1.00 22.40 53 MET C N 1
ATOM 2513 C CA . MET C 1 52 ? 64.031 54.561 66.778 1.00 22.59 53 MET C CA 1
ATOM 2514 C C . MET C 1 52 ? 63.010 55.678 66.935 1.00 22.73 53 MET C C 1
ATOM 2515 O O . MET C 1 52 ? 61.839 55.501 66.605 1.00 22.75 53 MET C O 1
ATOM 2520 N N . ASP C 1 53 ? 63.458 56.841 67.394 1.00 22.92 54 ASP C N 1
ATOM 2521 C CA . ASP C 1 53 ? 62.541 57.901 67.835 1.00 23.11 54 ASP C CA 1
ATOM 2522 C C . ASP C 1 53 ? 61.531 58.336 66.773 1.00 23.26 54 ASP C C 1
ATOM 2523 O O . ASP C 1 53 ? 60.432 58.845 67.114 1.00 23.32 54 ASP C O 1
ATOM 2528 N N . GLU C 1 54 ? 61.889 58.142 65.499 1.00 23.35 55 GLU C N 1
ATOM 2529 C CA . GLU C 1 54 ? 61.012 58.520 64.386 1.00 23.51 55 GLU C CA 1
ATOM 2530 C C . GLU C 1 54 ? 60.198 57.366 63.787 1.00 23.53 55 GLU C C 1
ATOM 2531 O O . GLU C 1 54 ? 59.311 57.594 62.959 1.00 23.60 55 GLU C O 1
ATOM 2537 N N . ALA C 1 55 ? 60.491 56.128 64.174 1.00 23.56 56 ALA C N 1
ATOM 2538 C CA . ALA C 1 55 ? 59.727 55.000 63.626 1.00 23.59 56 ALA C CA 1
ATOM 2539 C C . ALA C 1 55 ? 58.278 55.112 64.065 1.00 23.59 56 ALA C C 1
ATOM 2540 O O . ALA C 1 55 ? 57.999 55.502 65.204 1.00 23.63 56 ALA C O 1
ATOM 2542 N N . PHE C 1 56 ? 57.379 54.820 63.130 1.00 23.60 57 PHE C N 1
ATOM 2543 C CA . PHE C 1 56 ? 55.929 54.934 63.298 1.00 23.59 57 PHE C CA 1
ATOM 2544 C C . PHE C 1 56 ? 55.571 54.137 64.549 1.00 23.57 57 PHE C C 1
ATOM 2545 O O . PHE C 1 56 ? 56.022 53.004 64.691 1.00 23.55 57 PHE C O 1
ATOM 2553 N N . VAL C 1 57 ? 54.772 54.691 65.453 1.00 23.54 58 VAL C N 1
ATOM 2554 C CA . VAL C 1 57 ? 54.416 53.906 66.641 1.00 23.58 58 VAL C CA 1
ATOM 2555 C C . VAL C 1 57 ? 53.617 52.620 66.380 1.00 23.49 58 VAL C C 1
ATOM 2556 O O . VAL C 1 57 ? 53.724 51.685 67.150 1.00 23.46 58 VAL C O 1
ATOM 2560 N N . SER C 1 58 ? 52.877 52.554 65.273 1.00 23.46 59 SER C N 1
ATOM 2561 C CA . SER C 1 58 ? 52.258 51.288 64.822 1.00 23.45 59 SER C CA 1
ATOM 2562 C C . SER C 1 58 ? 53.240 50.221 64.327 1.00 23.34 59 SER C C 1
ATOM 2563 O O . SER C 1 58 ? 52.837 49.108 64.010 1.00 23.34 59 SER C O 1
ATOM 2566 N N . SER C 1 59 ? 54.523 50.558 64.262 1.00 23.25 60 SER C N 1
ATOM 2567 C CA . SER C 1 59 ? 55.526 49.602 63.798 1.00 23.12 60 SER C CA 1
ATOM 2568 C C . SER C 1 59 ? 56.063 48.664 64.898 1.00 23.12 60 SER C C 1
ATOM 2569 O O . SER C 1 59 ? 56.698 47.661 64.589 1.00 23.10 60 SER C O 1
ATOM 2572 N N . CYS C 1 60 ? 55.792 48.985 66.168 1.00 23.07 61 CYS C N 1
ATOM 2573 C CA . CYS C 1 60 ? 56.144 48.116 67.305 1.00 23.06 61 CYS C CA 1
ATOM 2574 C C . CYS C 1 60 ? 55.504 46.733 67.257 1.00 23.04 61 CYS C C 1
ATOM 2575 O O . CYS C 1 60 ? 56.180 45.696 67.343 1.00 22.97 61 CYS C O 1
ATOM 2578 N N . ASP C 1 61 ? 54.184 46.755 67.150 1.00 23.00 62 ASP C N 1
ATOM 2579 C CA . ASP C 1 61 ? 53.347 45.567 67.027 1.00 23.04 62 ASP C CA 1
ATOM 2580 C C . ASP C 1 61 ? 53.862 44.674 65.896 1.00 22.97 62 ASP C C 1
ATOM 2581 O O . ASP C 1 61 ? 54.160 43.501 66.123 1.00 23.00 62 ASP C O 1
ATOM 2586 N N . ILE C 1 62 ? 53.992 45.246 64.698 1.00 22.93 63 ILE C N 1
ATOM 2587 C CA . ILE C 1 62 ? 54.324 44.484 63.490 1.00 22.93 63 ILE C CA 1
ATOM 2588 C C . ILE C 1 62 ? 55.731 43.913 63.536 1.00 22.96 63 ILE C C 1
ATOM 2589 O O . ILE C 1 62 ? 55.956 42.752 63.172 1.00 22.97 63 ILE C O 1
ATOM 2594 N N . SER C 1 63 ? 56.682 44.735 63.972 1.00 22.97 64 SER C N 1
ATOM 2595 C CA . SER C 1 63 ? 58.058 44.301 64.055 1.00 23.00 64 SER C CA 1
ATOM 2596 C C . SER C 1 63 ? 58.207 43.006 64.845 1.00 22.99 64 SER C C 1
ATOM 2597 O O . SER C 1 63 ? 58.873 42.079 64.382 1.00 22.94 64 SER C O 1
ATOM 2600 N N . LEU C 1 64 ? 57.588 42.955 66.028 1.00 23.05 65 LEU C N 1
ATOM 2601 C CA . LEU C 1 64 ? 57.646 41.777 66.893 1.00 23.08 65 LEU C CA 1
ATOM 2602 C C . LEU C 1 64 ? 56.973 40.601 66.217 1.00 23.17 65 LEU C C 1
ATOM 2603 O O . LEU C 1 64 ? 57.479 39.490 66.238 1.00 23.14 65 LEU C O 1
ATOM 2608 N N . ASN C 1 65 ? 55.833 40.865 65.597 1.00 23.32 66 ASN C N 1
ATOM 2609 C CA . ASN C 1 65 ? 55.044 39.804 64.994 1.00 23.48 66 ASN C CA 1
ATOM 2610 C C . ASN C 1 65 ? 55.689 39.212 63.760 1.00 23.58 66 ASN C C 1
ATOM 2611 O O . ASN C 1 65 ? 55.626 37.996 63.574 1.00 23.64 66 ASN C O 1
ATOM 2616 N N . LYS C 1 66 ? 56.361 40.056 62.964 1.00 23.72 67 LYS C N 1
ATOM 2617 C CA . LYS C 1 66 ? 57.265 39.599 61.878 1.00 23.83 67 LYS C CA 1
ATOM 2618 C C . LYS C 1 66 ? 58.300 38.606 62.384 1.00 23.90 67 LYS C C 1
ATOM 2619 O O . LYS C 1 66 ? 58.552 37.556 61.755 1.00 23.88 67 LYS C O 1
ATOM 2625 N N . ALA C 1 67 ? 58.912 38.960 63.517 1.00 23.96 68 ALA C N 1
ATOM 2626 C CA . ALA C 1 67 ? 59.951 38.140 64.127 1.00 24.02 68 ALA C CA 1
ATOM 2627 C C . ALA C 1 67 ? 59.323 36.827 64.582 1.00 24.11 68 ALA C C 1
ATOM 2628 O O . ALA C 1 67 ? 59.958 35.759 64.535 1.00 24.12 68 ALA C O 1
ATOM 2630 N N . TRP C 1 68 ? 58.051 36.909 64.983 1.00 24.13 69 TRP C N 1
ATOM 2631 C CA . TRP C 1 68 ? 57.383 35.796 65.610 1.00 24.17 69 TRP C CA 1
ATOM 2632 C C . TRP C 1 68 ? 56.985 34.816 64.543 1.00 24.17 69 TRP C C 1
ATOM 2633 O O . TRP C 1 68 ? 57.132 33.608 64.728 1.00 24.19 69 TRP C O 1
ATOM 2644 N N . SER C 1 69 ? 56.492 35.357 63.435 1.00 24.21 70 SER C N 1
ATOM 2645 C CA . SER C 1 69 ? 56.080 34.579 62.278 1.00 24.31 70 SER C CA 1
ATOM 2646 C C . SER C 1 69 ? 57.240 33.889 61.590 1.00 24.37 70 SER C C 1
ATOM 2647 O O . SER C 1 69 ? 57.095 32.754 61.138 1.00 24.41 70 SER C O 1
ATOM 2650 N N . ALA C 1 70 ? 58.377 34.580 61.499 1.00 24.45 71 ALA C N 1
ATOM 2651 C CA . ALA C 1 70 ? 59.591 34.027 60.894 1.00 24.53 71 ALA C CA 1
ATOM 2652 C C . ALA C 1 70 ? 60.206 32.889 61.715 1.00 24.58 71 ALA C C 1
ATOM 2653 O O . ALA C 1 70 ? 60.798 31.929 61.182 1.00 24.56 71 ALA C O 1
ATOM 2655 N N . CYS C 1 71 ? 60.074 33.020 63.023 1.00 24.68 72 CYS C N 1
ATOM 2656 C CA . CYS C 1 71 ? 60.390 31.941 63.943 1.00 24.77 72 CYS C CA 1
ATOM 2657 C C . CYS C 1 71 ? 59.337 30.823 63.887 1.00 24.85 72 CYS C C 1
ATOM 2658 O O . CYS C 1 71 ? 59.687 29.624 63.896 1.00 24.80 72 CYS C O 1
ATOM 2661 N N . SER C 1 72 ? 58.059 31.222 63.865 1.00 24.96 73 SER C N 1
ATOM 2662 C CA . SER C 1 72 ? 56.944 30.268 63.870 1.00 25.07 73 SER C CA 1
ATOM 2663 C C . SER C 1 72 ? 56.994 29.436 62.601 1.00 25.15 73 SER C C 1
ATOM 2664 O O . SER C 1 72 ? 57.094 28.203 62.666 1.00 25.13 73 SER C O 1
ATOM 2667 N N . LEU C 1 73 ? 56.967 30.113 61.454 1.00 25.24 74 LEU C N 1
ATOM 2668 C CA . LEU C 1 73 ? 56.779 29.442 60.165 1.00 25.39 74 LEU C CA 1
ATOM 2669 C C . LEU C 1 73 ? 58.065 28.911 59.552 1.00 25.42 74 LEU C C 1
ATOM 2670 O O . LEU C 1 73 ? 58.041 28.389 58.431 1.00 25.53 74 LEU C O 1
ATOM 2675 N N . LYS C 1 74 ? 59.176 29.071 60.278 1.00 25.47 75 LYS C N 1
ATOM 2676 C CA . LYS C 1 74 ? 60.521 28.731 59.812 1.00 25.46 75 LYS C CA 1
ATOM 2677 C C . LYS C 1 74 ? 60.878 29.190 58.390 1.00 25.44 75 LYS C C 1
ATOM 2678 O O . LYS C 1 74 ? 61.270 28.374 57.546 1.00 25.45 75 LYS C O 1
ATOM 2684 N N . GLN C 1 75 ? 60.731 30.489 58.135 1.00 25.38 76 GLN C N 1
ATOM 2685 C CA . GLN C 1 75 ? 60.835 31.073 56.790 1.00 25.36 76 GLN C CA 1
ATOM 2686 C C . GLN C 1 75 ? 60.730 32.586 56.927 1.00 25.33 76 GLN C C 1
ATOM 2687 O O . GLN C 1 75 ? 60.436 33.087 58.001 1.00 25.30 76 GLN C O 1
ATOM 2693 N N . GLY C 1 76 ? 60.984 33.318 55.851 1.00 25.31 77 GLY C N 1
ATOM 2694 C CA . GLY C 1 76 ? 60.848 34.763 55.895 1.00 25.31 77 GLY C CA 1
ATOM 2695 C C . GLY C 1 76 ? 59.436 35.175 55.583 1.00 25.34 77 GLY C C 1
ATOM 2696 O O . GLY C 1 76 ? 58.761 34.524 54.775 1.00 25.36 77 GLY C O 1
ATOM 2697 N N . THR C 1 77 ? 58.985 36.253 56.214 1.00 25.36 78 THR C N 1
ATOM 2698 C CA . THR C 1 77 ? 57.617 36.707 56.064 1.00 25.39 78 THR C CA 1
ATOM 2699 C C . THR C 1 77 ? 57.291 37.162 54.646 1.00 25.50 78 THR C C 1
ATOM 2700 O O . THR C 1 77 ? 56.116 37.240 54.274 1.00 25.55 78 THR C O 1
ATOM 2704 N N . HIS C 1 78 ? 58.319 37.447 53.847 1.00 25.56 79 HIS C N 1
ATOM 2705 C CA . HIS C 1 78 ? 58.125 37.661 52.406 1.00 25.61 79 HIS C CA 1
ATOM 2706 C C . HIS C 1 78 ? 57.828 36.411 51.616 1.00 25.66 79 HIS C C 1
ATOM 2707 O O . HIS C 1 78 ? 57.171 36.485 50.596 1.00 25.64 79 HIS C O 1
ATOM 2714 N N . GLU C 1 79 ? 58.322 35.267 52.076 1.00 25.75 80 GLU C N 1
ATOM 2715 C CA . GLU C 1 79 ? 58.093 34.004 51.363 1.00 25.84 80 GLU C CA 1
ATOM 2716 C C . GLU C 1 79 ? 56.664 33.452 51.473 1.00 25.90 80 GLU C C 1
ATOM 2717 O O . GLU C 1 79 ? 56.331 32.443 50.816 1.00 25.89 80 GLU C O 1
ATOM 2723 N N . ILE C 1 80 ? 55.838 34.085 52.318 1.00 25.95 81 ILE C N 1
ATOM 2724 C CA . ILE C 1 80 ? 54.423 33.706 52.471 1.00 25.97 81 ILE C CA 1
ATOM 2725 C C . ILE C 1 80 ? 53.434 34.579 51.699 1.00 25.99 81 ILE C C 1
ATOM 2726 O O . ILE C 1 80 ? 52.282 34.185 51.537 1.00 26.01 81 ILE C O 1
ATOM 2731 N N . THR C 1 81 ? 53.864 35.749 51.228 1.00 25.99 82 THR C N 1
ATOM 2732 C CA . THR C 1 81 ? 52.927 36.759 50.754 1.00 26.00 82 THR C CA 1
ATOM 2733 C C . THR C 1 81 ? 52.035 36.237 49.645 1.00 26.02 82 THR C C 1
ATOM 2734 O O . THR C 1 81 ? 50.853 36.586 49.599 1.00 26.11 82 THR C O 1
ATOM 2738 N N . SER C 1 82 ? 52.587 35.367 48.794 1.00 26.00 83 SER C N 1
ATOM 2739 C CA . SER C 1 82 ? 51.902 34.800 47.617 1.00 25.97 83 SER C CA 1
ATOM 2740 C C . SER C 1 82 ? 50.931 33.647 47.904 1.00 25.88 83 SER C C 1
ATOM 2741 O O . SER C 1 82 ? 49.858 33.546 47.278 1.00 25.92 83 SER C O 1
ATOM 2744 N N . ALA C 1 83 ? 51.354 32.743 48.787 1.00 25.78 84 ALA C N 1
ATOM 2745 C CA . ALA C 1 83 ? 50.499 31.731 49.444 1.00 25.62 84 ALA C CA 1
ATOM 2746 C C . ALA C 1 83 ? 49.104 32.213 49.904 1.00 25.57 84 ALA C C 1
ATOM 2747 O O . ALA C 1 83 ? 48.119 31.450 49.856 1.00 25.49 84 ALA C O 1
ATOM 2749 N N . VAL C 1 84 ? 49.028 33.470 50.357 1.00 25.45 85 VAL C N 1
ATOM 2750 C CA . VAL C 1 84 ? 47.862 33.940 51.105 1.00 25.35 85 VAL C CA 1
ATOM 2751 C C . VAL C 1 84 ? 46.839 34.815 50.356 1.00 25.30 85 VAL C C 1
ATOM 2752 O O . VAL C 1 84 ? 45.840 35.253 50.948 1.00 25.27 85 VAL C O 1
ATOM 2756 N N . GLN C 1 85 ? 47.077 35.071 49.070 1.00 25.17 86 GLN C N 1
ATOM 2757 C CA . GLN C 1 85 ? 46.226 36.003 48.316 1.00 25.09 86 GLN C CA 1
ATOM 2758 C C . GLN C 1 85 ? 44.868 35.353 48.143 1.00 25.01 86 GLN C C 1
ATOM 2759 O O . GLN C 1 85 ? 44.776 34.126 48.229 1.00 25.04 86 GLN C O 1
ATOM 2765 N N . PRO C 1 86 ? 43.810 36.158 47.910 1.00 24.93 87 PRO C N 1
ATOM 2766 C CA . PRO C 1 86 ? 42.530 35.578 47.497 1.00 24.87 87 PRO C CA 1
ATOM 2767 C C . PRO C 1 86 ? 42.724 34.606 46.338 1.00 24.79 87 PRO C C 1
ATOM 2768 O O . PRO C 1 86 ? 43.481 34.915 45.401 1.00 24.89 87 PRO C O 1
ATOM 2772 N N . GLY C 1 87 ? 42.086 33.437 46.432 1.00 24.62 88 GLY C N 1
ATOM 2773 C CA . GLY C 1 87 ? 42.111 32.432 45.392 1.00 24.36 88 GLY C CA 1
ATOM 2774 C C . GLY C 1 87 ? 43.247 31.454 45.565 1.00 24.25 88 GLY C C 1
ATOM 2775 O O . GLY C 1 87 ? 43.405 30.526 44.779 1.00 24.22 88 GLY C O 1
ATOM 2776 N N . GLN C 1 88 ? 44.061 31.674 46.586 1.00 24.11 89 GLN C N 1
ATOM 2777 C CA . GLN C 1 88 ? 45.284 30.902 46.774 1.00 23.95 89 GLN C CA 1
ATOM 2778 C C . GLN C 1 88 ? 45.103 30.020 47.986 1.00 23.84 89 GLN C C 1
ATOM 2779 O O . GLN C 1 88 ? 44.217 30.276 48.794 1.00 23.87 89 GLN C O 1
ATOM 2785 N N . SER C 1 89 ? 45.909 28.966 48.102 1.00 23.67 90 SER C N 1
ATOM 2786 C CA . SER C 1 89 ? 45.627 27.897 49.069 1.00 23.46 90 SER C CA 1
ATOM 2787 C C . SER C 1 89 ? 45.637 28.309 50.554 1.00 23.35 90 SER C C 1
ATOM 2788 O O . SER C 1 89 ? 44.869 27.787 51.355 1.00 23.33 90 SER C O 1
ATOM 2791 N N . LEU C 1 90 ? 46.485 29.260 50.931 1.00 23.16 91 LEU C N 1
ATOM 2792 C CA . LEU C 1 90 ? 46.506 29.692 52.331 1.00 22.92 91 LEU C CA 1
ATOM 2793 C C . LEU C 1 90 ? 45.948 31.103 52.514 1.00 22.79 91 LEU C C 1
ATOM 2794 O O . LEU C 1 90 ? 46.349 31.823 53.440 1.00 22.78 91 LEU C O 1
ATOM 2799 N N . TYR C 1 91 ? 45.021 31.493 51.638 1.00 22.58 92 TYR C N 1
ATOM 2800 C CA . TYR C 1 91 ? 44.111 32.605 51.919 1.00 22.41 92 TYR C CA 1
ATOM 2801 C C . TYR C 1 91 ? 43.415 32.401 53.268 1.00 22.33 92 TYR C C 1
ATOM 2802 O O . TYR C 1 91 ? 42.679 31.433 53.464 1.00 22.27 92 TYR C O 1
ATOM 2811 N N . GLY C 1 92 ? 43.667 33.329 54.189 1.00 22.23 93 GLY C N 1
ATOM 2812 C CA . GLY C 1 92 ? 42.974 33.373 55.477 1.00 22.03 93 GLY C CA 1
ATOM 2813 C C . GLY C 1 92 ? 43.943 33.166 56.621 1.00 21.93 93 GLY C C 1
ATOM 2814 O O . GLY C 1 92 ? 43.635 33.499 57.758 1.00 21.90 93 GLY C O 1
ATOM 2815 N N . LEU C 1 93 ? 45.120 32.631 56.307 1.00 21.83 94 LEU C N 1
ATOM 2816 C CA . LEU C 1 93 ? 46.163 32.360 57.285 1.00 21.79 94 LEU C CA 1
ATOM 2817 C C . LEU C 1 93 ? 46.617 33.632 58.032 1.00 21.79 94 LEU C C 1
ATOM 2818 O O . LEU C 1 93 ? 47.110 33.565 59.167 1.00 21.78 94 LEU C O 1
ATOM 2823 N N . GLN C 1 94 ? 46.439 34.779 57.387 1.00 21.72 95 GLN C N 1
ATOM 2824 C CA . GLN C 1 94 ? 46.586 36.082 58.025 1.00 21.70 95 GLN C CA 1
ATOM 2825 C C . GLN C 1 94 ? 45.572 36.381 59.152 1.00 21.69 95 GLN C C 1
ATOM 2826 O O . GLN C 1 94 ? 45.738 37.361 59.902 1.00 21.70 95 GLN C O 1
ATOM 2832 N N . LEU C 1 95 ? 44.534 35.550 59.274 1.00 21.59 96 LEU C N 1
ATOM 2833 C CA . LEU C 1 95 ? 43.482 35.793 60.259 1.00 21.53 96 LEU C CA 1
ATOM 2834 C C . LEU C 1 95 ? 43.578 34.880 61.502 1.00 21.48 96 LEU C C 1
ATOM 2835 O O . LEU C 1 95 ? 43.075 35.203 62.566 1.00 21.53 96 LEU C O 1
ATOM 2840 N N . THR C 1 96 ? 44.237 33.747 61.364 1.00 21.42 97 THR C N 1
ATOM 2841 C CA . THR C 1 96 ? 44.630 32.926 62.508 1.00 21.33 97 THR C CA 1
ATOM 2842 C C . THR C 1 96 ? 45.521 33.603 63.571 1.00 21.42 97 THR C C 1
ATOM 2843 O O . THR C 1 96 ? 46.024 34.720 63.363 1.00 21.42 97 THR C O 1
ATOM 2847 N N . ASN C 1 97 ? 45.715 32.920 64.703 1.00 21.42 98 ASN C N 1
ATOM 2848 C CA . ASN C 1 97 ? 46.724 33.311 65.709 1.00 21.41 98 ASN C CA 1
ATOM 2849 C C . ASN C 1 97 ? 46.653 34.755 66.160 1.00 21.43 98 ASN C C 1
ATOM 2850 O O . ASN C 1 97 ? 47.689 35.458 66.230 1.00 21.47 98 ASN C O 1
ATOM 2855 N N . GLN C 1 98 ? 45.441 35.212 66.454 1.00 21.39 99 GLN C N 1
ATOM 2856 C CA . GLN C 1 98 ? 45.202 36.623 66.780 1.00 21.36 99 GLN C CA 1
ATOM 2857 C C . GLN C 1 98 ? 45.928 37.557 65.821 1.00 21.36 99 GLN C C 1
ATOM 2858 O O . GLN C 1 98 ? 46.589 38.509 66.253 1.00 21.40 99 GLN C O 1
ATOM 2864 N N . GLN C 1 99 ? 45.819 37.263 64.521 1.00 21.36 100 GLN C N 1
ATOM 2865 C CA . GLN C 1 99 ? 46.427 38.060 63.454 1.00 21.28 100 GLN C CA 1
ATOM 2866 C C . GLN C 1 99 ? 47.917 38.413 63.672 1.00 21.29 100 GLN C C 1
ATOM 2867 O O . GLN C 1 99 ? 48.386 39.513 63.319 1.00 21.35 100 GLN C O 1
ATOM 2873 N N . ARG C 1 100 ? 48.665 37.473 64.241 1.00 21.25 101 ARG C N 1
ATOM 2874 C CA . ARG C 1 100 ? 50.086 37.685 64.561 1.00 21.1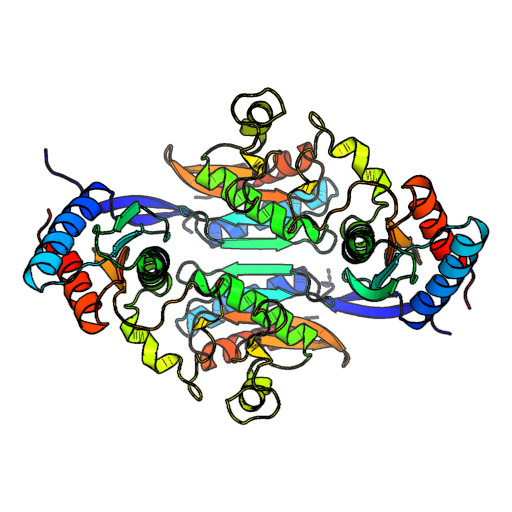1 101 ARG C CA 1
ATOM 2875 C C . ARG C 1 100 ? 50.962 37.178 63.421 1.00 21.19 101 ARG C C 1
ATOM 2876 O O . ARG C 1 100 ? 52.189 37.341 63.449 1.00 21.09 101 ARG C O 1
ATOM 2884 N N . ILE C 1 101 ? 50.325 36.553 62.425 1.00 21.21 102 ILE C N 1
ATOM 2885 C CA . ILE C 1 101 ? 51.015 36.209 61.160 1.00 21.27 102 ILE C CA 1
ATOM 2886 C C . ILE C 1 101 ? 51.081 37.398 60.212 1.00 21.33 102 ILE C C 1
ATOM 2887 O O . ILE C 1 101 ? 50.046 37.927 59.727 1.00 21.22 102 ILE C O 1
ATOM 2892 N N . ILE C 1 102 ? 52.330 37.809 59.998 1.00 21.40 103 ILE C N 1
ATOM 2893 C CA . ILE C 1 102 ? 52.671 38.925 59.151 1.00 21.51 103 ILE C CA 1
ATOM 2894 C C . ILE C 1 102 ? 52.966 38.439 57.757 1.00 21.65 103 ILE C C 1
ATOM 2895 O O . ILE C 1 102 ? 53.688 37.480 57.576 1.00 21.64 103 ILE C O 1
ATOM 2900 N N . ILE C 1 103 ? 52.367 39.080 56.766 1.00 21.87 104 ILE C N 1
ATOM 2901 C CA . ILE C 1 103 ? 52.332 38.505 55.427 1.00 22.08 104 ILE C CA 1
ATOM 2902 C C . ILE C 1 103 ? 52.906 39.470 54.399 1.00 22.22 104 ILE C C 1
ATOM 2903 O O . ILE C 1 103 ? 52.492 39.513 53.246 1.00 22.26 104 ILE C O 1
ATOM 2908 N N . PHE C 1 104 ? 53.862 40.269 54.854 1.00 22.45 105 PHE C N 1
ATOM 2909 C CA . PHE C 1 104 ? 54.760 40.991 53.968 1.00 22.66 105 PHE C CA 1
ATOM 2910 C C . PHE C 1 104 ? 56.182 40.978 54.543 1.00 22.78 105 PHE C C 1
ATOM 2911 O O . PHE C 1 104 ? 56.366 40.865 55.750 1.00 22.77 105 PHE C O 1
ATOM 2919 N N . GLY C 1 105 ? 57.173 41.084 53.674 1.00 22.90 106 GLY C N 1
ATOM 2920 C CA . GLY C 1 105 ? 58.567 41.052 54.101 1.00 23.19 106 GLY C CA 1
ATOM 2921 C C . GLY C 1 105 ? 59.037 41.904 55.263 1.00 23.34 106 GLY C C 1
ATOM 2922 O O . GLY C 1 105 ? 58.469 42.950 55.573 1.00 23.35 106 GLY C O 1
ATOM 2923 N N . GLY C 1 106 ? 60.105 41.450 55.904 1.00 23.54 107 GLY C N 1
ATOM 2924 C CA . GLY C 1 106 ? 60.735 42.215 56.961 1.00 23.83 107 GLY C CA 1
ATOM 2925 C C . GLY C 1 106 ? 60.986 41.379 58.195 1.00 24.04 107 GLY C C 1
ATOM 2926 O O . GLY C 1 106 ? 61.636 41.842 59.124 1.00 23.99 107 GLY C O 1
ATOM 2927 N N . GLY C 1 107 ? 60.460 40.154 58.211 1.00 24.23 108 GLY C N 1
ATOM 2928 C CA . GLY C 1 107 ? 60.822 39.184 59.231 1.00 24.57 108 GLY C CA 1
ATOM 2929 C C . GLY C 1 107 ? 61.598 38.041 58.615 1.00 24.84 108 GLY C C 1
ATOM 2930 O O . GLY C 1 107 ? 61.272 37.606 57.499 1.00 24.83 108 GLY C O 1
ATOM 2931 N N . LEU C 1 108 ? 62.625 37.562 59.323 1.00 25.05 109 LEU C N 1
ATOM 2932 C CA . LEU C 1 108 ? 63.504 36.494 58.815 1.00 25.31 109 LEU C CA 1
ATOM 2933 C C . LEU C 1 108 ? 64.008 35.674 59.986 1.00 25.47 109 LEU C C 1
ATOM 2934 O O . LEU C 1 108 ? 64.365 36.245 61.024 1.00 25.40 109 LEU C O 1
ATOM 2939 N N . PRO C 1 109 ? 64.083 34.335 59.814 1.00 25.66 110 PRO C N 1
ATOM 2940 C CA . PRO C 1 109 ? 64.668 33.495 60.855 1.00 25.83 110 PRO C CA 1
ATOM 2941 C C . PRO C 1 109 ? 66.181 33.692 60.986 1.00 26.07 110 PRO C C 1
ATOM 2942 O O . PRO C 1 109 ? 66.867 34.112 60.043 1.00 26.09 110 PRO C O 1
ATOM 2946 N N . VAL C 1 110 ? 66.684 33.402 62.173 1.00 26.29 111 VAL C N 1
ATOM 2947 C CA . VAL C 1 110 ? 68.078 33.113 62.347 1.00 26.53 111 VAL C CA 1
ATOM 2948 C C . VAL C 1 110 ? 68.299 31.594 62.223 1.00 26.73 111 VAL C C 1
ATOM 2949 O O . VAL C 1 110 ? 68.143 30.840 63.198 1.00 26.70 111 VAL C O 1
ATOM 2953 N N . ILE C 1 111 ? 68.647 31.151 61.016 1.00 27.01 112 ILE C N 1
ATOM 2954 C CA . ILE C 1 111 ? 69.240 29.823 60.844 1.00 27.31 112 ILE C CA 1
ATOM 2955 C C . ILE C 1 111 ? 70.661 29.781 61.378 1.00 27.49 112 ILE C C 1
ATOM 2956 O O . ILE C 1 111 ? 71.522 30.526 60.916 1.00 27.58 112 ILE C O 1
ATOM 2961 N N . PHE C 1 112 ? 70.899 28.895 62.342 1.00 27.76 113 PHE C N 1
ATOM 2962 C CA . PHE C 1 112 ? 72.234 28.613 62.840 1.00 27.99 113 PHE C CA 1
ATOM 2963 C C . PHE C 1 112 ? 72.392 27.122 63.068 1.00 28.12 113 PHE C C 1
ATOM 2964 O O . PHE C 1 112 ? 71.676 26.544 63.902 1.00 28.22 113 PHE C O 1
ATOM 2972 N N . ASN C 1 113 ? 73.325 26.495 62.352 1.00 28.23 114 ASN C N 1
ATOM 2973 C CA . ASN C 1 113 ? 73.666 25.117 62.653 1.00 28.28 114 ASN C CA 1
ATOM 2974 C C . ASN C 1 113 ? 72.601 24.149 62.118 1.00 28.31 114 ASN C C 1
ATOM 2975 O O . ASN C 1 113 ? 72.348 23.062 62.688 1.00 28.27 114 ASN C O 1
ATOM 2980 N N . GLU C 1 114 ? 72.009 24.570 60.997 1.00 28.30 115 GLU C N 1
ATOM 2981 C CA . GLU C 1 114 ? 70.866 23.901 60.363 1.00 28.29 115 GLU C CA 1
ATOM 2982 C C . GLU C 1 114 ? 69.612 23.735 61.250 1.00 28.23 115 GLU C C 1
ATOM 2983 O O . GLU C 1 114 ? 68.740 22.891 60.994 1.00 28.25 115 GLU C O 1
ATOM 2989 N N . GLN C 1 115 ? 69.541 24.584 62.272 1.00 28.13 116 GLN C N 1
ATOM 2990 C CA . GLN C 1 115 ? 68.381 24.751 63.124 1.00 28.02 116 GLN C CA 1
ATOM 2991 C C . GLN C 1 115 ? 67.760 26.129 62.843 1.00 27.97 116 GLN C C 1
ATOM 2992 O O . GLN C 1 115 ? 68.445 27.001 62.305 1.00 27.97 116 GLN C O 1
ATOM 2998 N N . VAL C 1 116 ? 66.495 26.333 63.234 1.00 27.81 117 VAL C N 1
ATOM 2999 C CA . VAL C 1 116 ? 65.996 27.693 63.515 1.00 27.73 117 VAL C CA 1
ATOM 3000 C C . VAL C 1 116 ? 66.121 28.153 64.968 1.00 27.61 117 VAL C C 1
ATOM 3001 O O . VAL C 1 116 ? 65.372 27.712 65.833 1.00 27.62 117 VAL C O 1
ATOM 3005 N N . ILE C 1 117 ? 67.043 29.073 65.231 1.00 27.52 118 ILE C N 1
ATOM 3006 C CA . ILE C 1 117 ? 67.382 29.440 66.622 1.00 27.38 118 ILE C CA 1
ATOM 3007 C C . ILE C 1 117 ? 66.676 30.710 67.141 1.00 27.34 118 ILE C C 1
ATOM 3008 O O . ILE C 1 117 ? 66.915 31.159 68.255 1.00 27.22 118 ILE C O 1
ATOM 3013 N N . GLY C 1 118 ? 65.786 31.261 66.326 1.00 27.31 119 GLY C N 1
ATOM 3014 C CA . GLY C 1 118 ? 65.067 32.474 66.684 1.00 27.35 119 GLY C CA 1
ATOM 3015 C C . GLY C 1 118 ? 64.768 33.239 65.426 1.00 27.37 119 GLY C C 1
ATOM 3016 O O . GLY C 1 118 ? 64.767 32.653 64.344 1.00 27.44 119 GLY C O 1
ATOM 3017 N N . ALA C 1 119 ? 64.508 34.539 65.551 1.00 27.38 120 ALA C N 1
ATOM 3018 C CA . ALA C 1 119 ? 64.203 35.351 64.386 1.00 27.41 120 ALA C CA 1
ATOM 3019 C C . ALA C 1 119 ? 64.283 36.848 64.615 1.00 27.43 120 ALA C C 1
ATOM 3020 O O . ALA C 1 119 ? 64.265 37.329 65.740 1.00 27.47 120 ALA C O 1
ATOM 3022 N N . VAL C 1 120 ? 64.339 37.585 63.518 1.00 27.49 121 VAL C N 1
ATOM 3023 C CA . VAL C 1 120 ? 64.278 39.045 63.564 1.00 27.51 121 VAL C CA 1
ATOM 3024 C C . VAL C 1 120 ? 63.048 39.576 62.840 1.00 27.52 121 VAL C C 1
ATOM 3025 O O . VAL C 1 120 ? 62.493 38.900 61.988 1.00 27.49 121 VAL C O 1
ATOM 3029 N N . GLY C 1 121 ? 62.625 40.782 63.206 1.00 27.56 122 GLY C N 1
ATOM 3030 C CA . GLY C 1 121 ? 61.609 41.520 62.463 1.00 27.66 122 GLY C CA 1
ATOM 3031 C C . GLY C 1 121 ? 61.855 43.025 62.429 1.00 27.74 122 GLY C C 1
ATOM 3032 O O . GLY C 1 121 ? 62.215 43.638 63.440 1.00 27.74 122 GLY C O 1
ATOM 3033 N N . VAL C 1 122 ? 61.655 43.617 61.251 1.00 27.83 123 VAL C N 1
ATOM 3034 C CA . VAL C 1 122 ? 61.905 45.034 61.015 1.00 27.88 123 VAL C CA 1
ATOM 3035 C C . VAL C 1 122 ? 60.657 45.639 60.387 1.00 27.93 123 VAL C C 1
ATOM 3036 O O . VAL C 1 122 ? 60.106 45.089 59.446 1.00 27.96 123 VAL C O 1
ATOM 3040 N N . SER C 1 123 ? 60.187 46.751 60.935 1.00 28.00 124 SER C N 1
ATOM 3041 C CA . SER C 1 123 ? 59.036 47.447 60.385 1.00 28.10 124 SER C CA 1
ATOM 3042 C C . SER C 1 123 ? 59.307 48.936 60.556 1.00 28.26 124 SER C C 1
ATOM 3043 O O . SER C 1 123 ? 60.040 49.328 61.468 1.00 28.21 124 SER C O 1
ATOM 3046 N N . GLY C 1 124 ? 58.734 49.761 59.679 1.00 28.38 125 GLY C N 1
ATOM 3047 C CA . GLY C 1 124 ? 59.079 51.185 59.667 1.00 28.64 125 GLY C CA 1
ATOM 3048 C C . GLY C 1 124 ? 59.067 51.866 58.309 1.00 28.75 125 GLY C C 1
ATOM 3049 O O . GLY C 1 124 ? 58.322 52.818 58.116 1.00 28.78 125 GLY C O 1
ATOM 3050 N N . GLY C 1 125 ? 59.888 51.384 57.378 1.00 28.88 126 GLY C N 1
ATOM 3051 C CA . GLY C 1 125 ? 59.980 51.973 56.027 1.00 29.11 126 GLY C CA 1
ATOM 3052 C C . GLY C 1 125 ? 59.227 51.141 55.001 1.00 29.27 126 GLY C C 1
ATOM 3053 O O . GLY C 1 125 ? 58.302 50.401 55.373 1.00 29.29 126 GLY C O 1
ATOM 3054 N N . THR C 1 126 ? 59.625 51.217 53.724 1.00 29.37 127 THR C N 1
ATOM 3055 C CA . THR C 1 126 ? 59.045 50.322 52.707 1.00 29.51 127 THR C CA 1
ATOM 3056 C C . THR C 1 126 ? 59.266 48.859 53.080 1.00 29.58 127 THR C C 1
ATOM 3057 O O . THR C 1 126 ? 60.053 48.562 53.979 1.00 29.60 127 THR C O 1
ATOM 3061 N N . VAL C 1 127 ? 58.587 47.943 52.391 1.00 29.72 128 VAL C N 1
ATOM 3062 C CA . VAL C 1 127 ? 58.811 46.508 52.619 1.00 29.83 128 VAL C CA 1
ATOM 3063 C C . VAL C 1 127 ? 60.257 46.107 52.357 1.00 29.94 128 VAL C C 1
ATOM 3064 O O . VAL C 1 127 ? 60.870 45.379 53.155 1.00 29.95 128 VAL C O 1
ATOM 3068 N N . GLU C 1 128 ? 60.803 46.601 51.247 1.00 30.09 129 GLU C N 1
ATOM 3069 C CA . GLU C 1 128 ? 62.098 46.166 50.749 1.00 30.24 129 GLU C CA 1
ATOM 3070 C C . GLU C 1 128 ? 63.197 46.727 51.644 1.00 30.37 129 GLU C C 1
ATOM 3071 O O . GLU C 1 128 ? 64.242 46.093 51.835 1.00 30.40 129 GLU C O 1
ATOM 3077 N N . GLN C 1 129 ? 62.958 47.928 52.178 1.00 30.54 130 GLN C N 1
ATOM 3078 C CA . GLN C 1 129 ? 63.862 48.541 53.151 1.00 30.73 130 GLN C CA 1
ATOM 3079 C C . GLN C 1 129 ? 63.895 47.697 54.424 1.00 30.80 130 GLN C C 1
ATOM 3080 O O . GLN C 1 129 ? 64.957 47.559 55.050 1.00 30.84 130 GLN C O 1
ATOM 3086 N N . ASP C 1 130 ? 62.737 47.141 54.793 1.00 30.91 131 ASP C N 1
ATOM 3087 C CA . ASP C 1 130 ? 62.573 46.392 56.043 1.00 31.07 131 ASP C CA 1
ATOM 3088 C C . ASP C 1 130 ? 63.378 45.138 55.882 1.00 31.16 131 ASP C C 1
ATOM 3089 O O . ASP C 1 130 ? 64.217 44.792 56.719 1.00 31.22 131 ASP C O 1
ATOM 3094 N N . GLN C 1 131 ? 63.131 44.484 54.761 1.00 31.33 132 GLN C N 1
ATOM 3095 C CA . GLN C 1 131 ? 63.818 43.272 54.378 1.00 31.54 132 GLN C CA 1
ATOM 3096 C C . GLN C 1 131 ? 65.342 43.398 54.284 1.00 31.65 132 GLN C C 1
ATOM 3097 O O . GLN C 1 131 ? 66.068 42.550 54.797 1.00 31.68 132 GLN C O 1
ATOM 3103 N N . LEU C 1 132 ? 65.819 44.438 53.611 1.00 31.79 133 LEU C N 1
ATOM 3104 C CA . LEU C 1 132 ? 67.260 44.677 53.518 1.00 31.96 133 LEU C CA 1
ATOM 3105 C C . LEU C 1 132 ? 67.858 44.854 54.917 1.00 32.05 133 LEU C C 1
ATOM 3106 O O . LEU C 1 132 ? 68.927 44.306 55.206 1.00 32.07 133 LEU C O 1
ATOM 3111 N N . LEU C 1 133 ? 67.156 45.610 55.767 1.00 32.20 134 LEU C N 1
ATOM 3112 C CA . LEU C 1 133 ? 67.630 45.935 57.117 1.00 32.41 134 LEU C CA 1
ATOM 3113 C C . LEU C 1 133 ? 67.579 44.711 58.010 1.00 32.51 134 LEU C C 1
ATOM 3114 O O . LEU C 1 133 ? 68.493 44.488 58.805 1.00 32.53 134 LEU C O 1
ATOM 3119 N N . ALA C 1 134 ? 66.514 43.923 57.852 1.00 32.68 135 ALA C N 1
ATOM 3120 C CA . ALA C 1 134 ? 66.450 42.551 58.369 1.00 32.84 135 ALA C CA 1
ATOM 3121 C C . ALA C 1 134 ? 67.610 41.668 57.968 1.00 32.93 135 ALA C C 1
ATOM 3122 O O . ALA C 1 134 ? 68.152 40.953 58.805 1.00 32.97 135 ALA C O 1
ATOM 3124 N N . GLN C 1 135 ? 67.983 41.691 56.695 1.00 33.07 136 GLN C N 1
ATOM 3125 C CA . GLN C 1 135 ? 69.089 40.850 56.240 1.00 33.22 136 GLN C CA 1
ATOM 3126 C C . GLN C 1 135 ? 70.449 41.290 56.823 1.00 33.36 136 GLN C C 1
ATOM 3127 O O . GLN C 1 135 ? 71.262 40.451 57.222 1.00 33.37 136 GLN C O 1
ATOM 3133 N N . CYS C 1 136 ? 70.672 42.604 56.894 1.00 33.57 137 CYS C N 1
ATOM 3134 C CA . CYS C 1 136 ? 71.877 43.152 57.516 1.00 33.70 137 CYS C CA 1
ATOM 3135 C C . CYS C 1 136 ? 71.969 42.830 59.019 1.00 33.77 137 CYS C C 1
ATOM 3136 O O . CYS C 1 136 ? 73.054 42.852 59.610 1.00 33.77 137 CYS C O 1
ATOM 3139 N N . ALA C 1 137 ? 70.830 42.480 59.617 1.00 33.88 138 ALA C N 1
ATOM 3140 C CA . ALA C 1 137 ? 70.807 41.928 60.966 1.00 33.98 138 ALA C CA 1
ATOM 3141 C C . ALA C 1 137 ? 71.398 40.529 60.979 1.00 34.04 138 ALA C C 1
ATOM 3142 O O . ALA C 1 137 ? 72.209 40.219 61.841 1.00 34.04 138 ALA C O 1
ATOM 3144 N N . LEU C 1 138 ? 70.992 39.698 60.022 1.00 34.16 139 LEU C N 1
ATOM 3145 C CA . LEU C 1 138 ? 71.497 38.335 59.914 1.00 34.32 139 LEU C CA 1
ATOM 3146 C C . LEU C 1 138 ? 72.965 38.307 59.532 1.00 34.41 139 LEU C C 1
ATOM 3147 O O . LEU C 1 138 ? 73.757 37.551 60.105 1.00 34.41 139 LEU C O 1
ATOM 3152 N N . ASP C 1 139 ? 73.315 39.128 58.547 1.00 34.57 140 ASP C N 1
ATOM 3153 C CA . ASP C 1 139 ? 74.691 39.260 58.099 1.00 34.69 140 ASP C CA 1
ATOM 3154 C C . ASP C 1 139 ? 75.610 39.576 59.282 1.00 34.81 140 ASP C C 1
ATOM 3155 O O . ASP C 1 139 ? 76.650 38.930 59.462 1.00 34.86 140 ASP C O 1
ATOM 3160 N N . CYS C 1 140 ? 75.202 40.544 60.104 1.00 34.94 141 CYS C N 1
ATOM 3161 C CA . CYS C 1 140 ? 75.849 40.824 61.384 1.00 35.03 141 CYS C CA 1
ATOM 3162 C C . CYS C 1 140 ? 76.038 39.567 62.212 1.00 35.15 141 CYS C C 1
ATOM 3163 O O . CYS C 1 140 ? 77.148 39.269 62.676 1.00 35.16 141 CYS C O 1
ATOM 3166 N N . PHE C 1 141 ? 74.949 38.820 62.371 1.00 35.26 142 PHE C N 1
ATOM 3167 C CA . PHE C 1 141 ? 74.936 37.643 63.214 1.00 35.39 142 PHE C CA 1
ATOM 3168 C C . PHE C 1 141 ? 76.005 36.616 62.807 1.00 35.46 142 PHE C C 1
ATOM 3169 O O . PHE C 1 141 ? 76.645 36.015 63.667 1.00 35.46 142 PHE C O 1
ATOM 3177 N N . SER C 1 142 ? 76.194 36.435 61.500 1.00 35.56 143 SER C N 1
ATOM 3178 C CA . SER C 1 142 ? 77.104 35.421 60.951 1.00 35.69 143 SER C CA 1
ATOM 3179 C C . SER C 1 142 ? 78.600 35.663 61.198 1.00 35.76 143 SER C C 1
ATOM 3180 O O . SER C 1 142 ? 79.398 34.739 61.075 1.00 35.76 143 SER C O 1
ATOM 3183 N N . ALA C 1 143 ? 78.970 36.898 61.526 1.00 35.87 144 ALA C N 1
ATOM 3184 C CA . ALA C 1 143 ? 80.371 37.269 61.703 1.00 35.99 144 ALA C CA 1
ATOM 3185 C C . ALA C 1 143 ? 80.628 37.667 63.155 1.00 36.11 144 ALA C C 1
ATOM 3186 O O . ALA C 1 143 ? 81.705 38.195 63.508 1.00 36.12 144 ALA C O 1
ATOM 3188 N N . LEU C 1 144 ? 79.624 37.419 63.994 1.00 36.24 145 LEU C N 1
ATOM 3189 C CA . LEU C 1 144 ? 79.857 37.125 65.400 1.00 36.34 145 LEU C CA 1
ATOM 3190 C C . LEU C 1 144 ? 80.435 35.720 65.559 1.00 36.41 145 LEU C C 1
ATOM 3191 O O . LEU C 1 144 ? 80.181 34.825 64.742 1.00 36.43 145 LEU C O 1
ATOM 3196 N N . GLU C 1 145 ? 81.197 35.539 66.634 1.00 36.47 146 GLU C N 1
ATOM 3197 C CA . GLU C 1 145 ? 81.860 34.275 66.919 1.00 36.51 146 GLU C CA 1
ATOM 3198 C C . GLU C 1 145 ? 81.596 33.923 68.376 1.00 36.53 146 GLU C C 1
ATOM 3199 O O . GLU C 1 145 ? 81.676 32.749 68.785 1.00 36.51 146 GLU C O 1
ATOM 3206 N N . MET D 1 3 ? 4.916 18.037 72.645 1.00 36.88 4 MET D N 1
ATOM 3207 C CA . MET D 1 3 ? 6.254 18.633 73.010 1.00 36.96 4 MET D CA 1
ATOM 3208 C C . MET D 1 3 ? 7.374 17.604 73.342 1.00 36.84 4 MET D C 1
ATOM 3209 O O . MET D 1 3 ? 7.175 16.667 74.127 1.00 36.82 4 MET D O 1
ATOM 3214 N N . ASN D 1 4 ? 8.546 17.792 72.741 1.00 36.73 5 ASN D N 1
ATOM 3215 C CA . ASN D 1 4 ? 9.747 17.053 73.155 1.00 36.63 5 ASN D CA 1
ATOM 3216 C C . ASN D 1 4 ? 10.760 17.935 73.916 1.00 36.52 5 ASN D C 1
ATOM 3217 O O . ASN D 1 4 ? 11.447 18.781 73.315 1.00 36.49 5 ASN D O 1
ATOM 3222 N N . LYS D 1 5 ? 10.848 17.734 75.234 1.00 36.35 6 LYS D N 1
ATOM 3223 C CA . LYS D 1 5 ? 11.755 18.521 76.076 1.00 36.19 6 LYS D CA 1
ATOM 3224 C C . LYS D 1 5 ? 13.238 18.128 76.002 1.00 36.09 6 LYS D C 1
ATOM 3225 O O . LYS D 1 5 ? 14.112 18.934 76.345 1.00 36.00 6 LYS D O 1
ATOM 3231 N N . SER D 1 6 ? 13.515 16.897 75.561 1.00 35.92 7 SER D N 1
ATOM 3232 C CA . SER D 1 6 ? 14.889 16.502 75.248 1.00 35.76 7 SER D CA 1
ATOM 3233 C C . SER D 1 6 ? 15.026 15.521 74.085 1.00 35.68 7 SER D C 1
ATOM 3234 O O . SER D 1 6 ? 14.341 14.496 74.034 1.00 35.65 7 SER D O 1
ATOM 3237 N N . GLN D 1 7 ? 15.897 15.866 73.138 1.00 35.55 8 GLN D N 1
ATOM 3238 C CA . GLN D 1 7 ? 16.316 14.948 72.072 1.00 35.44 8 GLN D CA 1
ATOM 3239 C C . GLN D 1 7 ? 17.468 14.105 72.577 1.00 35.31 8 GLN D C 1
ATOM 3240 O O . GLN D 1 7 ? 18.279 14.574 73.371 1.00 35.26 8 GLN D O 1
ATOM 3246 N N . GLN D 1 8 ? 17.520 12.855 72.126 1.00 35.19 9 GLN D N 1
ATOM 3247 C CA . GLN D 1 8 ? 18.746 12.055 72.209 1.00 35.05 9 GLN D CA 1
ATOM 3248 C C . GLN D 1 8 ? 19.727 12.495 71.136 1.00 34.92 9 GLN D C 1
ATOM 3249 O O . GLN D 1 8 ? 19.345 12.666 69.974 1.00 35.00 9 GLN D O 1
ATOM 3255 N N . VAL D 1 9 ? 20.984 12.699 71.522 1.00 34.71 10 VAL D N 1
ATOM 3256 C CA . VAL D 1 9 ? 22.067 12.855 70.553 1.00 34.47 10 VAL D CA 1
ATOM 3257 C C . VAL D 1 9 ? 23.298 12.011 70.901 1.00 34.34 10 VAL D C 1
ATOM 3258 O O . VAL D 1 9 ? 23.291 11.180 71.807 1.00 34.27 10 VAL D O 1
ATOM 3262 N N . GLN D 1 10 ? 24.366 12.246 70.162 1.00 34.14 11 GLN D N 1
ATOM 3263 C CA . GLN D 1 10 ? 25.476 11.325 70.147 1.00 33.92 11 GLN D CA 1
ATOM 3264 C C . GLN D 1 10 ? 26.773 12.053 69.883 1.00 33.73 11 GLN D C 1
ATOM 3265 O O . GLN D 1 10 ? 26.849 12.939 69.038 1.00 33.68 11 GLN D O 1
ATOM 3271 N N . THR D 1 11 ? 27.793 11.658 70.618 1.00 33.52 12 THR D N 1
ATOM 3272 C CA . THR D 1 11 ? 29.041 12.386 70.633 1.00 33.30 12 THR D CA 1
ATOM 3273 C C . THR D 1 11 ? 30.168 11.375 70.560 1.00 33.16 12 THR D C 1
ATOM 3274 O O . THR D 1 11 ? 30.076 10.294 71.139 1.00 33.11 12 THR D O 1
ATOM 3278 N N . ILE D 1 12 ? 31.209 11.725 69.815 1.00 32.97 13 ILE D N 1
ATOM 3279 C CA . ILE D 1 12 ? 32.491 11.021 69.841 1.00 32.81 13 ILE D CA 1
ATOM 3280 C C . ILE D 1 12 ? 33.101 10.988 71.257 1.00 32.70 13 ILE D C 1
ATOM 3281 O O . ILE D 1 12 ? 32.804 11.836 72.088 1.00 32.70 13 ILE D O 1
ATOM 3286 N N . THR D 1 13 ? 33.921 9.983 71.532 1.00 32.53 14 THR D N 1
ATOM 3287 C CA . THR D 1 13 ? 34.536 9.820 72.839 1.00 32.35 14 THR D CA 1
ATOM 3288 C C . THR D 1 13 ? 35.995 10.280 72.766 1.00 32.24 14 THR D C 1
ATOM 3289 O O . THR D 1 13 ? 36.529 10.470 71.679 1.00 32.21 14 THR D O 1
ATOM 3293 N N . LEU D 1 14 ? 36.634 10.475 73.918 1.00 32.08 15 LEU D N 1
ATOM 3294 C CA . LEU D 1 14 ? 38.075 10.611 73.934 1.00 31.91 15 LEU D CA 1
ATOM 3295 C C . LEU D 1 14 ? 38.772 9.377 73.333 1.00 31.90 15 LEU D C 1
ATOM 3296 O O . LEU D 1 14 ? 39.592 9.536 72.429 1.00 31.91 15 LEU D O 1
ATOM 3301 N N . ALA D 1 15 ? 38.426 8.168 73.781 1.00 31.78 16 ALA D N 1
ATOM 3302 C CA . ALA D 1 15 ? 39.055 6.960 73.238 1.00 31.71 16 ALA D CA 1
ATOM 3303 C C . ALA D 1 15 ? 39.140 6.928 71.710 1.00 31.66 16 ALA D C 1
ATOM 3304 O O . ALA D 1 15 ? 40.191 6.610 71.162 1.00 31.68 16 ALA D O 1
ATOM 3306 N N . ALA D 1 16 ? 38.049 7.298 71.034 1.00 31.60 17 ALA D N 1
ATOM 3307 C CA . ALA D 1 16 ? 38.014 7.376 69.571 1.00 31.48 17 ALA D CA 1
ATOM 3308 C C . ALA D 1 16 ? 38.950 8.434 68.993 1.00 31.44 17 ALA D C 1
ATOM 3309 O O . ALA D 1 16 ? 39.503 8.247 67.904 1.00 31.41 17 ALA D O 1
ATOM 3311 N N . ALA D 1 17 ? 39.104 9.546 69.714 1.00 31.33 18 ALA D N 1
ATOM 3312 C CA . ALA D 1 17 ? 39.979 10.639 69.286 1.00 31.23 18 ALA D CA 1
ATOM 3313 C C . ALA D 1 17 ? 41.441 10.271 69.429 1.00 31.16 18 ALA D C 1
ATOM 3314 O O . ALA D 1 17 ? 42.275 10.767 68.680 1.00 31.14 18 ALA D O 1
ATOM 3316 N N . GLN D 1 18 ? 41.737 9.400 70.394 1.00 31.06 19 GLN D N 1
ATOM 3317 C CA . GLN D 1 18 ? 43.080 8.926 70.620 1.00 30.98 19 GLN D CA 1
ATOM 3318 C C . GLN D 1 18 ? 43.540 8.011 69.512 1.00 30.96 19 GLN D C 1
ATOM 3319 O O . GLN D 1 18 ? 44.735 7.958 69.205 1.00 31.01 19 GLN D O 1
ATOM 3325 N N . GLN D 1 19 ? 42.596 7.285 68.919 1.00 30.88 20 GLN D N 1
ATOM 3326 C CA . GLN D 1 19 ? 42.903 6.378 67.817 1.00 30.81 20 GLN D CA 1
ATOM 3327 C C . GLN D 1 19 ? 43.164 7.137 66.515 1.00 30.77 20 GLN D C 1
ATOM 3328 O O . GLN D 1 19 ? 44.185 6.917 65.844 1.00 30.71 20 GLN D O 1
ATOM 3334 N N . MET D 1 20 ? 42.233 8.030 66.168 1.00 30.72 21 MET D N 1
ATOM 3335 C CA . MET D 1 20 ? 42.415 8.972 65.070 1.00 30.65 21 MET D CA 1
ATOM 3336 C C . MET D 1 20 ? 43.760 9.714 65.167 1.00 30.72 21 MET D C 1
ATOM 3337 O O . MET D 1 20 ? 44.458 9.902 64.152 1.00 30.79 21 MET D O 1
ATOM 3342 N N . ALA D 1 21 ? 44.142 10.113 66.375 1.00 30.73 22 ALA D N 1
ATOM 3343 C CA . ALA D 1 21 ? 45.376 10.863 66.562 1.00 30.77 22 ALA D CA 1
ATOM 3344 C C . ALA D 1 21 ? 46.585 10.005 66.192 1.00 30.81 22 ALA D C 1
ATOM 3345 O O . ALA D 1 21 ? 47.555 10.497 65.596 1.00 30.78 22 ALA D O 1
ATOM 3347 N N . ALA D 1 22 ? 46.517 8.720 66.550 1.00 30.88 23 ALA D N 1
ATOM 3348 C CA . ALA D 1 22 ? 47.620 7.789 66.309 1.00 30.90 23 ALA D CA 1
ATOM 3349 C C . ALA D 1 22 ? 47.692 7.344 64.832 1.00 30.94 23 ALA D C 1
ATOM 3350 O O . ALA D 1 22 ? 48.771 7.061 64.319 1.00 30.91 23 ALA D O 1
ATOM 3352 N N . ALA D 1 23 ? 46.548 7.320 64.148 1.00 30.99 24 ALA D N 1
ATOM 3353 C CA . ALA D 1 23 ? 46.518 7.105 62.692 1.00 31.06 24 ALA D CA 1
ATOM 3354 C C . ALA D 1 23 ? 47.061 8.287 61.892 1.00 31.12 24 ALA D C 1
ATOM 3355 O O . ALA D 1 23 ? 47.809 8.103 60.924 1.00 31.16 24 ALA D O 1
ATOM 3357 N N . VAL D 1 24 ? 46.682 9.498 62.292 1.00 31.17 25 VAL D N 1
ATOM 3358 C CA . VAL D 1 24 ? 47.210 10.721 61.682 1.00 31.21 25 VAL D CA 1
ATOM 3359 C C . VAL D 1 24 ? 48.716 10.870 61.902 1.00 31.22 25 VAL D C 1
ATOM 3360 O O . VAL D 1 24 ? 49.455 11.263 61.000 1.00 31.22 25 VAL D O 1
ATOM 3364 N N . GLU D 1 25 ? 49.167 10.528 63.100 1.00 31.23 26 GLU D N 1
ATOM 3365 C CA . GLU D 1 25 ? 50.560 10.734 63.475 1.00 31.27 26 GLU D CA 1
ATOM 3366 C C . GLU D 1 25 ? 51.525 9.890 62.624 1.00 31.22 26 GLU D C 1
ATOM 3367 O O . GLU D 1 25 ? 52.507 10.419 62.094 1.00 31.27 26 GLU D O 1
ATOM 3373 N N . LYS D 1 26 ? 51.235 8.595 62.495 1.00 31.15 27 LYS D N 1
ATOM 3374 C CA . LYS D 1 26 ? 51.898 7.709 61.520 1.00 31.05 27 LYS D CA 1
ATOM 3375 C C . LYS D 1 26 ? 51.816 8.186 60.062 1.00 30.98 27 LYS D C 1
ATOM 3376 O O . LYS D 1 26 ? 52.817 8.187 59.341 1.00 30.91 27 LYS D O 1
ATOM 3382 N N . LYS D 1 27 ? 50.617 8.569 59.625 1.00 30.91 28 LYS D N 1
ATOM 3383 C CA . LYS D 1 27 ? 50.398 8.890 58.208 1.00 30.86 28 LYS D CA 1
ATOM 3384 C C . LYS D 1 27 ? 51.027 10.212 57.784 1.00 30.80 28 LYS D C 1
ATOM 3385 O O . LYS D 1 27 ? 51.360 10.382 56.609 1.00 30.85 28 LYS D O 1
ATOM 3391 N N . ALA D 1 28 ? 51.208 11.124 58.737 1.00 30.68 29 ALA D N 1
ATOM 3392 C CA . ALA D 1 28 ? 51.879 12.402 58.481 1.00 30.62 29 ALA D CA 1
ATOM 3393 C C . ALA D 1 28 ? 53.349 12.200 58.214 1.00 30.56 29 ALA D C 1
ATOM 3394 O O . ALA D 1 28 ? 53.953 12.894 57.388 1.00 30.61 29 ALA D O 1
ATOM 3396 N N . THR D 1 29 ? 53.925 11.257 58.943 1.00 30.45 30 THR D N 1
ATOM 3397 C CA . THR D 1 29 ? 55.347 11.020 58.913 1.00 30.30 30 THR D CA 1
ATOM 3398 C C . THR D 1 29 ? 55.703 10.198 57.680 1.00 30.14 30 THR D C 1
ATOM 3399 O O . THR D 1 29 ? 56.752 10.418 57.048 1.00 30.10 30 THR D O 1
ATOM 3403 N N . GLU D 1 30 ? 54.808 9.284 57.309 1.00 29.91 31 GLU D N 1
ATOM 3404 C CA . GLU D 1 30 ? 55.031 8.486 56.110 1.00 29.68 31 GLU D CA 1
ATOM 3405 C C . GLU D 1 30 ? 55.023 9.354 54.839 1.00 29.47 31 GLU D C 1
ATOM 3406 O O . GLU D 1 30 ? 55.886 9.215 53.977 1.00 29.50 31 GLU D O 1
ATOM 3412 N N . ILE D 1 31 ? 54.122 10.330 54.790 1.00 29.19 32 ILE D N 1
ATOM 3413 C CA . ILE D 1 31 ? 54.187 11.401 53.799 1.00 28.82 32 ILE D CA 1
ATOM 3414 C C . ILE D 1 31 ? 55.211 12.535 54.072 1.00 28.61 32 ILE D C 1
ATOM 3415 O O . ILE D 1 31 ? 55.279 13.506 53.317 1.00 28.63 32 ILE D O 1
ATOM 3420 N N . ASN D 1 32 ? 56.002 12.409 55.132 1.00 28.22 33 ASN D N 1
ATOM 3421 C CA . ASN D 1 32 ? 57.002 13.415 55.478 1.00 27.89 33 ASN D CA 1
ATOM 3422 C C . ASN D 1 32 ? 56.445 14.852 55.703 1.00 27.65 33 ASN D C 1
ATOM 3423 O O . ASN D 1 32 ? 56.919 15.833 55.085 1.00 27.65 33 ASN D O 1
ATOM 3428 N N . VAL D 1 33 ? 55.446 14.972 56.583 1.00 27.21 34 VAL D N 1
ATOM 3429 C CA . VAL D 1 33 ? 55.026 16.283 57.123 1.00 26.73 34 VAL D CA 1
ATOM 3430 C C . VAL D 1 33 ? 54.796 16.218 58.649 1.00 26.42 34 VAL D C 1
ATOM 3431 O O . VAL D 1 33 ? 54.509 15.142 59.174 1.00 26.42 34 VAL D O 1
ATOM 3435 N N . ALA D 1 34 ? 54.936 17.339 59.362 1.00 25.94 35 ALA D N 1
ATOM 3436 C CA . ALA D 1 34 ? 54.553 17.407 60.785 1.00 25.48 35 ALA D CA 1
ATOM 3437 C C . ALA D 1 34 ? 53.321 18.280 61.028 1.00 25.21 35 ALA D C 1
ATOM 3438 O O . ALA D 1 34 ? 53.282 19.469 60.646 1.00 25.17 35 ALA D O 1
ATOM 3440 N N . VAL D 1 35 ? 52.307 17.699 61.658 1.00 24.76 36 VAL D N 1
ATOM 3441 C CA . VAL D 1 35 ? 51.025 18.392 61.799 1.00 24.31 36 VAL D CA 1
ATOM 3442 C C . VAL D 1 35 ? 50.522 18.552 63.249 1.00 24.09 36 VAL D C 1
ATOM 3443 O O . VAL D 1 35 ? 51.135 18.056 64.204 1.00 23.92 36 VAL D O 1
ATOM 3447 N N . VAL D 1 36 ? 49.410 19.274 63.390 1.00 23.74 37 VAL D N 1
ATOM 3448 C CA . VAL D 1 36 ? 48.691 19.374 64.651 1.00 23.42 37 VAL D CA 1
ATOM 3449 C C . VAL D 1 36 ? 47.329 18.758 64.444 1.00 23.26 37 VAL D C 1
ATOM 3450 O O . VAL D 1 36 ? 46.635 19.081 63.491 1.00 23.15 37 VAL D O 1
ATOM 3454 N N . PHE D 1 37 ? 46.948 17.853 65.334 1.00 23.02 38 PHE D N 1
ATOM 3455 C CA . PHE D 1 37 ? 45.651 17.204 65.213 1.00 22.78 38 PHE D CA 1
ATOM 3456 C C . PHE D 1 37 ? 44.777 17.581 66.408 1.00 22.67 38 PHE D C 1
ATOM 3457 O O . PHE D 1 37 ? 45.256 17.583 67.541 1.00 22.70 38 PHE D O 1
ATOM 3465 N N . SER D 1 38 ? 43.514 17.919 66.132 1.00 22.48 39 SER D N 1
ATOM 3466 C CA . SER D 1 38 ? 42.537 18.358 67.148 1.00 22.30 39 SER D CA 1
ATOM 3467 C C . SER D 1 38 ? 41.165 17.750 66.887 1.00 22.20 39 SER D C 1
ATOM 3468 O O . SER D 1 38 ? 40.644 17.869 65.774 1.00 22.17 39 SER D O 1
ATOM 3471 N N . VAL D 1 39 ? 40.568 17.137 67.909 1.00 22.03 40 VAL D N 1
ATOM 3472 C CA . VAL D 1 39 ? 39.191 16.608 67.820 1.00 21.88 40 VAL D CA 1
ATOM 3473 C C . VAL D 1 39 ? 38.230 17.343 68.780 1.00 21.80 40 VAL D C 1
ATOM 3474 O O . VAL D 1 39 ? 38.520 17.469 69.965 1.00 21.73 40 VAL D O 1
ATOM 3478 N N . VAL D 1 40 ? 37.113 17.840 68.256 1.00 21.71 41 VAL D N 1
ATOM 3479 C CA . VAL D 1 40 ? 36.028 18.394 69.105 1.00 21.69 41 VAL D CA 1
ATOM 3480 C C . VAL D 1 40 ? 34.824 17.433 69.207 1.00 21.68 41 VAL D C 1
ATOM 3481 O O . VAL D 1 40 ? 34.534 16.691 68.269 1.00 21.68 41 VAL D O 1
ATOM 3485 N N . ASP D 1 41 ? 34.131 17.456 70.344 1.00 21.62 42 ASP D N 1
ATOM 3486 C CA . ASP D 1 41 ? 32.896 16.680 70.506 1.00 21.64 42 ASP D CA 1
ATOM 3487 C C . ASP D 1 41 ? 31.656 17.351 69.864 1.00 21.59 42 ASP D C 1
ATOM 3488 O O . ASP D 1 41 ? 31.780 18.283 69.089 1.00 21.63 42 ASP D O 1
ATOM 3493 N N . ARG D 1 42 ? 30.472 16.869 70.208 1.00 21.58 43 ARG D N 1
ATOM 3494 C CA . ARG D 1 42 ? 29.234 17.291 69.579 1.00 21.52 43 ARG D CA 1
ATOM 3495 C C . ARG D 1 42 ? 28.936 18.818 69.690 1.00 21.48 43 ARG D C 1
ATOM 3496 O O . ARG D 1 42 ? 28.391 19.433 68.756 1.00 21.44 43 ARG D O 1
ATOM 3504 N N . GLY D 1 43 ? 29.303 19.415 70.825 1.00 21.37 44 GLY D N 1
ATOM 3505 C CA . GLY D 1 43 ? 29.132 20.846 71.050 1.00 21.31 44 GLY D CA 1
ATOM 3506 C C . GLY D 1 43 ? 30.350 21.643 70.590 1.00 21.28 44 GLY D C 1
ATOM 3507 O O . GLY D 1 43 ? 30.400 22.861 70.732 1.00 21.27 44 GLY D O 1
ATOM 3508 N N . GLY D 1 44 ? 31.334 20.939 70.041 1.00 21.23 45 GLY D N 1
ATOM 3509 C CA . GLY D 1 44 ? 32.512 21.559 69.496 1.00 21.19 45 GLY D CA 1
ATOM 3510 C C . GLY D 1 44 ? 33.463 21.898 70.611 1.00 21.16 45 GLY D C 1
ATOM 3511 O O . GLY D 1 44 ? 34.348 22.728 70.448 1.00 21.14 45 GLY D O 1
ATOM 3512 N N . ASN D 1 45 ? 33.251 21.254 71.751 1.00 21.11 46 ASN D N 1
ATOM 3513 C CA . ASN D 1 45 ? 34.150 21.333 72.863 1.00 21.12 46 ASN D CA 1
ATOM 3514 C C . ASN D 1 45 ? 35.355 20.401 72.661 1.00 21.11 46 ASN D C 1
ATOM 3515 O O . ASN D 1 45 ? 35.211 19.275 72.196 1.00 21.12 46 ASN D O 1
ATOM 3520 N N . THR D 1 46 ? 36.532 20.889 73.033 1.00 21.13 47 THR D N 1
ATOM 3521 C CA . THR D 1 46 ? 37.789 20.223 72.755 1.00 21.19 47 THR D CA 1
ATOM 3522 C C . THR D 1 46 ? 37.818 18.861 73.419 1.00 21.25 47 THR D C 1
ATOM 3523 O O . THR D 1 46 ? 37.478 18.753 74.589 1.00 21.29 47 THR D O 1
ATOM 3527 N N . LEU D 1 47 ? 38.191 17.827 72.668 1.00 21.32 48 LEU D N 1
ATOM 3528 C CA . LEU D 1 47 ? 38.721 16.571 73.254 1.00 21.41 48 LEU D CA 1
ATOM 3529 C C . LEU D 1 47 ? 40.253 16.435 73.278 1.00 21.42 48 LEU D C 1
ATOM 3530 O O . LEU D 1 47 ? 40.811 15.950 74.238 1.00 21.51 48 LEU D O 1
ATOM 3535 N N . LEU D 1 48 ? 40.935 16.855 72.225 1.00 21.51 49 LEU D N 1
ATOM 3536 C CA . LEU D 1 48 ? 42.336 16.485 72.041 1.00 21.59 49 LEU D CA 1
ATOM 3537 C C . LEU D 1 48 ? 43.058 17.502 71.150 1.00 21.64 49 LEU D C 1
ATOM 3538 O O . LEU D 1 48 ? 42.529 17.899 70.132 1.00 21.59 49 LEU D O 1
ATOM 3543 N N . ILE D 1 49 ? 44.265 17.908 71.547 1.00 21.76 50 ILE D N 1
ATOM 3544 C CA . ILE D 1 49 ? 45.199 18.608 70.660 1.00 21.89 50 ILE D CA 1
ATOM 3545 C C . ILE D 1 49 ? 46.598 17.965 70.773 1.00 22.01 50 ILE D C 1
ATOM 3546 O O . ILE D 1 49 ? 47.152 17.853 71.866 1.00 22.07 50 ILE D O 1
ATOM 3551 N N . GLN D 1 50 ? 47.175 17.539 69.655 1.00 22.10 51 GLN D N 1
ATOM 3552 C CA . GLN D 1 50 ? 48.431 16.785 69.730 1.00 22.21 51 GLN D CA 1
ATOM 3553 C C . GLN D 1 50 ? 49.396 17.280 68.679 1.00 22.22 51 GLN D C 1
ATOM 3554 O O . GLN D 1 50 ? 49.148 17.118 67.480 1.00 22.25 51 GLN D O 1
ATOM 3560 N N . ARG D 1 51 ? 50.474 17.920 69.111 1.00 22.23 52 ARG D N 1
ATOM 3561 C CA . ARG D 1 51 ? 51.302 18.628 68.155 1.00 22.28 52 ARG D CA 1
ATOM 3562 C C . ARG D 1 51 ? 52.667 17.976 67.976 1.00 22.31 52 ARG D C 1
ATOM 3563 O O . ARG D 1 51 ? 53.457 17.892 68.929 1.00 22.28 52 ARG D O 1
ATOM 3571 N N . MET D 1 52 ? 52.938 17.550 66.741 1.00 22.34 53 MET D N 1
ATOM 3572 C CA . MET D 1 52 ? 54.206 16.928 66.400 1.00 22.27 53 MET D CA 1
ATOM 3573 C C . MET D 1 52 ? 55.309 17.941 66.607 1.00 22.51 53 MET D C 1
ATOM 3574 O O . MET D 1 52 ? 55.112 19.135 66.377 1.00 22.56 53 MET D O 1
ATOM 3579 N N . ASP D 1 53 ? 56.455 17.475 67.078 1.00 22.62 54 ASP D N 1
ATOM 3580 C CA . ASP D 1 53 ? 57.552 18.363 67.439 1.00 22.83 54 ASP D CA 1
ATOM 3581 C C . ASP D 1 53 ? 57.934 19.388 66.374 1.00 22.88 54 ASP D C 1
ATOM 3582 O O . ASP D 1 53 ? 58.217 20.547 66.683 1.00 22.98 54 ASP D O 1
ATOM 3587 N N . GLU D 1 54 ? 57.911 18.975 65.119 1.00 22.97 55 GLU D N 1
ATOM 3588 C CA . GLU D 1 54 ? 58.360 19.860 64.060 1.00 23.04 55 GLU D CA 1
ATOM 3589 C C . GLU D 1 54 ? 57.213 20.588 63.391 1.00 23.05 55 GLU D C 1
ATOM 3590 O O . GLU D 1 54 ? 57.430 21.306 62.397 1.00 23.04 55 GLU D O 1
ATOM 3596 N N . ALA D 1 55 ? 56.000 20.424 63.935 1.00 23.01 56 ALA D N 1
ATOM 3597 C CA . ALA D 1 55 ? 54.858 21.202 63.456 1.00 22.99 56 ALA D CA 1
ATOM 3598 C C . ALA D 1 55 ? 54.964 22.676 63.838 1.00 22.95 56 ALA D C 1
ATOM 3599 O O . ALA D 1 55 ? 55.501 23.019 64.905 1.00 22.93 56 ALA D O 1
ATOM 3601 N N . PHE D 1 56 ? 54.450 23.537 62.961 1.00 22.87 57 PHE D N 1
ATOM 3602 C CA . PHE D 1 56 ? 54.258 24.959 63.276 1.00 22.83 57 PHE D CA 1
ATOM 3603 C C . PHE D 1 56 ? 53.361 25.215 64.497 1.00 22.78 57 PHE D C 1
ATOM 3604 O O . PHE D 1 56 ? 52.208 24.800 64.521 1.00 22.76 57 PHE D O 1
ATOM 3612 N N . VAL D 1 57 ? 53.879 25.949 65.482 1.00 22.75 58 VAL D N 1
ATOM 3613 C CA . VAL D 1 57 ? 53.094 26.275 66.655 1.00 22.66 58 VAL D CA 1
ATOM 3614 C C . VAL D 1 57 ? 51.967 27.239 66.281 1.00 22.66 58 VAL D C 1
ATOM 3615 O O . VAL D 1 57 ? 51.017 27.415 67.053 1.00 22.64 58 VAL D O 1
ATOM 3619 N N . SER D 1 58 ? 52.053 27.822 65.080 1.00 22.50 59 SER D N 1
ATOM 3620 C CA . SER D 1 58 ? 50.948 28.570 64.529 1.00 22.41 59 SER D CA 1
ATOM 3621 C C . SER D 1 58 ? 49.726 27.706 64.188 1.00 22.41 59 SER D C 1
ATOM 3622 O O . SER D 1 58 ? 48.606 28.227 64.061 1.00 22.41 59 SER D O 1
ATOM 3625 N N . SER D 1 59 ? 49.936 26.395 64.072 1.00 22.33 60 SER D N 1
ATOM 3626 C CA . SER D 1 59 ? 48.921 25.479 63.567 1.00 22.27 60 SER D CA 1
ATOM 3627 C C . SER D 1 59 ? 48.117 24.881 64.720 1.00 22.35 60 SER D C 1
ATOM 3628 O O . SER D 1 59 ? 47.242 24.039 64.508 1.00 22.40 60 SER D O 1
ATOM 3631 N N . CYS D 1 60 ? 48.403 25.289 65.945 1.00 22.35 61 CYS D N 1
ATOM 3632 C CA . CYS D 1 60 ? 47.603 24.804 67.055 1.00 22.39 61 CYS D CA 1
ATOM 3633 C C . CYS D 1 60 ? 46.184 25.361 67.070 1.00 22.39 61 CYS D C 1
ATOM 3634 O O . CYS D 1 60 ? 45.201 24.591 66.995 1.00 22.45 61 CYS D O 1
ATOM 3637 N N . ASP D 1 61 ? 46.081 26.687 67.156 1.00 22.34 62 ASP D N 1
ATOM 3638 C CA . ASP D 1 61 ? 44.803 27.386 67.063 1.00 22.31 62 ASP D CA 1
ATOM 3639 C C . ASP D 1 61 ? 44.116 27.159 65.707 1.00 22.21 62 ASP D C 1
ATOM 3640 O O . ASP D 1 61 ? 42.893 26.989 65.655 1.00 22.22 62 ASP D O 1
ATOM 3645 N N . ILE D 1 62 ? 44.894 27.115 64.618 1.00 22.06 63 ILE D N 1
ATOM 3646 C CA . ILE D 1 62 ? 44.348 26.766 63.282 1.00 21.81 63 ILE D CA 1
ATOM 3647 C C . ILE D 1 62 ? 43.657 25.402 63.273 1.00 21.66 63 ILE D C 1
ATOM 3648 O O . ILE D 1 62 ? 42.516 25.271 62.796 1.00 21.60 63 ILE D O 1
ATOM 3653 N N . SER D 1 63 ? 44.351 24.397 63.810 1.00 21.44 64 SER D N 1
ATOM 3654 C CA . SER D 1 63 ? 43.835 23.018 63.848 1.00 21.17 64 SER D CA 1
ATOM 3655 C C . SER D 1 63 ? 42.573 22.839 64.684 1.00 21.03 64 SER D C 1
ATOM 3656 O O . SER D 1 63 ? 41.629 22.166 64.253 1.00 20.96 64 SER D O 1
ATOM 3659 N N . LEU D 1 64 ? 42.567 23.416 65.888 1.00 20.83 65 LEU D N 1
ATOM 3660 C CA . LEU D 1 64 ? 41.387 23.377 66.741 1.00 20.63 65 LEU D CA 1
ATOM 3661 C C . LEU D 1 64 ? 40.222 24.057 66.044 1.00 20.58 65 LEU D C 1
ATOM 3662 O O . LEU D 1 64 ? 39.108 23.487 65.964 1.00 20.55 65 LEU D O 1
ATOM 3667 N N . ASN D 1 65 ? 40.476 25.257 65.513 1.00 20.41 66 ASN D N 1
ATOM 3668 C CA . ASN D 1 65 ? 39.417 25.986 64.827 1.00 20.36 66 ASN D CA 1
ATOM 3669 C C . ASN D 1 65 ? 38.946 25.325 63.528 1.00 20.30 66 ASN D C 1
ATOM 3670 O O . ASN D 1 65 ? 37.835 25.570 63.103 1.00 20.30 66 ASN D O 1
ATOM 3675 N N . LYS D 1 66 ? 39.786 24.491 62.908 1.00 20.30 67 LYS D N 1
ATOM 3676 C CA . LYS D 1 66 ? 39.342 23.588 61.817 1.00 20.22 67 LYS D CA 1
ATOM 3677 C C . LYS D 1 66 ? 38.298 22.571 62.272 1.00 20.21 67 LYS D C 1
ATOM 3678 O O . LYS D 1 66 ? 37.225 22.495 61.670 1.00 20.20 67 LYS D O 1
ATOM 3684 N N . ALA D 1 67 ? 38.595 21.842 63.353 1.00 20.15 68 ALA D N 1
ATOM 3685 C CA . ALA D 1 67 ? 37.614 20.995 64.054 1.00 20.21 68 ALA D CA 1
ATOM 3686 C C . ALA D 1 67 ? 36.264 21.647 64.487 1.00 20.21 68 ALA D C 1
ATOM 3687 O O . ALA D 1 67 ? 35.201 21.141 64.164 1.00 20.15 68 ALA D O 1
ATOM 3689 N N . TRP D 1 68 ? 36.341 22.766 65.211 1.00 20.37 69 TRP D N 1
ATOM 3690 C CA . TRP D 1 68 ? 35.180 23.546 65.657 1.00 20.43 69 TRP D CA 1
ATOM 3691 C C . TRP D 1 68 ? 34.350 24.024 64.476 1.00 20.52 69 TRP D C 1
ATOM 3692 O O . TRP D 1 68 ? 33.127 23.894 64.460 1.00 20.47 69 TRP D O 1
ATOM 3703 N N . SER D 1 69 ? 35.035 24.581 63.494 1.00 20.68 70 SER D N 1
ATOM 3704 C CA . SER D 1 69 ? 34.400 25.009 62.258 1.00 20.90 70 SER D CA 1
ATOM 3705 C C . SER D 1 69 ? 33.587 23.878 61.677 1.00 21.00 70 SER D C 1
ATOM 3706 O O . SER D 1 69 ? 32.380 23.993 61.584 1.00 21.04 70 SER D O 1
ATOM 3709 N N . ALA D 1 70 ? 34.250 22.768 61.347 1.00 21.17 71 ALA D N 1
ATOM 3710 C CA . ALA D 1 70 ? 33.613 21.614 60.697 1.00 21.32 71 ALA D CA 1
ATOM 3711 C C . ALA D 1 70 ? 32.401 21.096 61.443 1.00 21.46 71 ALA D C 1
ATOM 3712 O O . ALA D 1 70 ? 31.399 20.726 60.829 1.00 21.42 71 ALA D O 1
ATOM 3714 N N . CYS D 1 71 ? 32.526 21.044 62.768 1.00 21.69 72 CY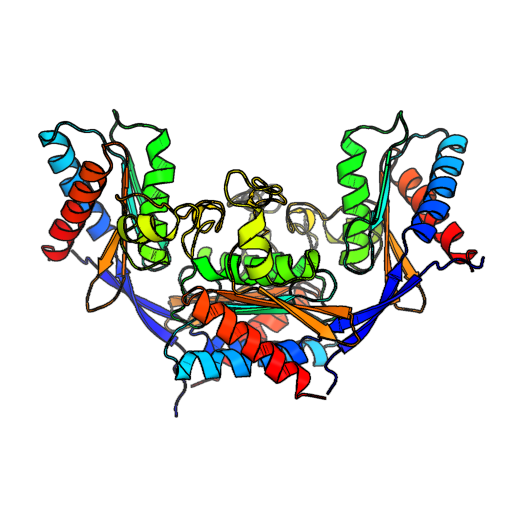S D N 1
ATOM 3715 C CA . CYS D 1 71 ? 31.452 20.647 63.654 1.00 21.89 72 CYS D CA 1
ATOM 3716 C C . CYS D 1 71 ? 30.273 21.586 63.457 1.00 22.04 72 CYS D C 1
ATOM 3717 O O . CYS D 1 71 ? 29.180 21.176 63.027 1.00 22.11 72 CYS D O 1
ATOM 3720 N N . SER D 1 72 ? 30.523 22.853 63.760 1.00 22.23 73 SER D N 1
ATOM 3721 C CA . SER D 1 72 ? 29.491 23.877 63.835 1.00 22.46 73 SER D CA 1
ATOM 3722 C C . SER D 1 72 ? 28.832 24.179 62.510 1.00 22.55 73 SER D C 1
ATOM 3723 O O . SER D 1 72 ? 27.615 24.317 62.447 1.00 22.62 73 SER D O 1
ATOM 3726 N N . LEU D 1 73 ? 29.639 24.246 61.460 1.00 22.76 74 LEU D N 1
ATOM 3727 C CA . LEU D 1 73 ? 29.153 24.369 60.094 1.00 23.00 74 LEU D CA 1
ATOM 3728 C C . LEU D 1 73 ? 28.664 23.038 59.483 1.00 23.15 74 LEU D C 1
ATOM 3729 O O . LEU D 1 73 ? 28.018 23.043 58.425 1.00 23.20 74 LEU D O 1
ATOM 3734 N N . LYS D 1 74 ? 28.981 21.913 60.143 1.00 23.30 75 LYS D N 1
ATOM 3735 C CA . LYS D 1 74 ? 28.528 20.584 59.730 1.00 23.47 75 LYS D CA 1
ATOM 3736 C C . LYS D 1 74 ? 29.112 20.061 58.399 1.00 23.61 75 LYS D C 1
ATOM 3737 O O . LYS D 1 74 ? 28.686 19.016 57.884 1.00 23.71 75 LYS D O 1
ATOM 3743 N N . GLN D 1 75 ? 30.105 20.766 57.874 1.00 23.73 76 GLN D N 1
ATOM 3744 C CA . GLN D 1 75 ? 30.646 20.530 56.537 1.00 23.87 76 GLN D CA 1
ATOM 3745 C C . GLN D 1 75 ? 32.161 20.770 56.596 1.00 23.95 76 GLN D C 1
ATOM 3746 O O . GLN D 1 75 ? 32.686 21.231 57.611 1.00 23.93 76 GLN D O 1
ATOM 3752 N N . GLY D 1 76 ? 32.867 20.469 55.514 1.00 24.05 77 GLY D N 1
ATOM 3753 C CA . GLY D 1 76 ? 34.310 20.686 55.492 1.00 24.25 77 GLY D CA 1
ATOM 3754 C C . GLY D 1 76 ? 34.699 22.142 55.316 1.00 24.34 77 GLY D C 1
ATOM 3755 O O . GLY D 1 76 ? 34.152 22.843 54.479 1.00 24.39 77 GLY D O 1
ATOM 3756 N N . THR D 1 77 ? 35.674 22.601 56.085 1.00 24.49 78 THR D N 1
ATOM 3757 C CA . THR D 1 77 ? 36.269 23.912 55.849 1.00 24.61 78 THR D CA 1
ATOM 3758 C C . THR D 1 77 ? 36.650 24.147 54.379 1.00 24.74 78 THR D C 1
ATOM 3759 O O . THR D 1 77 ? 36.711 25.303 53.913 1.00 24.78 78 THR D O 1
ATOM 3763 N N . HIS D 1 78 ? 36.909 23.055 53.657 1.00 24.89 79 HIS D N 1
ATOM 3764 C CA . HIS D 1 78 ? 37.211 23.110 52.210 1.00 25.06 79 HIS D CA 1
ATOM 3765 C C . HIS D 1 78 ? 35.961 23.473 51.368 1.00 25.16 79 HIS D C 1
ATOM 3766 O O . HIS D 1 78 ? 36.063 24.071 50.285 1.00 25.19 79 HIS D O 1
ATOM 3773 N N . GLU D 1 79 ? 34.788 23.125 51.885 1.00 25.25 80 GLU D N 1
ATOM 3774 C CA . GLU D 1 79 ? 33.546 23.425 51.214 1.00 25.40 80 GLU D CA 1
ATOM 3775 C C . GLU D 1 79 ? 33.238 24.933 51.130 1.00 25.49 80 GLU D C 1
ATOM 3776 O O . GLU D 1 79 ? 32.671 25.418 50.138 1.00 25.54 80 GLU D O 1
ATOM 3782 N N . ILE D 1 80 ? 33.583 25.676 52.177 1.00 25.61 81 ILE D N 1
ATOM 3783 C CA . ILE D 1 80 ? 33.082 27.046 52.294 1.00 25.64 81 ILE D CA 1
ATOM 3784 C C . ILE D 1 80 ? 33.972 28.051 51.580 1.00 25.69 81 ILE D C 1
ATOM 3785 O O . ILE D 1 80 ? 33.565 29.195 51.371 1.00 25.64 81 ILE D O 1
ATOM 3790 N N . THR D 1 81 ? 35.171 27.584 51.196 1.00 25.77 82 THR D N 1
ATOM 3791 C CA . THR D 1 81 ? 36.245 28.363 50.534 1.00 25.86 82 THR D CA 1
ATOM 3792 C C . THR D 1 81 ? 35.780 29.187 49.324 1.00 25.96 82 THR D C 1
ATOM 3793 O O . THR D 1 81 ? 36.224 30.332 49.116 1.00 25.95 82 THR D O 1
ATOM 3797 N N . SER D 1 82 ? 34.913 28.601 48.501 1.00 26.07 83 SER D N 1
ATOM 3798 C CA . SER D 1 82 ? 34.425 29.317 47.310 1.00 26.20 83 SER D CA 1
ATOM 3799 C C . SER D 1 82 ? 33.391 30.393 47.681 1.00 26.23 83 SER D C 1
ATOM 3800 O O . SER D 1 82 ? 33.300 31.441 47.019 1.00 26.30 83 SER D O 1
ATOM 3803 N N . ALA D 1 83 ? 32.641 30.140 48.756 1.00 26.31 84 ALA D N 1
ATOM 3804 C CA . ALA D 1 83 ? 31.585 31.052 49.213 1.00 26.38 84 ALA D CA 1
ATOM 3805 C C . ALA D 1 83 ? 32.106 32.366 49.845 1.00 26.42 84 ALA D C 1
ATOM 3806 O O . ALA D 1 83 ? 31.375 33.351 49.924 1.00 26.44 84 ALA D O 1
ATOM 3808 N N . VAL D 1 84 ? 33.364 32.392 50.261 1.00 26.46 85 VAL D N 1
ATOM 3809 C CA . VAL D 1 84 ? 33.854 33.503 51.075 1.00 26.54 85 VAL D CA 1
ATOM 3810 C C . VAL D 1 84 ? 34.852 34.405 50.322 1.00 26.60 85 VAL D C 1
ATOM 3811 O O . VAL D 1 84 ? 35.143 35.548 50.754 1.00 26.69 85 VAL D O 1
ATOM 3815 N N . GLN D 1 85 ? 35.362 33.899 49.194 1.00 26.58 86 GLN D N 1
ATOM 3816 C CA . GLN D 1 85 ? 36.022 34.724 48.182 1.00 26.51 86 GLN D CA 1
ATOM 3817 C C . GLN D 1 85 ? 35.347 36.088 47.970 1.00 26.48 86 GLN D C 1
ATOM 3818 O O . GLN D 1 85 ? 34.117 36.185 47.989 1.00 26.48 86 GLN D O 1
ATOM 3824 N N . PRO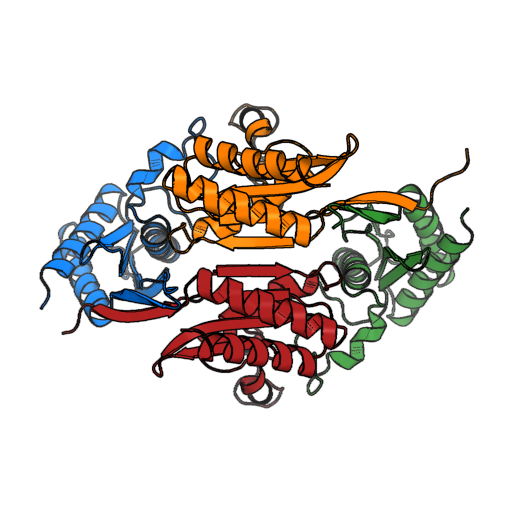 D 1 86 ? 36.155 37.144 47.762 1.00 26.42 87 PRO D N 1
ATOM 3825 C CA . PRO D 1 86 ? 35.593 38.447 47.428 1.00 26.40 87 PRO D CA 1
ATOM 3826 C C . PRO D 1 86 ? 34.607 38.365 46.267 1.00 26.38 87 PRO D C 1
ATOM 3827 O O . PRO D 1 86 ? 34.878 37.675 45.270 1.00 26.34 87 PRO D O 1
ATOM 3831 N N . GLY D 1 87 ? 33.475 39.063 46.400 1.00 26.32 88 GLY D N 1
ATOM 3832 C CA . GLY D 1 87 ? 32.459 39.066 45.343 1.00 26.23 88 GLY D CA 1
ATOM 3833 C C . GLY D 1 87 ? 31.357 38.048 45.582 1.00 26.17 88 GLY D C 1
ATOM 3834 O O . GLY D 1 87 ? 30.219 38.219 45.119 1.00 26.21 88 GLY D O 1
ATOM 3835 N N . GLN D 1 88 ? 31.685 36.981 46.308 1.00 26.04 89 GLN D N 1
ATOM 3836 C CA . GLN D 1 88 ? 30.689 35.982 46.668 1.00 25.87 89 GLN D CA 1
ATOM 3837 C C . GLN D 1 88 ? 29.818 36.324 47.867 1.00 25.71 89 GLN D C 1
ATOM 3838 O O . GLN D 1 88 ? 29.981 37.372 48.529 1.00 25.75 89 GLN D O 1
ATOM 3844 N N . SER D 1 89 ? 28.885 35.419 48.134 1.00 25.46 90 SER D N 1
ATOM 3845 C CA . SER D 1 89 ? 27.667 35.734 48.865 1.00 25.22 90 SER D CA 1
ATOM 3846 C C . SER D 1 89 ? 27.961 35.782 50.347 1.00 25.04 90 SER D C 1
ATOM 3847 O O . SER D 1 89 ? 27.166 36.348 51.122 1.00 25.01 90 SER D O 1
ATOM 3850 N N . LEU D 1 90 ? 29.088 35.170 50.731 1.00 24.72 91 LEU D N 1
ATOM 3851 C CA . LEU D 1 90 ? 29.416 34.979 52.134 1.00 24.45 91 LEU D CA 1
ATOM 3852 C C . LEU D 1 90 ? 30.775 35.538 52.452 1.00 24.25 91 LEU D C 1
ATOM 3853 O O . LEU D 1 90 ? 31.320 35.306 53.527 1.00 24.23 91 LEU D O 1
ATOM 3858 N N . TYR D 1 91 ? 31.303 36.309 51.516 1.00 24.01 92 TYR D N 1
ATOM 3859 C CA . TYR D 1 91 ? 32.380 37.245 51.814 1.00 23.77 92 TYR D CA 1
ATOM 3860 C C . TYR D 1 91 ? 32.124 37.918 53.161 1.00 23.60 92 TYR D C 1
ATOM 3861 O O . TYR D 1 91 ? 31.055 38.512 53.366 1.00 23.61 92 TYR D O 1
ATOM 3870 N N . GLY D 1 92 ? 33.082 37.802 54.075 1.00 23.35 93 GLY D N 1
ATOM 3871 C CA . GLY D 1 92 ? 32.914 38.312 55.428 1.00 23.11 93 GLY D CA 1
ATOM 3872 C C . GLY D 1 92 ? 32.454 37.326 56.484 1.00 22.96 93 GLY D C 1
ATOM 3873 O O . GLY D 1 92 ? 32.436 37.674 57.653 1.00 22.97 93 GLY D O 1
ATOM 3874 N N . LEU D 1 93 ? 32.108 36.094 56.104 1.00 22.79 94 LEU D N 1
ATOM 3875 C CA . LEU D 1 93 ? 32.026 34.990 57.076 1.00 22.66 94 LEU D CA 1
ATOM 3876 C C . LEU D 1 93 ? 33.331 34.782 57.867 1.00 22.59 94 LEU D C 1
ATOM 3877 O O . LEU D 1 93 ? 33.310 34.471 59.060 1.00 22.50 94 LEU D O 1
ATOM 3882 N N . GLN D 1 94 ? 34.455 34.958 57.181 1.00 22.52 95 GLN D N 1
ATOM 3883 C CA . GLN D 1 94 ? 35.779 34.662 57.734 1.00 22.46 95 GLN D CA 1
ATOM 3884 C C . GLN D 1 94 ? 36.083 35.492 58.974 1.00 22.46 95 GLN D C 1
ATOM 3885 O O . GLN D 1 94 ? 36.902 35.099 59.787 1.00 22.43 95 GLN D O 1
ATOM 3891 N N . LEU D 1 95 ? 35.400 36.629 59.109 1.00 22.43 96 LEU D N 1
ATOM 3892 C CA . LEU D 1 95 ? 35.635 37.575 60.188 1.00 22.42 96 LEU D CA 1
ATOM 3893 C C . LEU D 1 95 ? 34.754 37.336 61.401 1.00 22.44 96 LEU D C 1
ATOM 3894 O O . LEU D 1 95 ? 34.961 37.969 62.463 1.00 22.38 96 LEU D O 1
ATOM 3899 N N . THR D 1 96 ? 33.767 36.447 61.243 1.00 22.44 97 THR D N 1
ATOM 3900 C CA . THR D 1 96 ? 32.768 36.276 62.264 1.00 22.41 97 THR D CA 1
ATOM 3901 C C . THR D 1 96 ? 33.328 35.313 63.294 1.00 22.44 97 THR D C 1
ATOM 3902 O O . THR D 1 96 ? 34.344 34.642 63.033 1.00 22.42 97 THR D O 1
ATOM 3906 N N . ASN D 1 97 ? 32.660 35.264 64.454 1.00 22.44 98 ASN D N 1
ATOM 3907 C CA . ASN D 1 97 ? 32.929 34.293 65.516 1.00 22.45 98 ASN D CA 1
ATOM 3908 C C . ASN D 1 97 ? 34.360 34.371 66.012 1.00 22.44 98 ASN D C 1
ATOM 3909 O O . ASN D 1 97 ? 34.971 33.346 66.280 1.00 22.43 98 ASN D O 1
ATOM 3914 N N . GLN D 1 98 ? 34.884 35.591 66.096 1.00 22.44 99 GLN D N 1
ATOM 3915 C CA . GLN D 1 98 ? 36.244 35.856 66.584 1.00 22.48 99 GLN D CA 1
ATOM 3916 C C . GLN D 1 98 ? 37.290 35.146 65.738 1.00 22.51 99 GLN D C 1
ATOM 3917 O O . GLN D 1 98 ? 38.278 34.631 66.258 1.00 22.50 99 GLN D O 1
ATOM 3923 N N . GLN D 1 99 ? 37.044 35.132 64.424 1.00 22.57 100 GLN D N 1
ATOM 3924 C CA . GLN D 1 99 ? 37.934 34.519 63.414 1.00 22.61 100 GLN D CA 1
ATOM 3925 C C . GLN D 1 99 ? 38.218 33.009 63.587 1.00 22.61 100 GLN D C 1
ATOM 3926 O O . GLN D 1 99 ? 39.261 32.489 63.162 1.00 22.64 100 GLN D O 1
ATOM 3932 N N . ARG D 1 100 ? 37.265 32.317 64.201 1.00 22.68 101 ARG D N 1
ATOM 3933 C CA . ARG D 1 100 ? 37.334 30.883 64.429 1.00 22.74 101 ARG D CA 1
ATOM 3934 C C . ARG D 1 100 ? 36.882 30.066 63.213 1.00 22.85 101 ARG D C 1
ATOM 3935 O O . ARG D 1 100 ? 36.989 28.831 63.218 1.00 22.90 101 ARG D O 1
ATOM 3943 N N . ILE D 1 101 ? 36.295 30.725 62.212 1.00 22.94 102 ILE D N 1
ATOM 3944 C CA . ILE D 1 101 ? 35.658 29.998 61.119 1.00 22.98 102 ILE D CA 1
ATOM 3945 C C . ILE D 1 101 ? 36.683 29.967 60.028 1.00 23.01 102 ILE D C 1
ATOM 3946 O O . ILE D 1 101 ? 36.882 30.945 59.330 1.00 23.05 102 ILE D O 1
ATOM 3951 N N . ILE D 1 102 ? 37.379 28.848 59.938 1.00 23.09 103 ILE D N 1
ATOM 3952 C CA . ILE D 1 102 ? 38.545 28.744 59.081 1.00 23.21 103 ILE D CA 1
ATOM 3953 C C . ILE D 1 102 ? 38.079 28.322 57.677 1.00 23.30 103 ILE D C 1
ATOM 3954 O O . ILE D 1 102 ? 37.284 27.397 57.526 1.00 23.33 103 ILE D O 1
ATOM 3959 N N . ILE D 1 103 ? 38.551 29.020 56.658 1.00 23.40 104 ILE D N 1
ATOM 3960 C CA . ILE D 1 103 ? 37.904 28.940 55.361 1.00 23.55 104 ILE D CA 1
ATOM 3961 C C . ILE D 1 103 ? 38.671 28.028 54.394 1.00 23.63 104 ILE D C 1
ATOM 3962 O O . ILE D 1 103 ? 38.259 27.853 53.257 1.00 23.71 104 ILE D O 1
ATOM 3967 N N . PHE D 1 104 ? 39.783 27.436 54.843 1.00 23.71 105 PHE D N 1
ATOM 3968 C CA . PHE D 1 104 ? 40.601 26.573 53.972 1.00 23.75 105 PHE D CA 1
ATOM 3969 C C . PHE D 1 104 ? 40.652 25.156 54.489 1.00 23.79 105 PHE D C 1
ATOM 3970 O O . PHE D 1 104 ? 40.446 24.900 55.683 1.00 23.77 105 PHE D O 1
ATOM 3978 N N . GLY D 1 105 ? 40.939 24.230 53.580 1.00 23.89 106 GLY D N 1
ATOM 3979 C CA . GLY D 1 105 ? 40.770 22.790 53.848 1.00 23.92 106 GLY D CA 1
ATOM 3980 C C . GLY D 1 105 ? 41.653 22.307 54.978 1.00 23.96 106 GLY D C 1
ATOM 3981 O O . GLY D 1 105 ? 42.756 22.850 55.195 1.00 23.90 106 GLY D O 1
ATOM 3982 N N . GLY D 1 106 ? 41.146 21.304 55.701 1.00 23.97 107 GLY D N 1
ATOM 3983 C CA . GLY D 1 106 ? 41.857 20.665 56.807 1.00 24.07 107 GLY D CA 1
ATOM 3984 C C . GLY D 1 106 ? 40.883 20.157 57.870 1.00 24.15 107 GLY D C 1
ATOM 3985 O O . GLY D 1 106 ? 41.238 19.319 58.701 1.00 24.11 107 GLY D O 1
ATOM 3986 N N . GLY D 1 107 ? 39.654 20.672 57.846 1.00 24.23 108 GLY D N 1
ATOM 3987 C CA . GLY D 1 107 ? 38.657 20.402 58.900 1.00 24.36 108 GLY D CA 1
ATOM 3988 C C . GLY D 1 107 ? 37.510 19.578 58.346 1.00 24.45 108 GLY D C 1
ATOM 3989 O O . GLY D 1 107 ? 36.971 19.922 57.298 1.00 24.42 108 GLY D O 1
ATOM 3990 N N . LEU D 1 108 ? 37.173 18.480 59.030 1.00 24.56 109 LEU D N 1
ATOM 3991 C CA . LEU D 1 108 ? 36.125 17.551 58.593 1.00 24.76 109 LEU D CA 1
ATOM 3992 C C . LEU D 1 108 ? 35.205 17.064 59.718 1.00 24.90 109 LEU D C 1
ATOM 3993 O O . LEU D 1 108 ? 35.668 16.700 60.799 1.00 24.79 109 LEU D O 1
ATOM 3998 N N . PRO D 1 109 ? 33.888 17.045 59.451 1.00 25.11 110 PRO D N 1
ATOM 3999 C CA . PRO D 1 109 ? 32.999 16.535 60.475 1.00 25.37 110 PRO D CA 1
ATOM 4000 C C . PRO D 1 109 ? 33.032 15.014 60.535 1.00 25.61 110 PRO D C 1
ATOM 4001 O O . PRO D 1 109 ? 33.257 14.354 59.523 1.00 25.70 110 PRO D O 1
ATOM 4005 N N . VAL D 1 110 ? 32.861 14.476 61.732 1.00 25.93 111 VAL D N 1
ATOM 4006 C CA . VAL D 1 110 ? 32.690 13.056 61.924 1.00 26.23 111 VAL D CA 1
ATOM 4007 C C . VAL D 1 110 ? 31.211 12.758 61.817 1.00 26.47 111 VAL D C 1
ATOM 4008 O O . VAL D 1 110 ? 30.419 13.219 62.667 1.00 26.55 111 VAL D O 1
ATOM 4012 N N . ILE D 1 111 ? 30.843 12.000 60.776 1.00 26.70 112 ILE D N 1
ATOM 4013 C CA . ILE D 1 111 ? 29.439 11.727 60.452 1.00 26.96 112 ILE D CA 1
ATOM 4014 C C . ILE D 1 111 ? 29.022 10.266 60.663 1.00 27.06 112 ILE D C 1
ATOM 4015 O O . ILE D 1 111 ? 29.002 9.448 59.739 1.00 27.12 112 ILE D O 1
ATOM 4020 N N . PHE D 1 112 ? 28.660 9.975 61.901 1.00 27.21 113 PHE D N 1
ATOM 4021 C CA . PHE D 1 112 ? 28.212 8.662 62.319 1.00 27.37 113 PHE D CA 1
ATOM 4022 C C . PHE D 1 112 ? 26.710 8.782 62.599 1.00 27.44 113 PHE D C 1
ATOM 4023 O O . PHE D 1 112 ? 26.267 9.744 63.248 1.00 27.51 113 PHE D O 1
ATOM 4031 N N . ASN D 1 113 ? 25.939 7.838 62.052 1.00 27.56 114 ASN D N 1
ATOM 4032 C CA . ASN D 1 113 ? 24.464 7.827 62.097 1.00 27.61 114 ASN D CA 1
ATOM 4033 C C . ASN D 1 113 ? 23.770 9.041 61.540 1.00 27.62 114 ASN D C 1
ATOM 4034 O O . ASN D 1 113 ? 22.705 9.431 62.019 1.00 27.66 114 ASN D O 1
ATOM 4039 N N . GLU D 1 114 ? 24.385 9.641 60.524 1.00 27.69 115 GLU D N 1
ATOM 4040 C CA . GLU D 1 114 ? 23.784 10.742 59.758 1.00 27.73 115 GLU D CA 1
ATOM 4041 C C . GLU D 1 114 ? 23.701 12.011 60.624 1.00 27.68 115 GLU D C 1
ATOM 4042 O O . GLU D 1 114 ? 23.027 12.998 60.288 1.00 27.71 115 GLU D O 1
ATOM 4048 N N . GLN D 1 115 ? 24.411 11.947 61.745 1.00 27.61 116 GLN D N 1
ATOM 4049 C CA . GLN D 1 115 ? 24.561 13.052 62.667 1.00 27.54 116 GLN D CA 1
ATOM 4050 C C . GLN D 1 115 ? 26.029 13.467 62.584 1.00 27.42 116 GLN D C 1
ATOM 4051 O O . GLN D 1 115 ? 26.916 12.597 62.563 1.00 27.48 116 GLN D O 1
ATOM 4057 N N . VAL D 1 116 ? 26.303 14.773 62.535 1.00 27.26 117 VAL D N 1
ATOM 4058 C CA . VAL D 1 116 ? 27.620 15.236 62.959 1.00 27.09 117 VAL D CA 1
ATOM 4059 C C . VAL D 1 116 ? 27.730 14.971 64.464 1.00 27.04 117 VAL D C 1
ATOM 4060 O O . VAL D 1 116 ? 26.892 15.445 65.249 1.00 27.03 117 VAL D O 1
ATOM 4064 N N . ILE D 1 117 ? 28.714 14.157 64.851 1.00 26.84 118 ILE D N 1
ATOM 4065 C CA . ILE D 1 117 ? 28.877 13.783 66.259 1.00 26.68 118 ILE D CA 1
ATOM 4066 C C . ILE D 1 117 ? 30.136 14.459 66.811 1.00 26.56 118 ILE D C 1
ATOM 4067 O O . ILE D 1 117 ? 30.538 14.207 67.942 1.00 26.50 118 ILE D O 1
ATOM 4072 N N . GLY D 1 118 ? 30.733 15.331 65.993 1.00 26.43 119 GLY D N 1
ATOM 4073 C CA . GLY D 1 118 ? 32.015 15.950 66.298 1.00 26.28 119 GLY D CA 1
ATOM 4074 C C . GLY D 1 118 ? 32.883 16.158 65.071 1.00 26.21 119 GLY D C 1
ATOM 4075 O O . GLY D 1 118 ? 32.433 15.979 63.948 1.00 26.17 119 GLY D O 1
ATOM 4076 N N . ALA D 1 119 ? 34.140 16.526 65.261 1.00 26.11 120 ALA D N 1
ATOM 4077 C CA . ALA D 1 119 ? 34.946 16.836 64.093 1.00 26.05 120 ALA D CA 1
ATOM 4078 C C . ALA D 1 119 ? 36.432 16.762 64.353 1.00 26.01 120 ALA D C 1
ATOM 4079 O O . ALA D 1 119 ? 36.871 16.746 65.502 1.00 25.93 120 ALA D O 1
ATOM 4081 N N . VAL D 1 120 ? 37.200 16.719 63.267 1.00 26.01 121 VAL D N 1
ATOM 4082 C CA . VAL D 1 120 ? 38.643 16.743 63.354 1.00 26.04 121 VAL D CA 1
ATOM 4083 C C . VAL D 1 120 ? 39.239 17.834 62.486 1.00 26.09 121 VAL D C 1
ATOM 4084 O O . VAL D 1 120 ? 38.602 18.315 61.544 1.00 26.07 121 VAL D O 1
ATOM 4088 N N . GLY D 1 121 ? 40.469 18.217 62.820 1.00 26.13 122 GLY D N 1
ATOM 4089 C CA . GLY D 1 121 ? 41.191 19.256 62.099 1.00 26.21 122 GLY D CA 1
ATOM 4090 C C . GLY D 1 121 ? 42.664 18.921 62.120 1.00 26.30 122 GLY D C 1
ATOM 4091 O O . GLY D 1 121 ? 43.202 18.523 63.154 1.00 26.26 122 GLY D O 1
ATOM 4092 N N . VAL D 1 122 ? 43.304 19.055 60.960 1.00 26.42 123 VAL D N 1
ATOM 4093 C CA . VAL D 1 122 ? 44.743 18.913 60.839 1.00 26.50 123 VAL D CA 1
ATOM 4094 C C . VAL D 1 122 ? 45.276 20.209 60.252 1.00 26.61 123 VAL D C 1
ATOM 4095 O O . VAL D 1 122 ? 44.698 20.733 59.303 1.00 26.64 123 VAL D O 1
ATOM 4099 N N . SER D 1 123 ? 46.368 20.719 60.828 1.00 26.73 124 SER D N 1
ATOM 4100 C CA . SER D 1 123 ? 47.161 21.781 60.215 1.00 26.86 124 SER D CA 1
ATOM 4101 C C . SER D 1 123 ? 48.671 21.544 60.336 1.00 26.97 124 SER D C 1
ATOM 4102 O O . SER D 1 123 ? 49.136 20.973 61.315 1.00 27.00 124 SER D O 1
ATOM 4105 N N . GLY D 1 124 ? 49.435 22.007 59.353 1.00 27.11 125 GLY D N 1
ATOM 4106 C CA . GLY D 1 124 ? 50.886 21.924 59.422 1.00 27.31 125 GLY D CA 1
ATOM 4107 C C . GLY D 1 124 ? 51.544 21.668 58.078 1.00 27.48 125 GLY D C 1
ATOM 4108 O O . GLY D 1 124 ? 52.779 21.676 57.968 1.00 27.51 125 GLY D O 1
ATOM 4109 N N . GLY D 1 125 ? 50.730 21.419 57.056 1.00 27.62 126 GLY D N 1
ATOM 4110 C CA . GLY D 1 125 ? 51.243 21.015 55.754 1.00 27.85 126 GLY D CA 1
ATOM 4111 C C . GLY D 1 125 ? 50.841 21.960 54.636 1.00 28.01 126 GLY D C 1
ATOM 4112 O O . GLY D 1 125 ? 50.787 23.183 54.815 1.00 28.05 126 GLY D O 1
ATOM 4113 N N . THR D 1 126 ? 50.587 21.393 53.466 1.00 28.11 127 THR D N 1
ATOM 4114 C CA . THR D 1 126 ? 49.734 22.029 52.486 1.00 28.28 127 THR D CA 1
ATOM 4115 C C . THR D 1 126 ? 48.267 21.738 52.808 1.00 28.38 127 THR D C 1
ATOM 4116 O O . THR D 1 126 ? 47.958 20.818 53.543 1.00 28.38 127 THR D O 1
ATOM 4120 N N . VAL D 1 127 ? 47.365 22.505 52.211 1.00 28.57 128 VAL D N 1
ATOM 4121 C CA . VAL D 1 127 ? 45.937 22.298 52.419 1.00 28.78 128 VAL D CA 1
ATOM 4122 C C . VAL D 1 127 ? 45.528 20.905 51.929 1.00 28.90 128 VAL D C 1
ATOM 4123 O O . VAL D 1 127 ? 44.656 20.238 52.516 1.00 28.91 128 VAL D O 1
ATOM 4127 N N . GLU D 1 128 ? 46.204 20.473 50.868 1.00 29.07 129 GLU D N 1
ATOM 4128 C CA . GLU D 1 128 ? 46.017 19.154 50.257 1.00 29.26 129 GLU D CA 1
ATOM 4129 C C . GLU D 1 128 ? 46.393 18.038 51.235 1.00 29.32 129 GLU D C 1
ATOM 4130 O O . GLU D 1 128 ? 45.648 17.072 51.387 1.00 29.33 129 GLU D O 1
ATOM 4136 N N . GLN D 1 129 ? 47.537 18.203 51.899 1.00 29.46 130 GLN D N 1
ATOM 4137 C CA . GLN D 1 129 ? 48.031 17.239 52.876 1.00 29.62 130 GLN D CA 1
ATOM 4138 C C . GLN D 1 129 ? 47.202 17.257 54.144 1.00 29.71 130 GLN D C 1
ATOM 4139 O O . GLN D 1 129 ? 46.841 16.199 54.673 1.00 29.64 130 GLN D O 1
ATOM 4145 N N . ASP D 1 130 ? 46.918 18.470 54.625 1.00 29.82 131 ASP D N 1
ATOM 4146 C CA . ASP D 1 130 ? 45.945 18.663 55.704 1.00 30.00 131 ASP D CA 1
ATOM 4147 C C . ASP D 1 130 ? 44.657 17.856 55.500 1.00 30.07 131 ASP D C 1
ATOM 4148 O O . ASP D 1 130 ? 44.245 17.120 56.395 1.00 30.06 131 ASP D O 1
ATOM 4153 N N . GLN D 1 131 ? 44.046 17.967 54.320 1.00 30.25 132 GLN D N 1
ATOM 4154 C CA . GLN D 1 131 ? 42.728 17.355 54.099 1.00 30.43 132 GLN D CA 1
ATOM 4155 C C . GLN D 1 131 ? 42.819 15.845 53.928 1.00 30.57 132 GLN D C 1
ATOM 4156 O O . GLN D 1 131 ? 41.888 15.110 54.287 1.00 30.60 132 GLN D O 1
ATOM 4162 N N . LEU D 1 132 ? 43.944 15.407 53.363 1.00 30.75 133 LEU D N 1
ATOM 4163 C CA . LEU D 1 132 ? 44.356 14.005 53.328 1.00 30.94 133 LEU D CA 1
ATOM 4164 C C . LEU D 1 132 ? 44.429 13.384 54.704 1.00 31.02 133 LEU D C 1
ATOM 4165 O O . LEU D 1 132 ? 43.873 12.317 54.938 1.00 31.00 133 LEU D O 1
ATOM 4170 N N . LEU D 1 133 ? 45.143 14.042 55.602 1.00 31.19 134 LEU D N 1
ATOM 4171 C CA . LEU D 1 133 ? 45.339 13.502 56.943 1.00 31.40 134 LEU D CA 1
ATOM 4172 C C . LEU D 1 133 ? 44.049 13.375 57.744 1.00 31.52 134 LEU D C 1
ATOM 4173 O O . LEU D 1 133 ? 43.877 12.421 58.497 1.00 31.51 134 LEU D O 1
ATOM 4178 N N . ALA D 1 134 ? 43.147 14.333 57.546 1.00 31.76 135 ALA D N 1
ATOM 4179 C CA . ALA D 1 134 ? 41.883 14.430 58.291 1.00 32.02 135 ALA D CA 1
ATOM 4180 C C . ALA D 1 134 ? 40.853 13.378 57.838 1.00 32.17 135 ALA D C 1
ATOM 4181 O O . ALA D 1 134 ? 40.254 12.698 58.666 1.00 32.16 135 ALA D O 1
ATOM 4183 N N . GLN D 1 135 ? 40.672 13.247 56.523 1.00 32.44 136 GLN D N 1
ATOM 4184 C CA . GLN D 1 135 ? 39.968 12.103 55.930 1.00 32.73 136 GLN D CA 1
ATOM 4185 C C . GLN D 1 135 ? 40.602 10.785 56.365 1.00 32.91 136 GLN D C 1
ATOM 4186 O O . GLN D 1 135 ? 39.912 9.803 56.622 1.00 33.00 136 GLN D O 1
ATOM 4192 N N . CYS D 1 136 ? 41.920 10.780 56.485 1.00 33.19 137 CYS D N 1
ATOM 4193 C CA . CYS D 1 136 ? 42.626 9.620 56.972 1.00 33.39 137 CYS D CA 1
ATOM 4194 C C . CYS D 1 136 ? 42.280 9.273 58.432 1.00 33.54 137 CYS D C 1
ATOM 4195 O O . CYS D 1 136 ? 42.336 8.104 58.831 1.00 33.57 137 CYS D O 1
ATOM 4198 N N . ALA D 1 137 ? 41.878 10.281 59.212 1.00 33.77 138 ALA D N 1
ATOM 4199 C CA . ALA D 1 137 ? 41.374 10.063 60.574 1.00 33.99 138 ALA D CA 1
ATOM 4200 C C . ALA D 1 137 ? 39.931 9.573 60.637 1.00 34.13 138 ALA D C 1
ATOM 4201 O O . ALA D 1 137 ? 39.596 8.738 61.471 1.00 34.17 138 ALA D O 1
ATOM 4203 N N . LEU D 1 138 ? 39.083 10.091 59.756 1.00 34.39 139 LEU D N 1
ATOM 4204 C CA . LEU D 1 138 ? 37.704 9.618 59.620 1.00 34.64 139 LEU D CA 1
ATOM 4205 C C . LEU D 1 138 ? 37.642 8.158 59.227 1.00 34.83 139 LEU D C 1
ATOM 4206 O O . LEU D 1 138 ? 36.786 7.422 59.702 1.00 34.82 139 LEU D O 1
ATOM 4211 N N . ASP D 1 139 ? 38.560 7.762 58.344 1.00 35.15 140 ASP D N 1
ATOM 4212 C CA . ASP D 1 139 ? 38.726 6.376 57.921 1.00 35.49 140 ASP D CA 1
ATOM 4213 C C . ASP D 1 139 ? 39.264 5.481 59.041 1.00 35.66 140 ASP D C 1
ATOM 4214 O O . ASP D 1 139 ? 38.927 4.304 59.115 1.00 35.74 140 ASP D O 1
ATOM 4219 N N . CYS D 1 140 ? 40.066 6.034 59.941 1.00 35.99 141 CYS D N 1
ATOM 4220 C CA . CYS D 1 140 ? 40.360 5.310 61.177 1.00 36.23 141 CYS D CA 1
ATOM 4221 C C . CYS D 1 140 ? 39.083 5.026 61.987 1.00 36.39 141 CYS D C 1
ATOM 4222 O O . CYS D 1 140 ? 38.882 3.913 62.473 1.00 36.42 141 CYS D O 1
ATOM 4225 N N . PHE D 1 141 ? 38.230 6.038 62.124 1.00 36.58 142 PHE D N 1
ATOM 4226 C CA . PHE D 1 141 ? 37.051 5.922 62.973 1.00 36.77 142 PHE D CA 1
ATOM 4227 C C . PHE D 1 141 ? 36.104 4.854 62.425 1.00 36.90 142 PHE D C 1
ATOM 4228 O O . PHE D 1 141 ? 35.710 3.943 63.158 1.00 36.98 142 PHE D O 1
ATOM 4236 N N . SER D 1 142 ? 35.755 4.952 61.142 1.00 37.09 143 SER D N 1
ATOM 4237 C CA . SER D 1 142 ? 34.727 4.093 60.565 1.00 37.28 143 SER D CA 1
ATOM 4238 C C . SER D 1 142 ? 35.199 2.657 60.358 1.00 37.39 143 SER D C 1
ATOM 4239 O O . SER D 1 142 ? 34.397 1.778 60.034 1.00 37.44 143 SER D O 1
ATOM 4242 N N . ALA D 1 143 ? 36.498 2.434 60.561 1.00 37.55 144 ALA D N 1
ATOM 4243 C CA . ALA D 1 143 ? 37.085 1.100 60.688 1.00 37.64 144 ALA D CA 1
ATOM 4244 C C . ALA D 1 143 ? 37.119 0.570 62.121 1.00 37.73 144 ALA D C 1
ATOM 4245 O O . ALA D 1 143 ? 37.272 -0.645 62.328 1.00 37.78 144 ALA D O 1
ATOM 4247 N N . LEU D 1 144 ? 36.971 1.453 63.114 1.00 37.83 145 LEU D N 1
ATOM 4248 C CA . LEU D 1 144 ? 36.855 1.003 64.518 1.00 37.93 145 LEU D CA 1
ATOM 4249 C C . LEU D 1 144 ? 35.508 0.328 64.826 1.00 37.99 145 LEU D C 1
ATOM 4250 O O . LEU D 1 144 ? 34.576 0.354 64.006 1.00 37.97 145 LEU D O 1
ATOM 4255 N N . GLU D 1 145 ? 35.423 -0.281 66.009 1.00 38.06 146 GLU D N 1
ATOM 4256 C CA . GLU D 1 145 ? 34.251 -1.056 66.399 1.00 38.15 146 GLU D CA 1
ATOM 4257 C C . GLU D 1 145 ? 33.476 -0.466 67.565 1.00 38.17 146 GLU D C 1
ATOM 4258 O O . GLU D 1 145 ? 32.293 -0.174 67.408 1.00 38.25 146 GLU D O 1
#

Nearest PDB structures (foldseek):
  2a2l-assembly1_A  TM=1.004E+00  e=3.147E-27  Klebsiella pneumoniae
  6bws-assembly1_B-2  TM=9.668E-01  e=5.743E-14  Methylorubrum extorquens
  5cx7-assembly1_C  TM=9.647E-01  e=5.404E-14  Salmonella enterica subsp. enterica serovar Livingstone
  4nkp-assembly1_B  TM=9.421E-01  e=9.039E-12  Desulfovibrio piger ATCC 29098
  4bmw-assembly1_A  TM=9.031E-01  e=8.737E-10  Streptomyces reticuli

Sequence (576 aa):
SLMNKSQQVQTITLAAAQQMAAAVEKKATEINVAVVFSVVDRGGNTLLIQRMDEAFVSSCDISLNKAWSACSLKQGTHEITSAVQPGQSLYGLQLTNQQRIIIFGGGLPVIFNEQVIGAVGVSGGTVEQDQLLAQCALDCFSALESLMNKSQQVQTITLAAAQQMAAAVEKKATEINVAVVFSVVDRGGNTLLIQRMDEAFVSSCDISLNKAWSACSLKQGTHEITSAVQPGQSLYGLQLTNQQRIIIFGGGLPVIFNEQVIGAVGVSGGTVEQDQLLAQCALDCFSALEMNKSQQVQTITLAAAQQMAAAVEKKATEINVAVVFSVVDRGGNTLLIQRMDEAFVSSCDISLNKAWSACSLKQGTHEITSAVQPGQSLYGLQLTNQQRIIIFGGGLPVIFNEQVIGAVGVSGGTVEQDQLLAQCALDCFSALEMNKSQQVQTITLAAAQQMAAAVEKKATEINVAVVFSVVDRGGNTLLIQRMDEAFVSSCDISLNKAWSACSLKQGTHEITSAVQPGQSLYGLQLTNQQRIIIFGGGLPVIFNEQVIGAVGVSGGTVEQDQLLAQCALDCFSALE

CATH classification: 3.30.450.150

Foldseek 3Di:
DDDDPDDDDAKDALVLVVQLVVLLVVVCVVVPFWKWKWKAILVLHTSDIDGDPPFDPVRRLVFSLQQSQQNVVVAFLCVCQVQQPVPHDNPCVCVPPVSSHRNAGQKHFAADPNHGGIIMGMDRDPSVSSNVSRVSSNVSSVPDD/DDDDPDDDDAKDALVLVVLLVVQLVVVCVVVPWWKWKFKAFLQLHGSDIDGDPVFDPVRRLVFSLLQSQCNVVVAFLQVCLVQQPPPHPNPVVCVPPVNSSRNAGQKHFQDDPNDGGMIMGIDRDPSVSNNVSRVSSNVSSVVDD/DDPDDDDAKDALVLQVLLVVQLVVVCVVVVWWKWKFWAWLQQHGRDIDGDPPFDPVRRLLFSLQQSQCNVVVAHLQVCLVCQDPVHPNPCVCVPPVSSRRNAGQKHFQDDPNGGGTIMGMDGDDRVSSRVSRVSSNVSSVPPD/DDPDDDDAKDDLVLQVQLVVLLCVVCVVVPWWKWKWKAFLQLHTNDIDGDPPFDPVCRLVFSLLFSQCNVVVAFLCVCQVQQPPPHDNPPVCPPPVNSNRNAGQKHFQQDPNHRGTIMGMDGDPSVVSNVSRVSSSVSNVPDD

Organism: Klebsiella pneumoniae (NCBI:txid573)

B-factor: mean 27.41, std 8.33, range [2.0, 93.04]

InterPro domains:
  IPR005624 Corrinoid adenosyltransferase PduO/GlcC-like [PF03928] (11-137)
  IPR038084 Corrinoid adenosyltransferase PduO/GlcC-like superfamily [G3DSA:3.30.450.150] (1-143)
  IPR038084 Corrinoid adenosyltransferase PduO/GlcC-like superfamily [SSF143744] (4-140)
  IPR052517 GlcG-related carbohydrate metabolism protein [PTHR34309] (2-137)

Secondary structure (DSSP, 8-state):
-PPP-EEEEEEE-HHHHHHHHHHHHHHHHHTT---EEEEEETTS-EEEEEE-TTS-TTHHHHHHHHHHHHHHTTS-GGGSGGGSSTTSTTTTGGGSGGGT---SS-EEEEESSSSEEEEEEEESS-HHHHHHHHHHHHHHHHH--/----SEEEEEEE-HHHHHHHHHHHHHHHHHHT---EEEEE-TTS-EEEEEE-TTS-TTHHHHHHHHHHHHHHHTS-GGGGGGGGSTTSTTTTGGGSGGG----SS-EEEEEETTEEEEEEEEESS-HHHHHHHHHHHHHHHTT--/--SEEEEEEE-HHHHHHHHHHHHHHHHHTT---EEEEE-TTS-EEEEEE-TTS-TTHHHHHHHHHHHHHHTTS-GGGGTTTTSTTSTTTTTTTHHHHT---SSSEEEEEETTEEEEEEEEESS-HHHHHHHHHHHHHHHHT--/--SEEEEEEE-HHHHHHHHHHHHHHHHHTT---EEEEE-TTS-EEEEEE-TTS-TTHHHHHHHHHHHHHHHSS-HHHHHHHHSTTSTTTTGGGSGGGT---SS-EEEEEETTEEEEEEEEESS-HHHHHHHHHHHHHHHHH--

Solvent-accessible surface area: 24233 Å² total; per-residue (Å²): 170,141,70,93,23,14,74,119,19,26,12,2,12,88,31,0,0,88,82,0,5,59,26,0,84,150,67,0,91,109,56,137,32,22,0,0,0,0,0,0,30,68,13,9,63,73,56,25,76,60,97,26,135,152,9,133,111,75,3,39,101,48,0,29,12,1,0,20,0,0,10,6,17,80,50,1,0,70,99,8,52,82,25,1,78,72,58,87,58,45,22,5,8,44,34,8,13,139,79,71,5,19,40,83,2,0,0,13,8,1,109,58,104,178,50,29,0,0,0,0,0,0,5,13,25,70,60,130,49,4,57,86,0,0,86,26,0,27,92,29,6,79,84,31,157,165,163,55,104,22,12,95,118,12,19,16,2,5,7,42,0,0,54,85,0,5,62,30,0,51,149,65,0,96,116,61,134,32,24,0,0,0,0,0,0,18,70,21,7,35,18,3,12,9,12,7,18,54,107,3,56,37,2,5,18,66,6,0,32,24,0,0,38,0,1,7,57,58,121,55,1,2,74,100,9,42,82,29,0,31,63,81,100,111,83,130,27,38,8,100,55,77,150,54,79,12,6,4,7,2,0,0,16,11,3,112,62,96,182,49,22,0,0,0,0,0,0,5,10,18,71,15,121,49,4,53,96,0,0,77,25,0,32,84,27,5,84,76,36,162,128,80,26,23,56,117,15,28,12,2,12,86,35,0,0,89,78,0,3,51,23,0,76,138,77,0,95,133,49,138,33,26,1,0,4,0,0,0,31,67,15,8,69,77,52,24,73,63,99,26,137,144,4,137,111,80,4,47,102,45,0,36,13,2,0,25,1,0,11,8,13,76,52,1,2,74,105,5,48,81,32,0,75,71,61,96,61,44,27,6,12,46,42,6,17,132,75,72,5,17,36,83,2,0,0,15,11,1,114,53,101,170,50,33,0,0,0,0,0,0,6,9,25,80,56,124,47,4,44,85,0,0,79,28,0,32,79,32,7,75,82,25,147,110,82,13,10,94,116,16,21,18,2,4,4,38,0,0,56,72,0,2,53,29,0,52,158,71,0,93,126,51,139,26,23,0,0,1,0,0,0,22,79,14,7,31,22,3,10,15,17,8,16,50,101,2,52,39,1,4,19,48,2,0,29,11,0,0,41,0,0,7,54,46,134,66,3,1,72,98,11,48,78,27,0,34,62,78,100,105,88,128,23,39,12,102,52,71,154,56,74,10,6,6,9,2,1,0,13,8,3,110,64,101,177,44,24,0,0,0,0,0,0,6,9,23,64,19,117,42,3,57,83,0,0,79,26,0,30,82,27,8,86,80,36,147

Radius of gyration: 25.18 Å; Cα contacts (8 Å, |Δi|>4): 1482; chains: 4; bounding box: 81×64×56 Å